Protein AF-A0AAE1GNW8-F1 (afdb_monomer_lite)

Radius of gyration: 34.35 Å; chains: 1; bounding box: 95×66×87 Å

Organism: Petrolisthes cinctipes (NCBI:txid88211)

Structure (mmCIF, N/CA/C/O backbone):
data_AF-A0AAE1GNW8-F1
#
_entry.id   AF-A0AAE1GNW8-F1
#
loop_
_atom_site.group_PDB
_atom_site.id
_atom_site.type_symbol
_atom_site.label_atom_id
_atom_site.label_alt_id
_atom_site.label_comp_id
_atom_site.label_asym_id
_atom_site.label_entity_id
_atom_site.label_seq_id
_atom_site.pdbx_PDB_ins_code
_atom_site.Cartn_x
_atom_site.Cartn_y
_atom_site.Cartn_z
_atom_site.occupancy
_atom_site.B_iso_or_equiv
_atom_site.auth_seq_id
_atom_site.auth_comp_id
_atom_site.auth_asym_id
_atom_site.auth_atom_id
_atom_site.pdbx_PDB_model_num
ATOM 1 N N . MET A 1 1 ? 42.633 33.389 -34.477 1.00 34.59 1 MET A N 1
ATOM 2 C CA . MET A 1 1 ? 42.077 32.260 -35.247 1.00 34.59 1 MET A CA 1
ATOM 3 C C . MET A 1 1 ? 42.478 30.988 -34.524 1.00 34.59 1 MET A C 1
ATOM 5 O O . MET A 1 1 ? 43.605 30.547 -34.673 1.00 34.59 1 MET A O 1
ATOM 9 N N . GLY A 1 2 ? 41.618 30.496 -33.636 1.00 28.08 2 GLY A N 1
ATOM 10 C CA . GLY A 1 2 ? 41.795 29.206 -32.974 1.00 28.08 2 GLY A CA 1
ATOM 11 C C . GLY A 1 2 ? 40.653 28.321 -33.436 1.00 28.08 2 GLY A C 1
ATOM 12 O O . GLY A 1 2 ? 39.499 28.649 -33.168 1.00 28.08 2 GLY A O 1
ATOM 13 N N . ASN A 1 3 ? 40.975 27.281 -34.202 1.00 29.02 3 ASN A N 1
ATOM 14 C CA . ASN A 1 3 ? 40.024 26.269 -34.636 1.00 29.02 3 ASN A CA 1
ATOM 15 C C . ASN A 1 3 ? 39.393 25.634 -33.396 1.00 29.02 3 ASN A C 1
ATOM 17 O O . ASN A 1 3 ? 40.077 24.961 -32.628 1.00 29.02 3 ASN A O 1
ATOM 21 N N . GLY A 1 4 ? 38.095 25.868 -33.202 1.00 29.36 4 GLY A N 1
ATOM 22 C CA . GLY A 1 4 ? 37.292 25.063 -32.299 1.00 29.36 4 GLY A CA 1
ATOM 23 C C . GLY A 1 4 ? 37.249 23.648 -32.855 1.00 29.36 4 GLY A C 1
ATOM 24 O O . GLY A 1 4 ? 36.623 23.409 -33.885 1.00 29.36 4 GLY A O 1
ATOM 25 N N . SER A 1 5 ? 37.942 22.723 -32.198 1.00 32.47 5 SER A N 1
ATOM 26 C CA . SER A 1 5 ? 37.710 21.298 -32.379 1.00 32.47 5 SER A CA 1
ATOM 27 C C . SER A 1 5 ? 36.300 21.002 -31.873 1.00 32.47 5 SER A C 1
ATOM 29 O O . SER A 1 5 ? 36.054 20.873 -30.672 1.00 32.47 5 SER A O 1
ATOM 31 N N . GLY A 1 6 ? 35.342 20.964 -32.800 1.00 33.03 6 GLY A N 1
ATOM 32 C CA . GLY A 1 6 ? 34.052 20.343 -32.544 1.00 33.03 6 GLY A CA 1
ATOM 33 C C . GLY A 1 6 ? 34.322 18.933 -32.038 1.00 33.03 6 GLY A C 1
ATOM 34 O O . GLY A 1 6 ? 34.989 18.155 -32.715 1.00 33.03 6 GLY A O 1
ATOM 35 N N . LYS A 1 7 ? 33.883 18.626 -30.815 1.00 42.06 7 LYS A N 1
ATOM 36 C CA . LYS A 1 7 ? 33.828 17.239 -30.355 1.00 42.06 7 LYS A CA 1
ATOM 37 C C . LYS A 1 7 ? 32.892 16.522 -31.324 1.00 42.06 7 LYS A C 1
ATOM 39 O O . LYS A 1 7 ? 31.709 16.847 -31.346 1.00 42.06 7 LYS A O 1
ATOM 44 N N . GLU A 1 8 ? 33.434 15.642 -32.160 1.00 40.88 8 GLU A N 1
ATOM 45 C CA . GLU A 1 8 ? 32.633 14.802 -33.048 1.00 40.88 8 GLU A CA 1
ATOM 46 C C . GLU A 1 8 ? 31.599 14.057 -32.199 1.00 40.88 8 GLU A C 1
ATOM 48 O O . GLU A 1 8 ? 31.942 13.344 -31.252 1.00 40.88 8 GLU A O 1
ATOM 53 N N . GLU A 1 9 ? 30.317 14.283 -32.490 1.00 52.91 9 GLU A N 1
ATOM 54 C CA . GLU A 1 9 ? 29.237 13.507 -31.895 1.00 52.91 9 GLU A CA 1
ATOM 55 C C . GLU A 1 9 ? 29.393 12.057 -32.361 1.00 52.91 9 GLU A C 1
ATOM 57 O O . GLU A 1 9 ? 29.202 11.746 -33.535 1.00 52.91 9 GLU A O 1
ATOM 62 N N . VAL A 1 10 ? 29.755 11.159 -31.444 1.00 70.62 10 VAL A N 1
ATOM 63 C CA . VAL A 1 10 ? 29.839 9.730 -31.750 1.00 70.62 10 VAL A CA 1
ATOM 64 C C . VAL A 1 10 ? 28.415 9.178 -31.796 1.00 70.62 10 VAL A C 1
ATOM 66 O O . VAL A 1 10 ? 27.813 8.879 -30.759 1.00 70.62 10 VAL A O 1
ATOM 69 N N . VAL A 1 11 ? 27.867 9.084 -33.007 1.00 73.25 11 VAL A N 1
ATOM 70 C CA . VAL A 1 11 ? 26.631 8.352 -33.304 1.00 73.25 11 VAL A CA 1
ATOM 71 C C . VAL A 1 11 ? 27.003 6.899 -33.569 1.00 73.25 11 VAL A C 1
ATOM 73 O O . VAL A 1 11 ? 27.915 6.613 -34.340 1.00 73.25 11 VAL A O 1
ATOM 76 N N . THR A 1 12 ? 26.350 5.971 -32.875 1.00 81.25 12 THR A N 1
ATOM 77 C CA . THR A 1 12 ? 26.625 4.533 -32.985 1.00 81.25 12 THR A CA 1
ATOM 78 C C . THR A 1 12 ? 25.394 3.816 -33.516 1.00 81.25 12 THR A C 1
ATOM 80 O O . THR A 1 12 ? 24.313 3.938 -32.941 1.00 81.25 12 THR A O 1
ATOM 83 N N . GLU A 1 13 ? 25.584 3.077 -34.606 1.00 82.19 13 GLU A N 1
ATOM 84 C CA . GLU A 1 13 ? 24.598 2.159 -35.180 1.00 82.19 13 GLU A CA 1
ATOM 85 C C . GLU A 1 13 ? 24.463 0.894 -34.309 1.00 82.19 13 GLU A C 1
ATOM 87 O O . GLU A 1 13 ? 25.382 0.566 -33.547 1.00 82.19 13 GLU A O 1
ATOM 92 N N . PRO A 1 14 ? 23.329 0.175 -34.376 1.00 88.50 14 PRO A N 1
ATOM 93 C CA . PRO A 1 14 ? 23.144 -1.034 -33.583 1.00 88.50 14 PRO A CA 1
ATOM 94 C C . PRO A 1 14 ? 24.110 -2.135 -34.037 1.00 88.50 14 PRO A C 1
ATOM 96 O O . PRO A 1 14 ? 24.303 -2.339 -35.234 1.00 88.50 14 PRO A O 1
ATOM 99 N N . LEU A 1 15 ? 24.680 -2.872 -33.079 1.00 87.56 15 LEU A N 1
ATOM 100 C CA . LEU A 1 15 ? 25.432 -4.102 -33.356 1.00 87.56 15 LEU A CA 1
ATOM 101 C C . LEU A 1 15 ? 24.507 -5.162 -33.955 1.00 87.56 15 LEU A C 1
ATOM 103 O O . LEU A 1 15 ? 24.844 -5.826 -34.930 1.00 87.56 15 LEU A O 1
ATOM 107 N N . GLU A 1 16 ? 23.323 -5.294 -33.358 1.00 91.06 16 GLU A N 1
ATOM 108 C CA . GLU A 1 16 ? 22.323 -6.292 -33.714 1.00 91.06 16 GLU A CA 1
ATOM 109 C C . GLU A 1 16 ? 20.926 -5.664 -33.660 1.00 91.06 16 GLU A C 1
ATOM 111 O O . GLU A 1 16 ? 20.649 -4.783 -32.838 1.00 91.06 16 GLU A O 1
ATOM 116 N N . SER A 1 17 ? 20.032 -6.135 -34.532 1.00 91.88 17 SER A N 1
ATOM 117 C CA . SER A 1 17 ? 18.620 -5.747 -34.543 1.00 91.88 17 SER A CA 1
ATOM 118 C C . SER A 1 17 ? 17.756 -7.004 -34.548 1.00 91.88 17 SER A C 1
ATOM 120 O O . SER A 1 17 ? 17.604 -7.656 -35.580 1.00 91.88 17 SER A O 1
ATOM 122 N N . LEU A 1 18 ? 17.171 -7.315 -33.397 1.00 91.69 18 LEU A N 1
ATOM 123 C CA . LEU A 1 18 ? 16.264 -8.441 -33.194 1.00 91.69 18 LEU A CA 1
ATOM 124 C C . LEU A 1 18 ? 14.827 -7.965 -33.433 1.00 91.69 18 LEU A C 1
ATOM 126 O O . LEU A 1 18 ? 14.506 -6.804 -33.163 1.00 91.69 18 LEU A O 1
ATOM 130 N N . LYS A 1 19 ? 13.957 -8.827 -33.961 1.00 86.50 19 LYS A N 1
ATOM 131 C CA . LYS A 1 19 ? 12.579 -8.459 -34.319 1.00 86.50 19 LYS A CA 1
ATOM 132 C C . LYS A 1 19 ? 11.562 -9.343 -33.616 1.00 86.50 19 LYS A C 1
ATOM 134 O O . LYS A 1 19 ? 11.765 -10.548 -33.496 1.00 86.50 19 LYS A O 1
ATOM 139 N N . HIS A 1 20 ? 10.463 -8.728 -33.190 1.00 80.12 20 HIS A N 1
ATOM 140 C CA . HIS A 1 20 ? 9.211 -9.431 -32.915 1.00 80.12 20 HIS A CA 1
ATOM 141 C C . HIS A 1 20 ? 8.454 -9.674 -34.222 1.00 80.12 20 HIS A C 1
ATOM 143 O O . HIS A 1 20 ? 8.723 -9.020 -35.233 1.00 80.12 20 HIS A O 1
ATOM 149 N N . ASP A 1 21 ? 7.516 -10.622 -34.210 1.00 69.12 21 ASP A N 1
ATOM 150 C CA . ASP A 1 21 ? 6.740 -10.946 -35.412 1.00 69.12 21 ASP A CA 1
ATOM 151 C C . ASP A 1 21 ? 5.717 -9.848 -35.727 1.00 69.12 21 ASP A C 1
ATOM 153 O O . ASP A 1 21 ? 5.430 -9.602 -36.901 1.00 69.12 21 ASP A O 1
ATOM 157 N N . ASN A 1 22 ? 5.152 -9.188 -34.701 1.00 74.88 22 ASN A N 1
ATOM 158 C CA . ASN A 1 22 ? 4.155 -8.135 -34.889 1.00 74.88 22 ASN A CA 1
ATOM 159 C C . ASN A 1 22 ? 4.019 -7.203 -33.661 1.00 74.88 22 ASN A C 1
ATOM 161 O O . ASN A 1 22 ? 4.008 -7.663 -32.527 1.00 74.88 22 ASN A O 1
ATOM 165 N N . GLY A 1 23 ? 3.823 -5.899 -33.873 1.00 84.62 23 GLY A N 1
ATOM 166 C CA . GLY A 1 23 ? 3.530 -4.939 -32.792 1.00 84.62 23 GLY A CA 1
ATOM 167 C C . GLY A 1 23 ? 4.743 -4.425 -31.999 1.00 84.62 23 GLY A C 1
ATOM 168 O O . GLY A 1 23 ? 5.880 -4.820 -32.245 1.00 84.62 23 GLY A O 1
ATOM 169 N N . GLY A 1 24 ? 4.499 -3.477 -31.085 1.00 92.06 24 GLY A N 1
ATOM 170 C CA . GLY A 1 24 ? 5.537 -2.834 -30.278 1.00 92.06 24 GLY A CA 1
ATOM 171 C C . GLY A 1 24 ? 6.005 -3.703 -29.111 1.00 92.06 24 GLY A C 1
ATOM 172 O O . GLY A 1 24 ? 5.269 -4.559 -28.622 1.00 92.06 24 GLY A O 1
ATOM 173 N N . ILE A 1 25 ? 7.234 -3.480 -28.643 1.00 95.44 25 ILE A N 1
ATOM 174 C CA . ILE A 1 25 ? 7.784 -4.178 -27.475 1.00 95.44 25 ILE A CA 1
ATOM 175 C C . ILE A 1 25 ? 7.605 -3.288 -26.249 1.00 95.44 25 ILE A C 1
ATOM 177 O O . ILE A 1 25 ? 8.107 -2.167 -26.222 1.00 95.44 25 ILE A O 1
ATOM 181 N N . ASN A 1 26 ? 6.928 -3.783 -25.215 1.00 94.44 26 ASN A N 1
ATOM 182 C CA . ASN A 1 26 ? 6.558 -2.994 -24.035 1.00 94.44 26 ASN A CA 1
ATOM 183 C C . ASN A 1 26 ? 7.544 -3.146 -22.872 1.00 94.44 26 ASN A C 1
ATOM 185 O O . ASN A 1 26 ? 7.686 -2.232 -22.057 1.00 94.44 26 ASN A O 1
ATOM 189 N N . CYS A 1 27 ? 8.209 -4.298 -22.754 1.00 94.19 27 CYS A N 1
ATOM 190 C CA . CYS A 1 27 ? 9.094 -4.583 -21.630 1.00 94.19 27 CYS A CA 1
ATOM 191 C C . CYS A 1 27 ? 10.304 -5.439 -22.026 1.00 94.19 27 CYS A C 1
ATOM 193 O O . CYS A 1 27 ? 10.260 -6.237 -22.962 1.00 94.19 27 CYS A O 1
ATOM 195 N N . LEU A 1 28 ? 11.387 -5.261 -21.264 1.00 96.06 28 LEU A N 1
ATOM 196 C CA . LEU A 1 28 ? 12.587 -6.096 -21.295 1.00 96.06 28 LEU A CA 1
ATOM 197 C C . LEU A 1 28 ? 12.933 -6.499 -19.866 1.00 96.06 28 LEU A C 1
ATOM 199 O O . LEU A 1 28 ? 12.882 -5.655 -18.967 1.00 96.06 28 LEU A O 1
ATOM 203 N N . ALA A 1 29 ? 13.337 -7.749 -19.684 1.00 95.00 29 ALA A N 1
ATOM 204 C CA . ALA A 1 29 ? 13.908 -8.261 -18.448 1.00 95.00 29 ALA A CA 1
ATOM 205 C C . ALA A 1 29 ? 15.223 -8.978 -18.761 1.00 95.00 29 ALA A C 1
ATOM 207 O O . ALA A 1 29 ? 15.324 -9.663 -19.775 1.00 95.00 29 ALA A O 1
ATOM 208 N N . LEU A 1 30 ? 16.223 -8.802 -17.902 1.00 93.88 30 LEU A N 1
ATOM 209 C CA . LEU A 1 30 ? 17.555 -9.389 -18.042 1.00 93.88 30 LEU A CA 1
ATOM 210 C C . LEU A 1 30 ? 17.860 -10.192 -16.776 1.00 93.88 30 LEU A C 1
ATOM 212 O O . LEU A 1 30 ? 17.545 -9.728 -15.677 1.00 93.88 30 LEU A O 1
ATOM 216 N N . SER A 1 31 ? 18.451 -11.376 -16.924 1.00 92.31 31 SER A N 1
ATOM 217 C CA . SER A 1 31 ? 18.928 -12.171 -15.794 1.00 92.31 31 SER A CA 1
ATOM 218 C C . SER A 1 31 ? 20.088 -11.467 -15.079 1.00 92.31 31 SER A C 1
ATOM 220 O O . SER A 1 31 ? 20.800 -10.648 -15.663 1.00 92.31 31 SER A O 1
ATOM 222 N N . ALA A 1 32 ? 20.302 -11.782 -13.799 1.00 88.00 32 ALA A N 1
ATOM 223 C CA . ALA A 1 32 ? 21.353 -11.146 -12.998 1.00 88.00 32 ALA A CA 1
ATOM 224 C C . ALA A 1 32 ? 22.767 -11.389 -13.561 1.00 88.00 32 ALA A C 1
ATOM 226 O O . ALA A 1 32 ? 23.613 -10.500 -13.510 1.00 88.00 32 ALA A O 1
ATOM 227 N N . ASP A 1 33 ? 23.000 -12.567 -14.144 1.00 87.38 33 ASP A N 1
ATOM 228 C CA . ASP A 1 33 ? 24.253 -12.939 -14.813 1.00 87.38 33 ASP A CA 1
ATOM 229 C C . ASP A 1 33 ? 24.347 -12.428 -16.260 1.00 87.38 33 ASP A C 1
ATOM 231 O O . ASP A 1 33 ? 25.284 -12.770 -16.983 1.00 87.38 33 ASP A O 1
ATOM 235 N N . CYS A 1 34 ? 23.365 -11.631 -16.694 1.00 89.81 34 CYS A N 1
ATOM 236 C CA . CYS A 1 34 ? 23.259 -11.097 -18.041 1.00 89.81 34 CYS A CA 1
ATOM 237 C C . CYS A 1 34 ? 23.225 -12.164 -19.144 1.00 89.81 34 CYS A C 1
ATOM 239 O O . CYS A 1 34 ? 23.507 -11.831 -20.287 1.00 89.81 34 CYS A O 1
ATOM 241 N N . SER A 1 35 ? 22.922 -13.430 -18.845 1.00 89.12 35 SER A N 1
ATOM 242 C CA . SER A 1 35 ? 22.966 -14.516 -19.832 1.00 89.12 35 SER A CA 1
ATOM 243 C C . SER A 1 35 ? 21.675 -14.763 -20.599 1.00 89.12 35 SER A C 1
ATOM 245 O O . SER A 1 35 ? 21.719 -15.335 -21.690 1.00 89.12 35 SER A O 1
ATOM 247 N N . LEU A 1 36 ? 20.549 -14.346 -20.027 1.00 91.62 36 LEU A N 1
ATOM 248 C CA . LEU A 1 36 ? 19.225 -14.516 -20.596 1.00 91.62 36 LEU A CA 1
ATOM 249 C C . LEU A 1 36 ? 18.480 -13.191 -20.572 1.00 91.62 36 LEU A C 1
ATOM 251 O O . LEU A 1 36 ? 18.524 -12.437 -19.596 1.00 91.62 36 LEU A O 1
ATOM 255 N N . MET A 1 37 ? 17.741 -12.941 -21.642 1.00 93.81 37 MET A N 1
ATOM 256 C CA . MET A 1 37 ? 16.864 -11.790 -21.769 1.00 93.81 37 MET A CA 1
ATOM 257 C C . MET A 1 37 ? 15.484 -12.239 -22.228 1.00 93.81 37 MET A C 1
ATOM 259 O O . MET A 1 37 ? 15.350 -13.098 -23.093 1.00 93.81 37 MET A O 1
ATOM 263 N N . VAL A 1 38 ? 14.449 -11.602 -21.691 1.00 95.06 38 VAL A N 1
ATOM 264 C CA . VAL A 1 38 ? 13.069 -11.776 -22.139 1.00 95.06 38 VAL A CA 1
ATOM 265 C C . VAL A 1 38 ? 12.515 -10.446 -22.617 1.00 95.06 38 VAL A C 1
ATOM 267 O O . VAL A 1 38 ? 12.723 -9.402 -21.997 1.00 95.06 38 VAL A O 1
ATOM 270 N N . SER A 1 39 ? 11.769 -10.500 -23.713 1.00 95.25 39 SER A N 1
ATOM 271 C CA . SER A 1 39 ? 11.040 -9.362 -24.270 1.00 95.25 39 SER A CA 1
ATOM 272 C C . SER A 1 39 ? 9.562 -9.687 -24.407 1.00 95.25 39 SER A C 1
ATOM 274 O O . SER A 1 39 ? 9.238 -10.731 -24.973 1.00 95.25 39 SER A O 1
ATOM 276 N N . GLY A 1 40 ? 8.690 -8.797 -23.933 1.00 94.69 40 GLY A N 1
ATOM 277 C CA . GLY A 1 40 ? 7.236 -8.925 -24.058 1.00 94.69 40 GLY A CA 1
ATOM 278 C C . GLY A 1 40 ? 6.651 -7.824 -24.936 1.00 94.69 40 GLY A C 1
ATOM 279 O O . GLY A 1 40 ? 7.013 -6.652 -24.778 1.00 94.69 40 GLY A O 1
ATOM 280 N N . GLY A 1 41 ? 5.767 -8.203 -25.858 1.00 91.94 41 GLY A N 1
ATOM 281 C CA . GLY A 1 41 ? 5.228 -7.306 -26.879 1.00 91.94 41 GLY A CA 1
ATOM 282 C C . GLY A 1 41 ? 3.705 -7.220 -26.936 1.00 91.94 41 GLY A C 1
ATOM 283 O O . GLY A 1 41 ? 2.974 -7.845 -26.158 1.00 91.94 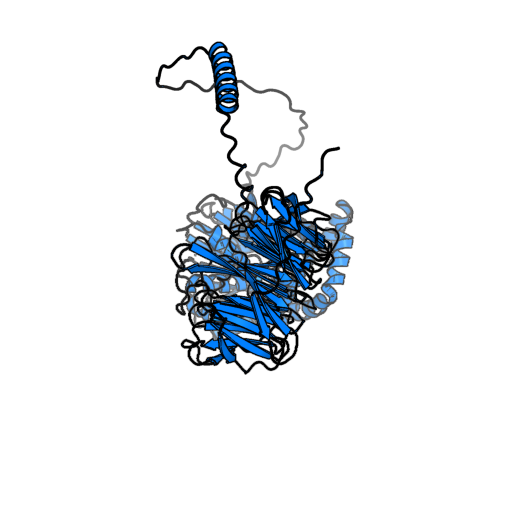41 GLY A O 1
ATOM 284 N N . ASP A 1 42 ? 3.239 -6.410 -27.885 1.00 93.44 42 ASP A N 1
ATOM 285 C CA . ASP A 1 42 ? 1.827 -6.225 -28.224 1.00 93.44 42 ASP A CA 1
ATOM 286 C C . ASP A 1 42 ? 1.195 -7.456 -28.888 1.00 93.44 42 ASP A C 1
ATOM 288 O O . ASP A 1 42 ? -0.022 -7.637 -28.810 1.00 93.44 42 ASP A O 1
ATOM 292 N N . ASP A 1 43 ? 2.005 -8.338 -29.486 1.00 90.88 43 ASP A N 1
ATOM 293 C CA . ASP A 1 43 ? 1.562 -9.620 -30.054 1.00 90.88 43 ASP A CA 1
ATOM 294 C C . ASP A 1 43 ? 1.165 -10.671 -29.007 1.00 90.88 43 ASP A C 1
ATOM 296 O O . ASP A 1 43 ? 0.805 -11.791 -29.366 1.00 90.88 43 ASP A O 1
ATOM 300 N N . SER A 1 44 ? 1.167 -10.307 -27.720 1.00 92.44 44 SER A N 1
ATOM 301 C CA . SER A 1 44 ? 0.841 -11.197 -26.596 1.00 92.44 44 SER A CA 1
ATOM 302 C C . SER A 1 44 ? 1.839 -12.350 -26.419 1.00 92.44 44 SER A C 1
ATOM 304 O O . SER A 1 44 ? 1.557 -13.308 -25.696 1.00 92.44 44 SER A O 1
ATOM 306 N N . THR A 1 45 ? 3.017 -12.266 -27.048 1.00 91.50 45 THR A N 1
ATOM 307 C CA . THR A 1 45 ? 4.082 -13.263 -26.923 1.00 91.50 45 THR A CA 1
ATOM 308 C C . THR A 1 45 ? 5.277 -12.743 -26.135 1.00 91.50 45 THR A C 1
ATOM 310 O O . THR A 1 45 ? 5.595 -11.549 -26.121 1.00 91.50 45 THR A O 1
ATOM 313 N N . LEU A 1 46 ? 5.948 -13.671 -25.456 1.00 93.19 46 LEU A N 1
ATOM 314 C CA . LEU A 1 46 ? 7.271 -13.449 -24.890 1.00 93.19 46 LEU A CA 1
ATOM 315 C C . LEU A 1 46 ? 8.293 -14.129 -25.782 1.00 93.19 46 LEU A C 1
ATOM 317 O O . LEU A 1 46 ? 8.085 -15.262 -26.211 1.00 93.19 46 LEU A O 1
ATOM 321 N N . ARG A 1 47 ? 9.423 -13.470 -26.003 1.00 92.94 47 ARG A N 1
ATOM 322 C CA . ARG A 1 47 ? 10.586 -14.080 -26.653 1.00 92.94 47 ARG A CA 1
ATOM 323 C C . ARG A 1 47 ? 11.734 -14.177 -25.672 1.00 92.94 47 ARG A C 1
ATOM 325 O O . ARG A 1 47 ? 12.000 -13.201 -24.963 1.00 92.94 47 ARG A O 1
ATOM 332 N N . LEU A 1 48 ? 12.364 -15.346 -25.639 1.00 93.12 48 LEU A N 1
ATOM 333 C CA . LEU A 1 48 ? 13.527 -15.650 -24.820 1.00 93.12 48 LEU A CA 1
ATOM 334 C C . LEU A 1 48 ? 14.780 -15.582 -25.693 1.00 93.12 48 LEU A C 1
ATOM 336 O O . LEU A 1 48 ? 14.831 -16.166 -26.771 1.00 93.12 48 LEU A O 1
ATOM 340 N N . TRP A 1 49 ? 15.798 -14.885 -25.207 1.00 92.75 49 TRP A N 1
ATOM 341 C CA . TRP A 1 49 ? 17.033 -14.631 -25.933 1.00 92.75 49 TRP A CA 1
ATOM 342 C C . TRP A 1 49 ? 18.236 -15.047 -25.090 1.00 92.75 49 TRP A C 1
ATOM 344 O O . TRP A 1 49 ? 18.295 -14.735 -23.897 1.00 92.75 49 TRP A O 1
ATOM 354 N N . SER A 1 50 ? 19.210 -15.699 -25.719 1.00 90.38 50 SER A N 1
ATOM 355 C CA . SER A 1 50 ? 20.531 -15.946 -25.143 1.00 90.38 50 SER A CA 1
ATOM 356 C C . SER A 1 50 ? 21.440 -14.767 -25.447 1.00 90.38 50 SER A C 1
ATOM 358 O O . SER A 1 50 ? 21.776 -14.516 -26.603 1.00 90.38 50 SER A O 1
ATOM 360 N N . THR A 1 51 ? 21.874 -14.061 -24.410 1.00 88.00 51 THR A N 1
ATOM 361 C CA . THR A 1 51 ? 22.857 -12.970 -24.514 1.00 88.00 51 THR A CA 1
ATOM 362 C C . THR A 1 51 ? 24.291 -13.456 -24.276 1.00 88.00 51 THR A C 1
ATOM 364 O O . THR A 1 51 ? 25.232 -12.680 -24.406 1.00 88.00 51 THR A O 1
ATOM 367 N N . LYS A 1 52 ? 24.479 -14.751 -23.970 1.00 83.44 52 LYS A N 1
ATOM 368 C CA . LYS A 1 52 ? 25.800 -15.4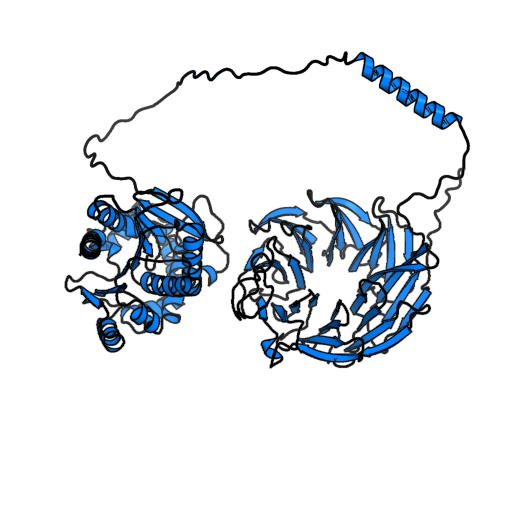03 -23.875 1.00 83.44 52 LYS A CA 1
ATOM 369 C C . LYS A 1 52 ? 26.490 -15.559 -25.230 1.00 83.44 52 LYS A C 1
ATOM 371 O O . LYS A 1 52 ? 27.717 -15.621 -25.279 1.00 83.44 52 LYS A O 1
ATOM 376 N N . THR A 1 53 ? 25.716 -15.699 -26.301 1.00 78.19 53 THR A N 1
ATOM 377 C CA . THR A 1 53 ? 26.229 -15.886 -27.659 1.00 78.19 53 THR A CA 1
ATOM 378 C C . THR A 1 53 ? 26.382 -14.543 -28.365 1.00 78.19 53 THR A C 1
ATOM 380 O O . THR A 1 53 ? 25.683 -13.579 -28.061 1.00 78.19 53 THR A O 1
ATOM 383 N N . ASP A 1 54 ? 27.307 -14.487 -29.319 1.00 78.19 54 ASP A N 1
ATOM 384 C CA . ASP A 1 54 ? 27.462 -13.357 -30.233 1.00 78.19 54 ASP A CA 1
ATOM 385 C C . ASP A 1 54 ? 27.411 -13.901 -31.674 1.00 78.19 54 ASP A C 1
ATOM 387 O O . ASP A 1 54 ? 28.354 -14.593 -32.081 1.00 78.19 54 ASP A O 1
ATOM 391 N N . PRO A 1 55 ? 26.310 -13.698 -32.428 1.00 82.81 55 PRO A N 1
ATOM 392 C CA . PRO A 1 55 ? 25.160 -12.838 -32.116 1.00 82.81 55 PRO A CA 1
ATOM 393 C C . PRO A 1 55 ? 24.211 -13.417 -31.050 1.00 82.81 55 PRO A C 1
ATOM 395 O O . PRO A 1 55 ? 24.241 -14.614 -30.744 1.00 82.81 55 PRO A O 1
ATOM 398 N N . THR A 1 56 ? 23.337 -12.560 -30.516 1.00 88.75 56 THR A N 1
ATOM 399 C CA . THR A 1 56 ? 22.261 -12.943 -29.586 1.00 88.75 56 THR A CA 1
ATOM 400 C C . THR A 1 56 ? 21.356 -13.993 -30.242 1.00 88.75 56 THR A C 1
ATOM 402 O O . THR A 1 56 ? 20.816 -13.764 -31.326 1.00 88.75 56 THR A O 1
ATOM 405 N N . GLU A 1 57 ? 21.176 -15.146 -29.596 1.00 89.56 57 GLU A N 1
ATOM 406 C CA . GLU A 1 57 ? 20.394 -16.265 -30.141 1.00 89.56 57 GLU A CA 1
ATOM 407 C C . GLU A 1 57 ? 18.933 -16.215 -29.661 1.00 89.56 57 GLU A C 1
ATOM 409 O O . GLU A 1 57 ? 18.666 -15.947 -28.489 1.00 89.56 57 GLU A O 1
ATOM 414 N N . ASP A 1 58 ? 17.981 -16.477 -30.563 1.00 90.81 58 ASP A N 1
ATOM 415 C CA . ASP A 1 58 ? 16.563 -16.670 -30.226 1.00 90.81 58 ASP A CA 1
ATOM 416 C C . ASP A 1 58 ? 16.367 -18.092 -29.686 1.00 90.81 58 ASP A C 1
ATOM 418 O O . ASP A 1 58 ? 16.528 -19.068 -30.420 1.00 90.81 58 ASP A O 1
ATOM 422 N N . LEU A 1 59 ? 16.041 -18.206 -28.399 1.00 89.06 59 LEU A N 1
ATOM 423 C CA . LEU A 1 59 ? 15.834 -19.489 -27.727 1.00 89.06 59 LEU A CA 1
ATOM 424 C C . LEU A 1 59 ? 14.394 -19.995 -27.864 1.00 89.06 59 LEU A C 1
ATOM 426 O O . LEU A 1 59 ? 14.129 -21.163 -27.580 1.00 89.06 59 LEU A O 1
ATOM 430 N N . GLY A 1 60 ? 13.462 -19.143 -28.297 1.00 88.00 60 GLY A N 1
ATOM 431 C CA . GLY A 1 60 ? 12.078 -19.525 -28.530 1.00 88.00 60 GLY A CA 1
ATOM 432 C C . GLY A 1 60 ? 11.047 -18.514 -28.038 1.00 88.00 60 GLY A C 1
ATOM 433 O O . GLY A 1 60 ? 11.339 -17.479 -27.432 1.00 88.00 60 GLY A O 1
ATOM 434 N N . VAL A 1 61 ? 9.785 -18.853 -28.311 1.00 91.25 61 VAL A N 1
ATOM 435 C CA . VAL A 1 61 ? 8.616 -18.017 -28.025 1.00 91.25 61 VAL A CA 1
ATOM 436 C C . VAL A 1 61 ? 7.755 -18.680 -26.954 1.00 91.25 61 VAL A C 1
ATOM 438 O O . VAL A 1 61 ? 7.276 -19.793 -27.159 1.00 91.25 61 VAL A O 1
ATOM 441 N N . LEU A 1 62 ? 7.483 -17.969 -25.861 1.00 91.44 62 LEU A N 1
ATOM 442 C CA . LEU A 1 62 ? 6.524 -18.391 -24.841 1.00 91.44 62 LEU A CA 1
ATOM 443 C C . LEU A 1 62 ? 5.144 -17.835 -25.211 1.00 91.44 62 LEU A C 1
ATOM 445 O O . LEU A 1 62 ? 4.929 -16.617 -25.249 1.00 91.44 62 LEU A O 1
ATOM 449 N N . ARG A 1 63 ? 4.208 -18.736 -25.527 1.00 91.81 63 ARG A N 1
ATOM 450 C CA . ARG A 1 63 ? 2.833 -18.405 -25.936 1.00 91.81 63 ARG A CA 1
ATOM 451 C C . ARG A 1 63 ? 1.852 -18.796 -24.838 1.00 91.81 63 ARG A C 1
ATOM 453 O O . ARG A 1 63 ? 1.948 -19.888 -24.290 1.00 91.81 63 ARG A O 1
ATOM 460 N N . GLY A 1 64 ? 0.887 -17.925 -24.547 1.00 90.62 64 GLY A N 1
ATOM 461 C CA . GLY A 1 64 ? -0.182 -18.243 -23.593 1.00 90.62 64 GLY A CA 1
ATOM 462 C C . GLY A 1 64 ? -0.880 -17.051 -22.941 1.00 90.62 64 GLY A C 1
ATOM 463 O O . GLY A 1 64 ? -1.912 -17.255 -22.311 1.00 90.62 64 GLY A O 1
ATOM 464 N N . HIS A 1 65 ? -0.358 -15.828 -23.068 1.00 94.69 65 HIS A N 1
ATOM 465 C CA . HIS A 1 65 ? -1.131 -14.623 -22.754 1.00 94.69 65 HIS A CA 1
ATOM 466 C C . HIS A 1 65 ? -2.133 -14.311 -23.878 1.00 94.69 65 HIS A C 1
ATOM 468 O O . HIS A 1 65 ? -1.845 -14.542 -25.051 1.00 94.69 65 HIS A O 1
ATOM 474 N N . GLU A 1 66 ? -3.292 -13.759 -23.517 1.00 94.44 66 GLU A N 1
ATOM 475 C CA . GLU A 1 66 ? -4.369 -13.382 -24.460 1.00 94.44 66 GLU A CA 1
ATOM 476 C C . GLU A 1 66 ? -4.420 -11.870 -24.741 1.00 94.44 66 GLU A C 1
ATOM 478 O O . GLU A 1 66 ? -5.289 -11.365 -25.454 1.00 94.44 66 GLU A O 1
ATOM 483 N N . GLY A 1 67 ? -3.482 -11.122 -24.168 1.00 94.06 67 GLY A N 1
ATOM 484 C CA . GLY A 1 67 ? -3.321 -9.694 -24.383 1.00 94.06 67 GLY A CA 1
ATOM 485 C C . GLY A 1 67 ? -1.860 -9.283 -24.293 1.00 94.06 67 GLY A C 1
ATOM 486 O O . GLY A 1 67 ? -1.003 -10.066 -23.876 1.00 94.06 67 GLY A O 1
ATOM 487 N N . PHE A 1 68 ? -1.585 -8.029 -24.665 1.00 94.12 68 PHE A N 1
ATOM 488 C CA . PHE A 1 68 ? -0.223 -7.508 -24.653 1.00 94.12 68 PHE A CA 1
ATOM 489 C C . PHE A 1 68 ? 0.416 -7.624 -23.272 1.00 94.12 68 PHE A C 1
ATOM 491 O O . PHE A 1 68 ? -0.217 -7.368 -22.240 1.00 94.12 68 PHE A O 1
ATOM 498 N N . ILE A 1 69 ? 1.697 -7.969 -23.262 1.00 96.19 69 ILE A N 1
ATOM 499 C CA . ILE A 1 69 ? 2.471 -8.055 -22.030 1.00 96.19 69 ILE A CA 1
ATOM 500 C C . ILE A 1 69 ? 2.954 -6.657 -21.673 1.00 96.19 69 ILE A C 1
ATOM 502 O O . ILE A 1 69 ? 3.558 -5.973 -22.492 1.00 96.19 69 ILE A O 1
ATOM 506 N N . GLN A 1 70 ? 2.695 -6.228 -20.441 1.00 95.44 70 GLN A N 1
ATOM 507 C CA . GLN A 1 70 ? 3.037 -4.887 -19.972 1.00 95.44 70 GLN A CA 1
ATOM 508 C C . GLN A 1 70 ? 4.347 -4.862 -19.178 1.00 95.44 70 GLN A C 1
ATOM 510 O O . GLN A 1 70 ? 5.065 -3.860 -19.195 1.00 95.44 70 GLN A O 1
ATOM 515 N N . CYS A 1 71 ? 4.650 -5.938 -18.453 1.00 95.56 71 CYS A N 1
ATOM 516 C CA . CYS A 1 71 ? 5.821 -6.043 -17.591 1.00 95.56 71 CYS A CA 1
ATOM 517 C C . CYS A 1 71 ? 6.284 -7.499 -17.469 1.00 95.56 71 CYS A C 1
ATOM 519 O O . CYS A 1 71 ? 5.485 -8.431 -17.560 1.00 95.56 71 CYS A O 1
ATOM 521 N N . ALA A 1 72 ? 7.589 -7.677 -17.281 1.00 96.62 72 ALA A N 1
ATOM 522 C CA . ALA A 1 72 ? 8.229 -8.972 -17.108 1.00 96.62 72 ALA A CA 1
ATOM 523 C C . ALA A 1 72 ? 9.411 -8.837 -16.140 1.00 96.62 72 ALA A C 1
ATOM 525 O O . ALA A 1 72 ? 10.028 -7.772 -16.059 1.00 96.62 72 ALA A O 1
ATOM 526 N N . THR A 1 73 ? 9.731 -9.913 -15.428 1.00 95.50 73 THR A N 1
ATOM 527 C CA . THR A 1 73 ? 10.939 -10.036 -14.606 1.00 95.50 73 THR A CA 1
ATOM 528 C C . THR A 1 73 ? 11.479 -11.460 -14.688 1.00 95.50 73 THR A C 1
ATOM 530 O O . THR A 1 73 ? 10.707 -12.402 -14.857 1.00 95.50 73 THR A O 1
ATOM 533 N N . ILE A 1 74 ? 12.799 -11.606 -14.574 1.00 93.81 74 ILE A N 1
ATOM 534 C CA . ILE A 1 74 ? 13.486 -12.902 -14.552 1.00 93.81 74 ILE A CA 1
ATOM 535 C C . ILE A 1 74 ? 14.019 -13.126 -13.141 1.00 93.81 74 ILE A C 1
ATOM 537 O O . ILE A 1 74 ? 14.616 -12.218 -12.555 1.00 93.81 74 ILE A O 1
ATOM 541 N N . ARG A 1 75 ? 13.807 -14.326 -12.606 1.00 89.81 75 ARG A N 1
ATOM 542 C CA . ARG A 1 75 ? 14.349 -14.761 -11.323 1.00 89.81 75 ARG A CA 1
ATOM 543 C C . ARG A 1 75 ? 14.765 -16.219 -11.409 1.00 89.81 75 ARG A C 1
ATOM 545 O O . ARG A 1 75 ? 13.919 -17.093 -11.559 1.00 89.81 75 ARG A O 1
ATOM 552 N N . ASP A 1 76 ? 16.063 -16.467 -11.287 1.00 86.88 76 ASP A N 1
ATOM 553 C CA . ASP A 1 76 ? 16.641 -17.807 -11.375 1.00 86.88 76 ASP A CA 1
ATOM 554 C C . ASP A 1 76 ? 16.223 -18.500 -12.684 1.00 86.88 76 ASP A C 1
ATOM 556 O O . ASP A 1 76 ? 16.591 -18.012 -13.750 1.00 86.88 76 ASP A O 1
ATOM 560 N N . GLN A 1 77 ? 15.444 -19.584 -12.630 1.00 87.44 77 GLN A N 1
ATOM 561 C CA . GLN A 1 77 ? 14.909 -20.279 -13.814 1.00 87.44 77 GLN A CA 1
ATOM 562 C C . GLN A 1 77 ? 13.537 -19.764 -14.287 1.00 87.44 77 GLN A C 1
ATOM 564 O O . GLN A 1 77 ? 13.026 -20.207 -15.315 1.00 87.44 77 GLN A O 1
ATOM 569 N N . TRP A 1 78 ? 12.931 -18.847 -13.536 1.00 92.06 78 TRP A N 1
ATOM 570 C CA . TRP A 1 78 ? 11.551 -18.424 -13.709 1.00 92.06 78 TRP A CA 1
ATOM 571 C C . TRP A 1 78 ? 11.441 -17.075 -14.410 1.00 92.06 78 TRP A C 1
ATOM 573 O O . TRP A 1 78 ? 12.183 -16.129 -14.127 1.00 92.06 78 TRP A O 1
ATOM 583 N N . VAL A 1 79 ? 10.436 -16.953 -15.272 1.00 95.12 79 VAL A N 1
ATOM 584 C CA . VAL A 1 79 ? 9.978 -15.670 -15.812 1.00 95.12 79 VAL A CA 1
ATOM 585 C C . VAL A 1 79 ? 8.595 -15.391 -15.253 1.00 95.12 79 VAL A C 1
ATOM 587 O O . VAL A 1 79 ? 7.713 -16.242 -15.325 1.00 95.12 79 VAL A O 1
ATOM 590 N N . VAL A 1 80 ? 8.391 -14.187 -14.727 1.00 96.88 80 VAL A N 1
ATOM 591 C CA . VAL A 1 80 ? 7.082 -13.732 -14.249 1.00 96.88 80 VAL A CA 1
ATOM 592 C C . VAL A 1 80 ? 6.615 -12.575 -15.112 1.00 96.88 80 VAL A C 1
ATOM 594 O O . VAL A 1 80 ? 7.351 -11.602 -15.299 1.00 96.88 80 VAL A O 1
ATOM 597 N N . THR A 1 81 ? 5.392 -12.662 -15.629 1.00 97.44 81 THR A N 1
ATOM 598 C CA . THR A 1 81 ? 4.852 -11.682 -16.580 1.00 97.44 81 THR A CA 1
ATOM 599 C C . THR A 1 81 ? 3.465 -11.211 -16.215 1.00 97.44 81 THR A C 1
ATOM 601 O O . THR A 1 81 ? 2.680 -11.951 -15.634 1.00 97.44 81 THR A O 1
ATOM 604 N N . GLY A 1 82 ? 3.170 -9.957 -16.550 1.00 97.31 82 GLY A N 1
ATOM 605 C CA . GLY A 1 82 ? 1.895 -9.306 -16.282 1.00 97.31 82 GLY A CA 1
ATOM 606 C C . GLY A 1 82 ? 1.332 -8.712 -17.562 1.00 97.31 82 GLY A C 1
ATOM 607 O O . GLY A 1 82 ? 2.051 -8.038 -18.307 1.00 97.31 82 GLY A O 1
ATOM 608 N N . SER A 1 83 ? 0.050 -8.960 -17.820 1.00 97.50 83 SER A N 1
ATOM 609 C CA . SER A 1 83 ? -0.569 -8.688 -19.118 1.00 97.50 83 SER A CA 1
ATOM 610 C C . SER A 1 83 ? -1.860 -7.869 -19.027 1.00 97.50 83 SER A C 1
ATOM 612 O O . SER A 1 83 ? -2.457 -7.668 -17.962 1.00 97.50 83 SER A O 1
ATOM 614 N N . LYS A 1 84 ? -2.296 -7.369 -20.188 1.00 96.94 84 LYS A N 1
ATOM 615 C CA . LYS A 1 84 ? -3.632 -6.809 -20.396 1.00 96.94 84 LYS A CA 1
ATOM 616 C C . LYS A 1 84 ? -4.760 -7.821 -20.223 1.00 96.94 84 LYS A C 1
ATOM 618 O O . LYS A 1 84 ? -5.873 -7.393 -19.934 1.00 96.94 84 LYS A O 1
ATOM 623 N N . ASP A 1 85 ? -4.482 -9.115 -20.326 1.00 96.38 85 ASP A N 1
ATOM 624 C CA . ASP A 1 85 ? -5.466 -10.174 -20.054 1.00 96.38 85 ASP A CA 1
ATOM 625 C C . ASP A 1 85 ? -5.832 -10.330 -18.565 1.00 96.38 85 ASP A C 1
ATOM 627 O O . ASP A 1 85 ? -6.558 -11.249 -18.199 1.00 96.38 85 ASP A O 1
ATOM 631 N N . CYS A 1 86 ? -5.354 -9.417 -17.711 1.00 96.62 86 CYS A N 1
ATOM 632 C CA . CYS A 1 86 ? -5.602 -9.382 -16.272 1.00 96.62 86 CYS A CA 1
ATOM 633 C C . CYS A 1 86 ? -4.945 -10.532 -15.492 1.00 96.62 86 CYS A C 1
ATOM 635 O O . CYS A 1 86 ? -5.221 -10.685 -14.305 1.00 96.62 86 CYS A O 1
ATOM 637 N N . THR A 1 87 ? -4.051 -11.309 -16.108 1.00 96.38 87 THR A N 1
ATOM 638 C CA . THR A 1 87 ? -3.340 -12.402 -15.436 1.00 96.38 87 THR A CA 1
ATOM 639 C C . THR A 1 87 ? -1.874 -12.071 -15.188 1.00 96.38 87 THR A C 1
ATOM 641 O O . THR A 1 87 ? -1.241 -11.292 -15.914 1.00 96.38 87 THR A O 1
ATOM 644 N N . VAL A 1 88 ? -1.330 -12.698 -14.145 1.00 97.12 88 VAL A N 1
ATOM 645 C CA . VAL A 1 88 ? 0.114 -12.875 -13.982 1.00 97.12 88 VAL A CA 1
ATOM 646 C C . VAL A 1 88 ? 0.440 -14.322 -14.354 1.00 97.12 88 VAL A C 1
ATOM 648 O O . VAL A 1 88 ? -0.312 -15.225 -13.992 1.00 97.12 88 VAL A O 1
ATOM 651 N N . LYS A 1 89 ? 1.523 -14.567 -15.091 1.00 95.75 89 LYS A N 1
ATOM 652 C CA . LYS A 1 89 ? 1.952 -15.924 -15.467 1.00 95.75 89 LYS A CA 1
ATOM 653 C C . LYS A 1 89 ? 3.383 -16.196 -15.029 1.00 95.75 89 LYS A C 1
ATOM 655 O O . LYS A 1 89 ? 4.227 -15.302 -15.083 1.00 95.75 89 LYS A O 1
ATOM 660 N N . LEU A 1 90 ? 3.617 -17.436 -14.611 1.00 95.44 90 LEU A N 1
ATOM 661 C CA . LEU A 1 90 ? 4.923 -18.015 -14.325 1.00 95.44 90 LEU A CA 1
ATOM 662 C C . LEU A 1 90 ? 5.318 -18.927 -15.483 1.00 95.44 90 LEU A C 1
ATOM 664 O O . LEU A 1 90 ? 4.544 -19.802 -15.883 1.00 95.44 90 LEU A O 1
ATOM 668 N N . TRP A 1 91 ? 6.527 -18.740 -15.990 1.00 94.62 91 TRP A N 1
ATOM 669 C CA . TRP A 1 91 ? 7.092 -19.538 -17.068 1.00 94.62 91 TRP A CA 1
ATOM 670 C C . TRP A 1 91 ? 8.404 -20.147 -16.621 1.00 94.62 91 TRP A C 1
ATOM 672 O O . TRP A 1 91 ? 9.196 -19.488 -15.944 1.00 94.62 91 TRP A O 1
ATOM 682 N N . ASP A 1 92 ? 8.642 -21.376 -17.046 1.00 89.94 92 ASP A N 1
ATOM 683 C CA . ASP A 1 92 ? 9.928 -22.035 -16.881 1.00 89.94 92 ASP A CA 1
ATOM 684 C C . ASP A 1 92 ? 10.771 -21.819 -18.142 1.00 89.94 92 ASP A C 1
ATOM 686 O O . ASP A 1 92 ? 10.342 -22.118 -19.258 1.00 89.94 92 ASP A O 1
ATOM 690 N N . MET A 1 93 ? 11.977 -21.277 -17.969 1.00 84.88 93 MET A N 1
ATOM 691 C CA . MET A 1 93 ? 12.897 -21.020 -19.079 1.00 84.88 93 MET A CA 1
ATOM 692 C C . MET A 1 93 ? 13.484 -22.297 -19.686 1.00 84.88 93 MET A C 1
ATOM 694 O O . MET A 1 93 ? 13.925 -22.260 -20.831 1.00 84.88 93 MET A O 1
ATOM 698 N N . VAL A 1 94 ? 13.513 -23.410 -18.945 1.00 85.06 94 VAL A N 1
ATOM 699 C CA . VAL A 1 94 ? 14.068 -24.683 -19.430 1.00 85.06 94 VAL A CA 1
ATOM 700 C C . VAL A 1 94 ? 13.089 -25.375 -20.371 1.00 85.06 94 VAL A C 1
ATOM 702 O O . VAL A 1 94 ? 13.484 -25.862 -21.428 1.00 85.06 94 VAL A O 1
ATOM 705 N N . THR A 1 95 ? 11.813 -25.418 -19.992 1.00 85.12 95 THR A N 1
ATOM 706 C CA . THR A 1 95 ? 10.752 -26.060 -20.783 1.00 85.12 95 THR A CA 1
ATOM 707 C C . THR A 1 95 ? 10.097 -25.114 -21.785 1.00 85.12 95 THR A C 1
ATOM 709 O O . THR A 1 95 ? 9.485 -25.583 -22.740 1.00 85.12 95 THR A O 1
ATOM 712 N N . ALA A 1 96 ? 10.253 -23.798 -21.607 1.00 86.38 96 ALA A N 1
ATOM 713 C CA . ALA A 1 96 ? 9.571 -22.760 -22.378 1.00 86.38 96 ALA A CA 1
ATOM 714 C C . ALA A 1 96 ? 8.029 -22.825 -22.271 1.00 86.38 96 ALA A C 1
ATOM 716 O O . ALA A 1 96 ? 7.306 -22.327 -23.139 1.00 86.38 96 ALA A O 1
ATOM 717 N N . GLU A 1 97 ? 7.516 -23.407 -21.185 1.00 88.25 97 GLU A N 1
ATOM 718 C CA . GLU A 1 97 ? 6.086 -23.590 -20.940 1.00 88.25 97 GLU A CA 1
ATOM 719 C C . GLU A 1 97 ? 5.562 -22.663 -19.834 1.00 88.25 97 GLU A C 1
ATOM 721 O O . GLU A 1 97 ? 6.290 -22.214 -18.942 1.00 88.25 97 GLU A O 1
ATOM 726 N N . CYS A 1 98 ? 4.261 -22.361 -19.898 1.00 92.69 98 CYS A N 1
ATOM 727 C CA . CYS A 1 98 ? 3.562 -21.683 -18.811 1.00 92.69 98 CYS A CA 1
ATOM 728 C C . CYS A 1 98 ? 3.302 -22.696 -17.698 1.00 92.69 98 CYS A C 1
ATOM 730 O O . CYS A 1 98 ? 2.441 -23.563 -17.838 1.00 92.69 98 CYS A O 1
ATOM 732 N N . VAL A 1 99 ? 4.033 -22.566 -16.595 1.00 91.31 99 VAL A N 1
ATOM 733 C CA . VAL A 1 99 ? 3.911 -23.465 -15.442 1.00 91.31 99 VAL A CA 1
ATOM 734 C C . VAL A 1 99 ? 2.705 -23.100 -14.592 1.00 91.31 99 VAL A C 1
ATOM 736 O O . VAL A 1 99 ? 2.033 -23.979 -14.060 1.00 91.31 99 VAL A O 1
ATOM 739 N N . PHE A 1 100 ? 2.400 -21.806 -14.477 1.00 92.69 100 PHE A N 1
ATOM 740 C CA . PHE A 1 100 ? 1.291 -21.359 -13.647 1.00 92.69 100 PHE A CA 1
ATOM 741 C C . PHE A 1 100 ? 0.670 -20.063 -14.148 1.00 92.69 100 PHE A C 1
ATOM 743 O O . PHE A 1 100 ? 1.348 -19.175 -14.668 1.00 92.69 100 PHE A O 1
ATOM 750 N N . THR A 1 101 ? -0.640 -19.939 -13.958 1.00 94.44 101 THR A N 1
ATOM 751 C CA . THR A 1 101 ? -1.388 -18.703 -14.195 1.00 94.44 101 THR A CA 1
ATOM 752 C C . THR A 1 101 ? -2.012 -18.286 -12.878 1.00 94.44 101 THR A C 1
ATOM 754 O O . THR A 1 101 ? -2.730 -19.076 -12.282 1.00 94.44 101 THR A O 1
ATOM 757 N N . TYR A 1 102 ? -1.750 -17.058 -12.446 1.00 94.38 102 TYR A N 1
ATOM 758 C CA . TYR A 1 102 ? -2.295 -16.454 -11.236 1.00 94.38 102 TYR A CA 1
ATOM 759 C C . TYR A 1 102 ? -3.575 -15.673 -11.589 1.00 94.38 102 TYR A C 1
ATOM 761 O O . TYR A 1 102 ? -3.484 -14.564 -12.140 1.00 94.38 102 TYR A O 1
ATOM 769 N N . PRO A 1 103 ? -4.775 -16.235 -11.343 1.00 88.88 103 PRO A N 1
ATOM 770 C CA . PRO A 1 103 ? -6.038 -15.568 -11.619 1.00 88.88 103 PRO A CA 1
ATOM 771 C C . PRO A 1 103 ? -6.402 -14.577 -10.510 1.00 88.88 103 PRO A C 1
ATOM 773 O O . PRO A 1 103 ? -6.076 -14.757 -9.340 1.00 88.88 103 PRO A O 1
ATOM 776 N N . GLY A 1 104 ? -7.160 -13.539 -10.862 1.00 87.06 104 GLY A N 1
ATOM 777 C CA . GLY A 1 104 ? -7.947 -12.787 -9.885 1.00 87.06 104 GLY A CA 1
ATOM 778 C C . GLY A 1 104 ? -7.876 -11.272 -10.010 1.00 87.06 104 GLY A C 1
ATOM 779 O O . GLY A 1 104 ? -8.782 -10.601 -9.516 1.00 87.06 104 GLY A O 1
ATOM 780 N N . HIS A 1 105 ? -6.866 -10.717 -10.681 1.00 94.44 105 HIS A N 1
ATOM 781 C CA . HIS A 1 105 ? -6.947 -9.323 -11.108 1.00 94.44 105 HIS A CA 1
ATOM 782 C C . HIS A 1 105 ? -8.090 -9.157 -12.122 1.00 94.44 105 HIS A C 1
ATOM 784 O O . HIS A 1 105 ? -8.330 -10.025 -12.956 1.00 94.44 105 HIS A O 1
ATOM 790 N N . THR A 1 106 ? -8.811 -8.036 -12.049 1.00 94.88 106 THR A N 1
ATOM 791 C CA . THR A 1 106 ? -9.949 -7.735 -12.955 1.00 94.88 106 THR A CA 1
ATOM 792 C C . THR A 1 106 ? -9.637 -6.620 -13.953 1.00 94.88 106 THR A C 1
ATOM 794 O O . THR A 1 106 ? -10.487 -6.198 -14.736 1.00 94.88 106 THR A O 1
ATOM 797 N N . GLY A 1 107 ? -8.394 -6.146 -13.942 1.00 95.81 107 GLY A N 1
ATOM 798 C CA . GLY A 1 107 ? -7.862 -5.160 -14.865 1.00 95.81 107 GLY A CA 1
ATOM 799 C C . GLY A 1 107 ? -6.429 -5.502 -15.257 1.00 95.81 107 GLY A C 1
ATOM 800 O O . GLY A 1 107 ? -5.763 -6.306 -14.599 1.00 95.81 107 GLY A O 1
ATOM 801 N N . ARG A 1 108 ? -5.942 -4.856 -16.322 1.00 96.50 108 ARG A N 1
ATOM 802 C CA . ARG A 1 108 ? -4.577 -5.059 -16.821 1.00 96.50 108 ARG A CA 1
ATOM 803 C C . ARG A 1 108 ? -3.521 -4.825 -15.742 1.00 96.50 108 ARG A C 1
ATOM 805 O O . ARG A 1 108 ? -3.636 -3.882 -14.952 1.00 96.50 108 ARG A O 1
ATOM 812 N N . ILE A 1 109 ? -2.475 -5.641 -15.776 1.00 97.94 109 ILE A N 1
ATOM 813 C CA . ILE A 1 109 ? -1.319 -5.522 -14.887 1.00 97.94 109 ILE A CA 1
ATOM 814 C C . ILE A 1 109 ? -0.423 -4.368 -15.351 1.00 97.94 109 ILE A C 1
ATOM 816 O O . ILE A 1 109 ? -0.192 -4.201 -16.546 1.00 97.94 109 ILE A O 1
ATOM 820 N N . ASN A 1 110 ? 0.087 -3.567 -14.413 1.00 94.88 110 ASN A N 1
ATOM 821 C CA . ASN A 1 110 ? 0.937 -2.402 -14.688 1.00 94.88 110 ASN A CA 1
ATOM 822 C C . ASN A 1 110 ? 2.412 -2.633 -14.345 1.00 94.88 110 ASN A C 1
ATOM 824 O O . ASN A 1 110 ? 3.300 -2.255 -15.115 1.00 94.88 110 ASN A O 1
ATOM 828 N N . ARG A 1 111 ? 2.693 -3.186 -13.162 1.00 95.50 111 ARG A N 1
ATOM 829 C CA . ARG A 1 111 ? 4.049 -3.433 -12.651 1.00 95.50 111 ARG A CA 1
ATOM 830 C C . ARG A 1 111 ? 4.094 -4.745 -11.883 1.00 95.50 111 ARG A C 1
ATOM 832 O O . ARG A 1 111 ? 3.085 -5.174 -11.330 1.00 95.50 111 ARG A O 1
ATOM 839 N N . LEU A 1 112 ? 5.284 -5.337 -11.867 1.00 95.88 112 LEU A N 1
ATOM 840 C CA . LEU A 1 112 ? 5.601 -6.562 -11.149 1.00 95.88 112 LEU A CA 1
ATOM 841 C C . LEU A 1 112 ? 6.898 -6.396 -10.361 1.00 95.88 112 LEU A C 1
ATOM 843 O O . LEU A 1 112 ? 7.824 -5.727 -10.823 1.00 95.88 112 LEU A O 1
ATOM 847 N N . ILE A 1 113 ? 6.958 -7.041 -9.202 1.00 94.56 113 ILE A N 1
ATOM 848 C CA . ILE A 1 113 ? 8.176 -7.297 -8.429 1.00 94.56 113 ILE A CA 1
ATOM 849 C C . ILE A 1 113 ? 8.178 -8.786 -8.089 1.00 94.56 113 ILE A C 1
ATOM 851 O O . ILE A 1 113 ? 7.139 -9.324 -7.724 1.00 94.56 113 ILE A O 1
ATOM 855 N N . CYS A 1 114 ? 9.329 -9.443 -8.197 1.00 93.06 114 CYS A N 1
ATOM 856 C CA . CYS A 1 114 ? 9.504 -10.828 -7.768 1.00 93.06 114 CYS A CA 1
ATOM 857 C C . CYS A 1 114 ? 10.603 -10.889 -6.703 1.00 93.06 114 CYS A C 1
ATOM 859 O O . CYS A 1 114 ? 11.719 -10.414 -6.932 1.00 93.06 114 CYS A O 1
ATOM 861 N N . THR A 1 115 ? 10.279 -11.455 -5.545 1.00 89.62 115 THR A N 1
ATOM 862 C CA . THR A 1 115 ? 11.221 -11.796 -4.473 1.00 89.62 115 THR A CA 1
ATOM 863 C C . THR A 1 115 ? 11.534 -13.296 -4.529 1.00 89.62 115 THR A C 1
ATOM 865 O O . THR A 1 115 ? 11.256 -13.937 -5.541 1.00 89.62 115 THR A O 1
ATOM 868 N N . GLU A 1 116 ? 12.177 -13.845 -3.495 1.00 82.94 116 GLU A N 1
ATOM 869 C CA . GLU A 1 116 ? 12.447 -15.292 -3.406 1.00 82.94 116 GLU A CA 1
ATOM 870 C C . GLU A 1 116 ? 11.173 -16.110 -3.211 1.00 82.94 116 GLU A C 1
ATOM 872 O O . GLU A 1 116 ? 11.052 -17.195 -3.764 1.00 82.94 116 GLU A O 1
ATOM 877 N N . GLU A 1 117 ? 10.213 -15.577 -2.456 1.00 83.75 117 GLU A N 1
ATOM 878 C CA . GLU A 1 117 ? 8.996 -16.304 -2.089 1.00 83.75 117 GLU A CA 1
ATOM 879 C C . GLU A 1 117 ? 7.738 -15.719 -2.729 1.00 83.75 117 GLU A C 1
ATOM 881 O O . GLU A 1 117 ? 6.755 -16.436 -2.914 1.00 83.75 117 GLU A O 1
ATOM 886 N N . PHE A 1 118 ? 7.754 -14.432 -3.090 1.00 89.88 118 PHE A N 1
ATOM 887 C CA . PHE A 1 118 ? 6.543 -13.700 -3.442 1.00 89.88 118 PHE A CA 1
ATOM 888 C C . PHE A 1 118 ? 6.647 -12.969 -4.774 1.00 89.88 118 PHE A C 1
ATOM 890 O O . PHE A 1 118 ? 7.678 -12.408 -5.147 1.00 89.88 118 PHE A O 1
ATOM 897 N N . ILE A 1 119 ? 5.516 -12.895 -5.461 1.00 94.31 119 ILE A N 1
ATOM 898 C CA . ILE A 1 119 ? 5.299 -12.013 -6.601 1.00 94.31 119 ILE A CA 1
ATOM 899 C C . ILE A 1 119 ? 4.353 -10.909 -6.147 1.00 94.31 119 ILE A C 1
ATOM 901 O O . ILE A 1 119 ? 3.306 -11.189 -5.575 1.00 94.31 119 ILE A O 1
ATOM 905 N N . PHE A 1 120 ? 4.674 -9.657 -6.452 1.00 95.19 120 PHE A N 1
ATOM 906 C CA . PHE A 1 120 ? 3.787 -8.523 -6.226 1.00 95.19 120 PHE A CA 1
ATOM 907 C C . PHE A 1 120 ? 3.369 -7.905 -7.551 1.00 95.19 120 PHE A C 1
ATOM 909 O O . PHE A 1 120 ? 4.222 -7.596 -8.382 1.00 95.19 120 PHE A O 1
ATOM 916 N N . SER A 1 121 ? 2.074 -7.672 -7.735 1.00 97.25 121 SER A N 1
ATOM 917 C CA . SER A 1 121 ? 1.508 -7.076 -8.947 1.00 97.25 121 SER A CA 1
ATOM 918 C C . SER A 1 121 ? 0.653 -5.859 -8.632 1.00 97.25 121 SER A C 1
ATOM 920 O O . SER A 1 121 ? -0.012 -5.806 -7.603 1.00 97.25 121 SER A O 1
ATOM 922 N N . THR A 1 122 ? 0.632 -4.883 -9.539 1.00 97.62 122 THR A N 1
ATOM 923 C CA . THR A 1 122 ? -0.314 -3.755 -9.506 1.00 97.62 122 THR A CA 1
ATOM 924 C C . THR A 1 122 ? -1.216 -3.765 -10.722 1.00 97.62 122 THR A C 1
ATOM 926 O O . THR A 1 122 ? -0.788 -4.173 -11.803 1.00 97.62 122 THR A O 1
ATOM 929 N N . SER A 1 123 ? -2.452 -3.284 -10.574 1.00 97.75 123 SER A N 1
ATOM 930 C CA . SER A 1 123 ? -3.441 -3.373 -11.646 1.00 97.75 123 SER A CA 1
ATOM 931 C C . SER A 1 123 ? -4.333 -2.135 -11.794 1.00 97.75 123 SER A C 1
ATOM 933 O O . SER A 1 123 ? -4.489 -1.282 -10.914 1.00 97.75 123 SER A O 1
ATOM 935 N N . HIS A 1 124 ? -4.946 -2.059 -12.974 1.00 97.06 124 HIS A N 1
ATOM 936 C CA . HIS A 1 124 ? -6.066 -1.180 -13.298 1.00 97.06 124 HIS A CA 1
ATOM 937 C C . 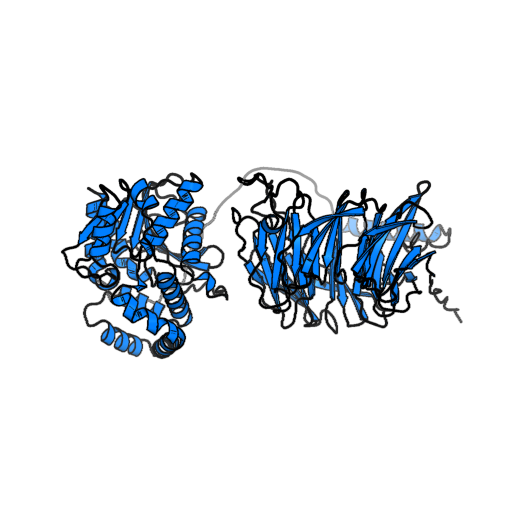HIS A 1 124 ? -7.332 -1.446 -12.485 1.00 97.06 124 HIS A C 1
ATOM 939 O O . HIS A 1 124 ? -8.190 -0.567 -12.420 1.00 97.06 124 HIS A O 1
ATOM 945 N N . ASP A 1 125 ? -7.438 -2.600 -11.832 1.00 94.94 125 ASP A N 1
ATOM 946 C CA . ASP A 1 125 ? -8.541 -2.889 -10.914 1.00 94.94 125 ASP A CA 1
ATOM 947 C C . ASP A 1 125 ? -8.452 -2.156 -9.569 1.00 94.94 125 ASP A C 1
ATOM 949 O O . ASP A 1 125 ? -9.317 -2.348 -8.719 1.00 94.94 125 ASP A O 1
ATOM 953 N N . ARG A 1 126 ? -7.467 -1.256 -9.415 1.00 94.62 126 ARG A N 1
ATOM 954 C CA . ARG A 1 126 ? -7.239 -0.420 -8.223 1.00 94.62 126 ARG A CA 1
ATOM 955 C C . ARG A 1 126 ? -6.656 -1.192 -7.040 1.00 94.62 126 ARG A C 1
ATOM 957 O O . ARG A 1 126 ? -6.575 -0.648 -5.942 1.00 94.62 126 ARG A O 1
ATOM 964 N N . THR A 1 127 ? -6.189 -2.416 -7.270 1.00 94.00 127 THR A N 1
ATOM 965 C CA . THR A 1 127 ? -5.519 -3.228 -6.255 1.00 94.00 127 THR A CA 1
ATOM 966 C C . THR A 1 127 ? -4.052 -3.456 -6.600 1.00 94.00 127 THR A C 1
ATOM 968 O O . THR A 1 127 ? -3.632 -3.412 -7.764 1.00 94.00 127 THR A O 1
ATOM 971 N N . ALA A 1 128 ? -3.261 -3.709 -5.563 1.00 95.12 128 ALA A N 1
ATOM 972 C CA . ALA A 1 128 ? -2.062 -4.519 -5.707 1.00 95.12 128 ALA A CA 1
ATOM 973 C C . ALA A 1 128 ? -2.321 -5.901 -5.102 1.00 95.12 128 ALA A C 1
ATOM 975 O O . ALA A 1 128 ? -3.208 -6.049 -4.263 1.00 95.12 128 ALA A O 1
ATOM 976 N N . ARG A 1 129 ? -1.566 -6.919 -5.506 1.00 93.31 129 ARG A N 1
ATOM 977 C CA . ARG A 1 129 ? -1.684 -8.280 -4.967 1.00 93.31 129 ARG A CA 1
ATOM 978 C C . ARG A 1 129 ? -0.323 -8.881 -4.692 1.00 93.31 129 ARG A C 1
ATOM 980 O O . ARG A 1 129 ? 0.634 -8.549 -5.387 1.00 93.31 129 ARG A O 1
ATOM 987 N N . ALA A 1 130 ? -0.268 -9.751 -3.691 1.00 92.19 130 ALA A N 1
ATOM 988 C CA . ALA A 1 130 ? 0.861 -10.630 -3.439 1.00 92.19 130 ALA A CA 1
ATOM 989 C C . ALA A 1 130 ? 0.461 -12.072 -3.749 1.00 92.19 130 ALA A C 1
ATOM 991 O O . ALA A 1 130 ? -0.635 -12.513 -3.386 1.00 92.19 130 ALA A O 1
ATOM 992 N N . TRP A 1 131 ? 1.364 -12.791 -4.398 1.00 91.06 131 TRP A N 1
ATOM 993 C CA . TRP A 1 131 ? 1.199 -14.173 -4.821 1.00 91.06 131 TRP A CA 1
ATOM 994 C C . TRP A 1 131 ? 2.384 -14.996 -4.357 1.00 91.06 131 TRP A C 1
ATOM 996 O O . TRP A 1 131 ? 3.491 -14.468 -4.245 1.00 91.06 131 TRP A O 1
ATOM 1006 N N . LEU A 1 132 ? 2.166 -16.285 -4.144 1.00 88.38 132 LEU A N 1
ATOM 1007 C CA . LEU A 1 132 ? 3.247 -17.213 -3.857 1.00 88.38 132 LEU A CA 1
ATOM 1008 C C . LEU A 1 132 ? 3.989 -17.615 -5.141 1.00 88.38 132 LEU A C 1
ATOM 1010 O O . LEU A 1 132 ? 3.368 -17.995 -6.135 1.00 88.38 132 LEU A O 1
ATOM 1014 N N . LEU A 1 133 ? 5.322 -17.557 -5.118 1.00 88.38 133 LEU A N 1
ATOM 1015 C CA . LEU A 1 133 ? 6.151 -18.022 -6.232 1.00 88.38 133 LEU A CA 1
ATOM 1016 C C . LEU A 1 133 ? 6.196 -19.557 -6.304 1.00 88.38 133 LEU A C 1
ATOM 1018 O O . LEU A 1 133 ? 6.125 -20.126 -7.391 1.00 88.38 133 LEU A O 1
ATOM 1022 N N . ASP A 1 134 ? 6.295 -20.227 -5.153 1.00 83.81 134 ASP A N 1
ATOM 1023 C CA . ASP A 1 134 ? 6.331 -21.689 -5.065 1.00 83.81 134 ASP A CA 1
ATOM 1024 C C . ASP A 1 134 ? 4.931 -22.297 -5.217 1.00 83.81 134 ASP A C 1
ATOM 1026 O O . ASP A 1 134 ? 4.194 -22.515 -4.257 1.00 83.81 134 ASP A O 1
ATOM 1030 N N . THR A 1 135 ? 4.576 -22.582 -6.462 1.00 75.56 135 THR A N 1
ATOM 1031 C CA . THR A 1 135 ? 3.267 -23.125 -6.845 1.00 75.56 135 THR A CA 1
ATOM 1032 C C . THR A 1 135 ? 3.030 -24.555 -6.360 1.00 75.56 135 THR A C 1
ATOM 1034 O O . THR A 1 135 ? 1.883 -24.985 -6.320 1.00 75.56 135 THR A O 1
ATOM 1037 N N . SER A 1 136 ? 4.071 -25.280 -5.923 1.00 76.44 136 SER A N 1
ATOM 1038 C CA . SER A 1 136 ? 3.925 -26.641 -5.383 1.00 76.44 136 SER A CA 1
ATOM 1039 C C . SER A 1 136 ? 3.196 -26.690 -4.038 1.00 76.44 136 SER A C 1
ATOM 1041 O O . SER A 1 136 ? 2.737 -27.751 -3.617 1.00 76.44 136 SER A O 1
ATOM 1043 N N . LYS A 1 137 ? 3.082 -25.543 -3.364 1.00 67.25 137 LYS A N 1
ATOM 1044 C CA . LYS A 1 137 ? 2.466 -25.413 -2.044 1.00 67.25 137 LYS A CA 1
ATOM 1045 C C . LYS A 1 137 ? 1.009 -24.936 -2.092 1.00 67.25 137 LYS A C 1
ATOM 1047 O O . LYS A 1 137 ? 0.474 -24.545 -1.058 1.00 67.25 137 LYS A O 1
ATOM 1052 N N . VAL A 1 138 ? 0.384 -24.921 -3.270 1.00 70.56 138 VAL A N 1
ATOM 1053 C CA . VAL A 1 138 ? -0.994 -24.451 -3.456 1.00 70.56 138 VAL A CA 1
ATOM 1054 C C . VAL A 1 138 ? -1.787 -25.476 -4.264 1.00 70.56 138 VAL A C 1
ATOM 1056 O O . VAL A 1 138 ? -1.345 -25.884 -5.335 1.00 70.56 138 VAL A O 1
ATOM 1059 N N . ASP A 1 139 ? -2.961 -25.868 -3.764 1.00 68.38 139 ASP A N 1
ATOM 1060 C CA . ASP A 1 139 ? -3.831 -26.846 -4.431 1.00 68.38 139 ASP A CA 1
ATOM 1061 C C . ASP A 1 139 ? -4.601 -26.231 -5.618 1.00 68.38 139 ASP A C 1
ATOM 1063 O O . ASP A 1 139 ? -4.746 -26.864 -6.665 1.00 68.38 139 ASP A O 1
ATOM 1067 N N . GLU A 1 140 ? -5.059 -24.978 -5.488 1.00 72.00 140 GLU A N 1
ATOM 1068 C CA . GLU A 1 140 ? -5.803 -24.250 -6.524 1.00 7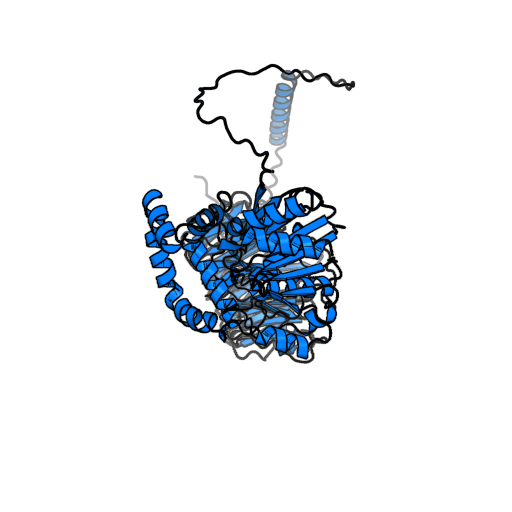2.00 140 GLU A CA 1
ATOM 1069 C C . GLU A 1 140 ? -5.157 -22.902 -6.875 1.00 72.00 140 GLU A C 1
ATOM 1071 O O . GLU A 1 140 ? -4.634 -22.182 -6.026 1.00 72.00 140 GLU A O 1
ATOM 1076 N N . ALA A 1 141 ? -5.235 -22.500 -8.147 1.00 70.94 141 ALA A N 1
ATOM 1077 C CA . ALA A 1 141 ? -4.603 -21.265 -8.609 1.00 70.94 141 ALA A CA 1
ATOM 1078 C C . ALA A 1 141 ? -5.148 -19.995 -7.935 1.00 70.94 141 ALA A C 1
ATOM 1080 O O . ALA A 1 141 ? -4.403 -19.034 -7.749 1.00 70.94 141 ALA A O 1
ATOM 1081 N N . GLU A 1 142 ? -6.416 -19.980 -7.532 1.00 72.62 142 GLU A N 1
ATOM 1082 C CA . GLU A 1 142 ? -7.025 -18.841 -6.834 1.00 72.62 142 GLU A CA 1
ATOM 1083 C C . GLU A 1 142 ? -6.473 -18.646 -5.413 1.00 72.62 142 GLU A C 1
ATOM 1085 O O . GLU A 1 142 ? -6.388 -17.509 -4.937 1.00 72.62 142 GLU A O 1
ATOM 1090 N N . ASP A 1 143 ? -6.015 -19.728 -4.781 1.00 72.81 143 ASP A N 1
ATOM 1091 C CA . ASP A 1 143 ? -5.469 -19.732 -3.420 1.00 72.81 143 ASP A CA 1
ATOM 1092 C C . ASP A 1 143 ? -4.008 -19.272 -3.364 1.00 72.81 143 ASP A C 1
ATOM 1094 O O . ASP A 1 143 ? -3.470 -18.979 -2.298 1.00 72.81 143 ASP A O 1
ATOM 1098 N N . SER A 1 144 ? -3.366 -19.116 -4.525 1.00 83.31 144 SER A N 1
ATOM 1099 C CA . SER A 1 144 ? -2.004 -18.582 -4.618 1.00 83.31 144 SER A CA 1
ATOM 1100 C C . SER A 1 144 ? -1.917 -17.100 -4.231 1.00 83.31 144 SER A C 1
ATOM 1102 O O . SER A 1 144 ? -0.824 -16.595 -3.958 1.00 83.31 144 SER A O 1
ATOM 1104 N N . CYS A 1 145 ? -3.052 -16.389 -4.213 1.00 88.00 145 CYS A N 1
ATOM 1105 C CA . CYS A 1 145 ? -3.134 -14.996 -3.793 1.00 88.00 145 CYS A CA 1
ATOM 1106 C C . CYS A 1 145 ? -3.172 -14.892 -2.267 1.00 88.00 145 CYS A C 1
ATOM 1108 O O . CYS A 1 145 ? -4.226 -15.007 -1.642 1.00 88.00 145 CYS A O 1
ATOM 1110 N N . ILE A 1 146 ? -2.022 -14.594 -1.667 1.00 83.12 146 ILE A N 1
ATOM 1111 C CA . ILE A 1 146 ? -1.889 -14.500 -0.210 1.00 83.12 146 ILE A CA 1
ATOM 1112 C C . ILE A 1 146 ? -2.444 -13.184 0.357 1.00 83.12 146 ILE A C 1
ATOM 1114 O O . ILE A 1 146 ? -2.888 -13.150 1.507 1.00 83.12 146 ILE A O 1
ATOM 1118 N N . ARG A 1 147 ? -2.420 -12.089 -0.423 1.00 84.12 147 ARG A N 1
ATOM 1119 C CA . ARG A 1 147 ? -2.884 -10.749 -0.004 1.00 84.12 147 ARG A CA 1
ATOM 1120 C C . ARG A 1 147 ? -3.419 -9.937 -1.186 1.00 84.12 147 ARG A C 1
ATOM 1122 O O . ARG A 1 147 ? -2.808 -9.924 -2.257 1.00 84.12 147 ARG A O 1
ATOM 1129 N N . VAL A 1 148 ? -4.487 -9.165 -0.951 1.00 88.56 148 VAL A N 1
ATOM 1130 C CA . VAL A 1 148 ? -4.926 -8.067 -1.831 1.00 88.56 148 VAL A CA 1
ATOM 1131 C C . VAL A 1 148 ? -4.824 -6.741 -1.071 1.00 88.56 148 VAL A C 1
ATOM 1133 O O . VAL A 1 148 ? -5.366 -6.553 0.015 1.00 88.56 148 VAL A O 1
ATOM 1136 N N . PHE A 1 149 ? -4.097 -5.800 -1.656 1.00 88.81 149 PHE A N 1
ATOM 1137 C CA . PHE A 1 149 ? -3.911 -4.449 -1.146 1.00 88.81 149 PHE A CA 1
ATOM 1138 C C . PHE A 1 149 ? -4.998 -3.557 -1.753 1.00 88.81 149 PHE A C 1
ATOM 1140 O O . PHE A 1 149 ? -4.832 -2.999 -2.844 1.00 88.81 149 PHE A O 1
ATOM 1147 N N . GLU A 1 150 ? -6.146 -3.482 -1.075 1.00 86.25 150 GLU A N 1
ATOM 1148 C CA . GLU A 1 150 ? -7.315 -2.713 -1.509 1.00 86.25 150 GLU A CA 1
ATOM 1149 C C . GLU A 1 150 ? -7.457 -1.399 -0.734 1.00 86.25 150 GLU A C 1
ATOM 1151 O O . GLU A 1 150 ? -7.267 -1.322 0.478 1.00 86.25 150 GLU A O 1
ATOM 1156 N N . GLY A 1 151 ? -7.818 -0.337 -1.453 1.00 79.94 151 GLY A N 1
ATOM 1157 C CA . GLY A 1 151 ? -8.161 0.951 -0.856 1.00 79.94 151 GLY A CA 1
ATOM 1158 C C . GLY A 1 151 ? -7.880 2.137 -1.768 1.00 79.94 151 GLY A C 1
ATOM 1159 O O . GLY A 1 151 ? -8.432 3.216 -1.549 1.00 79.94 151 GLY A O 1
ATOM 1160 N N . HIS A 1 152 ? -7.057 1.958 -2.802 1.00 89.06 152 HIS A N 1
ATOM 1161 C CA . HIS A 1 152 ? -6.925 2.960 -3.852 1.00 89.06 152 HIS A CA 1
ATOM 1162 C C . HIS A 1 152 ? -8.247 3.144 -4.607 1.00 89.06 152 HIS A C 1
ATOM 1164 O O . HIS A 1 152 ? -8.977 2.193 -4.873 1.00 89.06 152 HIS A O 1
ATOM 1170 N N . THR A 1 153 ? -8.554 4.387 -4.975 1.00 89.69 153 THR A N 1
ATOM 1171 C CA . THR A 1 153 ? -9.772 4.717 -5.747 1.00 89.69 153 THR A CA 1
ATOM 1172 C C . THR A 1 153 ? -9.506 4.831 -7.249 1.00 89.69 153 THR A C 1
ATOM 1174 O O . THR A 1 153 ? -10.439 4.978 -8.039 1.00 89.69 153 THR A O 1
ATOM 1177 N N . GLY A 1 154 ? -8.240 4.700 -7.650 1.00 93.25 154 GLY A N 1
ATOM 1178 C CA . GLY A 1 154 ? -7.761 4.747 -9.026 1.00 93.25 154 GLY A CA 1
ATOM 1179 C C . GLY A 1 154 ? -6.750 3.640 -9.322 1.00 93.25 154 GLY A C 1
ATOM 1180 O O . GLY A 1 154 ? -6.385 2.853 -8.450 1.00 93.25 154 GLY A O 1
ATOM 1181 N N . VAL A 1 155 ? -6.313 3.583 -10.580 1.00 97.50 155 VAL A N 1
ATOM 1182 C CA . VAL A 1 155 ? -5.327 2.621 -11.100 1.00 97.50 155 VAL A CA 1
ATOM 1183 C C . VAL A 1 155 ? -4.059 2.623 -10.247 1.00 97.50 155 VAL A C 1
ATOM 1185 O O . VAL A 1 155 ? -3.466 3.684 -10.055 1.00 97.50 155 VAL A O 1
ATOM 1188 N N . VAL A 1 156 ? -3.593 1.450 -9.812 1.00 97.62 156 VAL A N 1
ATOM 1189 C CA . VAL A 1 156 ? -2.304 1.335 -9.117 1.00 97.62 156 VAL A CA 1
ATOM 1190 C C . VAL A 1 156 ? -1.190 1.247 -10.160 1.00 97.62 156 VAL A C 1
ATOM 1192 O O . VAL A 1 156 ? -1.140 0.321 -10.970 1.00 97.62 156 VAL A O 1
ATOM 1195 N N . SER A 1 157 ? -0.320 2.251 -10.190 1.00 95.44 157 SER A N 1
ATOM 1196 C CA . SER A 1 157 ? 0.659 2.483 -11.257 1.00 95.44 157 SER A CA 1
ATOM 1197 C C . SER A 1 157 ? 2.080 2.070 -10.879 1.00 95.44 157 SER A C 1
ATOM 1199 O O . SER A 1 157 ? 2.852 1.665 -11.747 1.00 95.44 157 SER A O 1
ATOM 1201 N N . ALA A 1 158 ? 2.423 2.145 -9.595 1.00 94.88 158 ALA A N 1
ATOM 1202 C CA . ALA A 1 158 ? 3.762 1.885 -9.084 1.00 94.88 158 ALA A CA 1
ATOM 1203 C C . ALA A 1 158 ? 3.700 1.024 -7.820 1.00 94.88 158 ALA A C 1
ATOM 1205 O O . ALA A 1 158 ? 2.743 1.116 -7.052 1.00 94.88 158 ALA A O 1
ATOM 1206 N N . ILE A 1 159 ? 4.738 0.218 -7.606 1.00 95.88 159 ILE A N 1
ATOM 1207 C CA . ILE A 1 159 ? 4.913 -0.605 -6.410 1.00 95.88 159 ILE A CA 1
ATOM 1208 C C . ILE A 1 159 ? 6.382 -0.656 -6.009 1.00 95.88 159 ILE A C 1
ATOM 1210 O O . ILE A 1 159 ? 7.257 -0.608 -6.874 1.00 95.88 159 ILE A O 1
ATOM 1214 N N . ILE A 1 160 ? 6.636 -0.730 -4.707 1.00 94.50 160 ILE A N 1
ATOM 1215 C CA . ILE A 1 160 ? 7.948 -0.952 -4.101 1.00 94.50 160 ILE A CA 1
ATOM 1216 C C . ILE A 1 160 ? 7.749 -1.935 -2.954 1.00 94.50 160 ILE A C 1
ATOM 1218 O O . ILE A 1 160 ? 6.813 -1.779 -2.175 1.00 94.50 160 ILE A O 1
ATOM 1222 N N . PHE A 1 161 ? 8.639 -2.912 -2.840 1.00 91.88 161 PHE A N 1
ATOM 1223 C CA . PHE A 1 161 ? 8.728 -3.789 -1.682 1.00 91.88 161 PHE A CA 1
ATOM 1224 C C . PHE A 1 161 ? 10.005 -3.457 -0.908 1.00 91.88 161 PHE A C 1
ATOM 1226 O O . PHE A 1 161 ? 11.078 -3.356 -1.505 1.00 91.88 161 PHE A O 1
ATOM 1233 N N . VAL A 1 162 ? 9.875 -3.250 0.400 1.00 88.38 162 VAL A N 1
ATOM 1234 C CA . VAL A 1 162 ? 10.973 -2.953 1.320 1.00 88.38 162 VAL A CA 1
ATOM 1235 C C . VAL A 1 162 ? 10.997 -4.024 2.396 1.00 88.38 162 VAL A C 1
ATOM 1237 O O . VAL A 1 162 ? 10.002 -4.227 3.089 1.00 88.38 162 VAL A O 1
ATOM 1240 N N . LEU A 1 163 ? 12.156 -4.663 2.546 1.00 82.62 163 LEU A N 1
ATOM 1241 C CA . LEU A 1 163 ? 12.399 -5.642 3.598 1.00 82.62 163 LEU A CA 1
ATOM 1242 C C . LEU A 1 163 ? 12.538 -4.953 4.957 1.00 82.62 163 LEU A C 1
ATOM 1244 O O . LEU A 1 163 ? 13.305 -3.996 5.107 1.00 82.62 163 LEU A O 1
ATOM 1248 N N . GLY A 1 164 ? 11.809 -5.463 5.943 1.00 71.50 164 GLY A N 1
ATOM 1249 C CA . GLY A 1 164 ? 11.906 -5.029 7.327 1.00 71.50 164 GLY A CA 1
ATOM 1250 C C . GLY A 1 164 ? 13.238 -5.420 7.984 1.00 71.50 164 GLY A C 1
ATOM 1251 O O . GLY A 1 164 ? 13.909 -6.354 7.546 1.00 71.50 164 GLY A O 1
ATOM 1252 N N . PRO A 1 165 ? 13.639 -4.741 9.075 1.00 60.12 165 PRO A N 1
ATOM 1253 C CA . PRO A 1 165 ? 14.902 -5.000 9.774 1.00 60.12 165 PRO A CA 1
ATOM 1254 C C . PRO A 1 165 ? 14.951 -6.325 10.566 1.00 60.12 165 PRO A C 1
ATOM 1256 O O . PRO A 1 165 ? 16.009 -6.670 11.092 1.00 60.12 165 PRO A O 1
ATOM 1259 N N . SER A 1 166 ? 13.842 -7.057 10.689 1.00 54.44 166 SER A N 1
ATOM 1260 C CA . SER A 1 166 ? 13.748 -8.327 11.425 1.00 54.44 166 SER A CA 1
ATOM 1261 C C . SER A 1 166 ? 13.972 -9.553 10.534 1.00 54.44 166 SER A C 1
ATOM 1263 O O . SER A 1 166 ? 13.580 -9.571 9.373 1.00 54.44 166 SER A O 1
ATOM 1265 N N . VAL A 1 167 ? 14.583 -10.599 11.095 1.00 52.41 167 VAL A N 1
ATOM 1266 C CA . VAL A 1 167 ? 14.652 -11.934 10.481 1.00 52.41 167 VAL A CA 1
ATOM 1267 C C . VAL A 1 167 ? 13.252 -12.545 10.551 1.00 52.41 167 VAL A C 1
ATOM 1269 O O . VAL A 1 167 ? 12.665 -12.562 11.633 1.00 52.41 167 VAL A O 1
ATOM 1272 N N . GLY A 1 168 ? 12.716 -12.990 9.410 1.00 48.28 168 GLY A N 1
ATOM 1273 C CA . GLY A 1 168 ? 11.384 -13.587 9.318 1.00 48.28 168 GLY A CA 1
ATOM 1274 C C . GLY A 1 168 ? 11.215 -14.713 10.335 1.00 48.28 168 GLY A C 1
ATOM 1275 O O . GLY A 1 168 ? 12.016 -15.645 10.384 1.00 48.28 168 GLY A O 1
ATOM 1276 N N . VAL A 1 169 ? 10.195 -14.600 11.181 1.00 49.06 169 VAL A N 1
ATOM 1277 C CA . VAL A 1 169 ? 9.666 -15.760 11.894 1.00 49.06 169 VAL A CA 1
ATOM 1278 C C . VAL A 1 169 ? 8.662 -16.374 10.922 1.00 49.06 169 VAL A C 1
ATOM 1280 O O . VAL A 1 169 ? 7.760 -15.645 10.512 1.00 49.06 169 VAL A O 1
ATOM 1283 N N . PRO A 1 170 ? 8.822 -17.643 10.507 1.00 52.25 170 PRO A N 1
ATOM 1284 C CA . PRO A 1 170 ? 7.855 -18.285 9.631 1.00 52.25 170 PRO A CA 1
ATOM 1285 C C . PRO A 1 170 ? 6.465 -18.193 10.256 1.00 52.25 170 PRO A C 1
ATOM 1287 O O . PRO A 1 170 ? 6.317 -18.448 11.456 1.00 52.25 170 PRO A O 1
ATOM 1290 N N . ASP A 1 171 ? 5.463 -17.818 9.470 1.00 55.69 171 ASP A N 1
ATOM 1291 C CA . ASP A 1 171 ? 4.085 -17.856 9.946 1.00 55.69 171 ASP A CA 1
ATOM 1292 C C . ASP A 1 171 ? 3.602 -19.305 10.158 1.00 55.69 171 ASP A C 1
ATOM 1294 O O . ASP A 1 171 ? 4.311 -20.272 9.870 1.00 55.69 171 ASP A O 1
ATOM 1298 N N . GLU A 1 172 ? 2.387 -19.483 10.686 1.00 50.28 172 GLU A N 1
ATOM 1299 C CA . GLU A 1 172 ? 1.813 -20.816 10.949 1.00 50.28 172 GLU A CA 1
ATOM 1300 C C . GLU A 1 172 ? 1.722 -21.708 9.695 1.00 50.28 172 GLU A C 1
ATOM 1302 O O . GLU A 1 172 ? 1.608 -22.928 9.820 1.00 50.28 172 GLU A O 1
ATOM 1307 N N . GLN A 1 173 ? 1.779 -21.120 8.494 1.00 55.03 173 GLN A N 1
ATOM 1308 C CA . GLN A 1 173 ? 1.782 -21.821 7.211 1.00 55.03 173 GLN A CA 1
ATOM 1309 C C . GLN A 1 173 ? 3.201 -22.028 6.634 1.00 55.03 173 GLN A C 1
ATOM 1311 O O . GLN A 1 173 ? 3.353 -22.681 5.601 1.00 55.03 173 GLN A O 1
ATOM 1316 N N . GLY A 1 174 ? 4.246 -21.547 7.317 1.00 58.16 174 GLY A N 1
ATOM 1317 C CA . GLY A 1 174 ? 5.650 -21.714 6.944 1.00 58.16 174 GLY A CA 1
ATOM 1318 C C . GLY A 1 174 ? 6.182 -20.670 5.957 1.00 58.16 174 GLY A C 1
ATOM 1319 O O . GLY A 1 174 ? 7.229 -20.908 5.351 1.00 58.16 174 GLY A O 1
ATOM 1320 N N . TRP A 1 175 ? 5.489 -19.543 5.774 1.00 65.25 175 TRP A N 1
ATOM 1321 C CA . TRP A 1 175 ? 5.919 -18.437 4.910 1.00 65.25 175 TRP A CA 1
ATOM 1322 C C . TRP A 1 175 ? 6.843 -17.480 5.671 1.00 65.25 175 TRP A C 1
ATOM 1324 O O . TRP A 1 175 ? 6.545 -17.127 6.812 1.00 65.25 175 TRP A O 1
ATOM 1334 N N . ASN A 1 176 ? 7.925 -16.984 5.056 1.00 63.94 176 ASN A N 1
ATOM 1335 C CA . ASN A 1 176 ? 8.801 -15.988 5.687 1.00 63.94 176 ASN A CA 1
ATOM 1336 C C . ASN A 1 176 ? 8.230 -14.568 5.523 1.00 63.94 176 ASN A C 1
ATOM 1338 O O . ASN A 1 176 ? 8.881 -13.669 4.990 1.00 63.94 176 ASN A O 1
ATOM 1342 N N . ILE A 1 177 ? 6.994 -14.357 5.980 1.00 69.56 177 ILE A N 1
ATOM 1343 C CA . ILE A 1 177 ? 6.367 -13.034 6.032 1.00 69.56 177 ILE A CA 1
ATOM 1344 C C . ILE A 1 177 ? 6.911 -12.310 7.261 1.00 69.56 177 ILE A C 1
ATOM 1346 O O . ILE A 1 177 ? 6.647 -12.693 8.398 1.00 69.56 177 ILE A O 1
ATOM 1350 N N . ASN A 1 178 ? 7.697 -11.260 7.044 1.00 67.56 178 ASN A N 1
ATOM 1351 C CA . ASN A 1 178 ? 8.238 -10.473 8.139 1.00 67.56 178 ASN A CA 1
ATOM 1352 C C . ASN A 1 178 ? 7.283 -9.325 8.500 1.00 67.56 178 ASN A C 1
ATOM 1354 O O . ASN A 1 178 ? 6.917 -8.543 7.619 1.00 67.56 178 ASN A O 1
ATOM 1358 N N . PRO A 1 179 ? 6.953 -9.134 9.791 1.00 63.31 179 PRO A N 1
ATOM 1359 C CA . PRO A 1 179 ? 6.120 -8.027 10.234 1.00 63.31 179 PRO A CA 1
ATOM 1360 C C . PRO A 1 179 ? 6.568 -6.633 9.783 1.00 63.31 179 PRO A C 1
ATOM 1362 O O . PRO A 1 179 ? 5.754 -5.727 9.585 1.00 63.31 179 PRO A O 1
ATOM 1365 N N . GLY A 1 180 ? 7.885 -6.459 9.639 1.00 68.81 180 GLY A N 1
ATOM 1366 C CA . GLY A 1 180 ? 8.496 -5.212 9.192 1.00 68.81 180 GLY A CA 1
ATOM 1367 C C . GLY A 1 180 ? 8.473 -4.998 7.678 1.00 68.81 180 GLY A C 1
ATOM 1368 O O . GLY A 1 180 ? 8.814 -3.901 7.230 1.00 68.81 180 GLY A O 1
ATOM 1369 N N . ASP A 1 181 ? 8.101 -6.006 6.886 1.00 82.75 181 ASP A N 1
ATOM 1370 C CA . ASP A 1 181 ? 8.044 -5.868 5.437 1.00 82.75 181 ASP A CA 1
ATOM 1371 C C . ASP A 1 181 ? 6.932 -4.900 5.049 1.00 82.75 181 ASP A C 1
ATOM 1373 O O . ASP A 1 181 ? 5.777 -5.000 5.479 1.00 82.75 181 ASP A O 1
ATOM 1377 N N . THR A 1 182 ? 7.312 -3.932 4.225 1.00 85.50 182 THR A N 1
ATOM 1378 C CA . THR A 1 182 ? 6.442 -2.831 3.837 1.00 85.50 182 THR A CA 1
ATOM 1379 C C . THR A 1 182 ? 6.332 -2.767 2.329 1.00 85.50 182 THR A C 1
ATOM 1381 O O . THR A 1 182 ? 7.326 -2.780 1.600 1.00 85.50 182 THR A O 1
ATOM 1384 N N . ILE A 1 183 ? 5.101 -2.642 1.850 1.00 91.62 183 ILE A N 1
ATOM 1385 C CA . ILE A 1 183 ? 4.810 -2.424 0.437 1.00 91.62 183 ILE A CA 1
ATOM 1386 C C . ILE A 1 183 ? 4.375 -0.982 0.271 1.00 91.62 183 ILE A C 1
ATOM 1388 O O . ILE A 1 183 ? 3.520 -0.507 1.009 1.00 91.62 183 ILE A O 1
ATOM 1392 N N . PHE A 1 184 ? 4.916 -0.287 -0.721 1.00 94.62 184 PHE A N 1
ATOM 1393 C CA . PHE A 1 184 ? 4.423 1.022 -1.125 1.00 94.62 184 PHE A CA 1
ATOM 1394 C C . PHE A 1 184 ? 3.743 0.919 -2.475 1.00 94.62 184 PHE A C 1
ATOM 1396 O O . PHE A 1 184 ? 4.315 0.354 -3.405 1.00 94.62 184 PHE A O 1
ATOM 1403 N N . THR A 1 185 ? 2.567 1.516 -2.618 1.00 96.81 185 THR A N 1
ATOM 1404 C CA . THR A 1 185 ? 1.852 1.617 -3.893 1.00 96.81 185 THR A CA 1
ATOM 1405 C C . THR A 1 185 ? 1.581 3.070 -4.248 1.00 96.81 185 THR A C 1
ATOM 1407 O O . THR A 1 185 ? 1.259 3.878 -3.384 1.00 96.81 185 THR A O 1
ATOM 1410 N N . GLY A 1 186 ? 1.717 3.408 -5.527 1.00 97.25 186 GLY A N 1
ATOM 1411 C CA . GLY A 1 186 ? 1.380 4.721 -6.077 1.00 97.25 186 GLY A CA 1
ATOM 1412 C C . GLY A 1 186 ? 0.200 4.585 -7.024 1.00 97.25 186 GLY A C 1
ATOM 1413 O O . GLY A 1 186 ? 0.117 3.591 -7.749 1.00 97.25 186 GLY A O 1
ATOM 1414 N N . SER A 1 187 ? -0.720 5.551 -7.012 1.00 97.81 187 SER A N 1
ATOM 1415 C CA . SER A 1 187 ? -1.977 5.434 -7.751 1.00 97.81 187 SER A CA 1
ATOM 1416 C C . SER A 1 187 ? -2.399 6.702 -8.487 1.00 97.81 187 SER A C 1
ATOM 1418 O O . SER A 1 187 ? -1.971 7.828 -8.216 1.00 97.81 187 SER A O 1
ATOM 1420 N N . PHE A 1 188 ? -3.293 6.486 -9.448 1.00 97.69 188 PHE A N 1
ATOM 1421 C CA . PHE A 1 188 ? -4.000 7.511 -10.203 1.00 97.69 188 PHE A CA 1
ATOM 1422 C C . PHE A 1 188 ? -5.087 8.216 -9.383 1.00 97.69 188 PHE A C 1
ATOM 1424 O O . PHE A 1 188 ? -5.697 9.158 -9.876 1.00 97.69 188 PHE A O 1
ATOM 1431 N N . ASP A 1 189 ? -5.301 7.813 -8.130 1.00 94.00 189 ASP A N 1
ATOM 1432 C CA . ASP A 1 189 ? -6.067 8.597 -7.154 1.00 94.00 189 ASP A CA 1
ATOM 1433 C C . ASP A 1 189 ? -5.260 9.724 -6.485 1.00 94.00 189 ASP A C 1
ATOM 1435 O O . ASP A 1 189 ? -5.732 10.347 -5.534 1.00 94.00 189 ASP A O 1
ATOM 1439 N N . ASN A 1 190 ? -4.056 10.000 -6.996 1.00 96.88 190 ASN A N 1
ATOM 1440 C CA . ASN A 1 190 ? -3.126 11.028 -6.520 1.00 96.88 190 ASN A CA 1
ATOM 1441 C C . ASN A 1 190 ? -2.500 10.717 -5.150 1.00 96.88 190 ASN A C 1
ATOM 1443 O O . ASN A 1 190 ? -1.845 11.581 -4.563 1.00 96.88 190 ASN A O 1
ATOM 1447 N N . THR A 1 191 ? -2.683 9.503 -4.628 1.00 95.12 191 THR A N 1
ATOM 1448 C CA . THR A 1 191 ? -2.121 9.083 -3.343 1.00 95.12 191 THR A CA 1
ATOM 1449 C C . THR A 1 191 ? -1.088 7.985 -3.523 1.00 95.12 191 THR A C 1
ATOM 1451 O O . THR A 1 191 ? -1.165 7.166 -4.445 1.00 95.12 191 THR A O 1
ATOM 1454 N N . ALA A 1 192 ? -0.107 7.972 -2.624 1.00 96.31 192 ALA A N 1
ATOM 1455 C CA . ALA A 1 192 ? 0.672 6.774 -2.362 1.00 96.31 192 ALA A CA 1
ATOM 1456 C C . ALA A 1 192 ? 0.164 6.132 -1.069 1.00 96.31 192 ALA A C 1
ATOM 1458 O O . ALA A 1 192 ? -0.433 6.805 -0.227 1.00 96.31 192 ALA A O 1
ATOM 1459 N N . ARG A 1 193 ? 0.381 4.833 -0.903 1.00 93.25 193 ARG A N 1
ATOM 1460 C CA . ARG A 1 193 ? 0.008 4.086 0.300 1.00 93.25 193 ARG A CA 1
ATOM 1461 C C . ARG A 1 193 ? 1.142 3.181 0.738 1.00 93.25 193 ARG A C 1
ATOM 1463 O O . ARG A 1 193 ? 1.830 2.642 -0.122 1.00 93.25 193 ARG A O 1
ATOM 1470 N N . SER A 1 194 ? 1.327 3.022 2.043 1.00 90.06 194 SER A N 1
ATOM 1471 C CA . SER A 1 194 ? 2.189 1.996 2.637 1.00 90.06 194 SER A CA 1
ATOM 1472 C C . SER A 1 194 ? 1.328 0.924 3.278 1.00 90.06 194 SER A C 1
ATOM 1474 O O . SER A 1 194 ? 0.372 1.249 3.973 1.00 90.06 194 SER A O 1
ATOM 1476 N N . TRP A 1 195 ? 1.677 -0.337 3.064 1.00 86.12 195 TRP A N 1
ATOM 1477 C CA . TRP A 1 195 ? 0.966 -1.505 3.567 1.00 86.12 195 TRP A CA 1
ATOM 1478 C C . TRP A 1 195 ? 1.923 -2.346 4.400 1.00 86.12 195 TRP A C 1
ATOM 1480 O O . TRP A 1 195 ? 3.038 -2.621 3.953 1.00 86.12 195 TRP A O 1
ATOM 1490 N N . SER A 1 196 ? 1.481 -2.770 5.583 1.00 78.69 196 SER A N 1
ATOM 1491 C CA . SER A 1 196 ? 2.184 -3.815 6.332 1.00 78.69 196 SER A CA 1
ATOM 1492 C C . SER A 1 196 ? 1.865 -5.170 5.708 1.00 78.69 196 SER A C 1
ATOM 1494 O O . SER A 1 196 ? 0.705 -5.452 5.396 1.00 78.69 196 SER A O 1
ATOM 1496 N N . PHE A 1 197 ? 2.892 -5.993 5.514 1.00 74.94 197 PHE A N 1
ATOM 1497 C CA . PHE A 1 197 ? 2.736 -7.330 4.947 1.00 74.94 197 PHE A CA 1
ATOM 1498 C C . PHE A 1 197 ? 2.271 -8.373 5.990 1.00 74.94 197 PHE A C 1
ATOM 1500 O O . PHE A 1 197 ? 1.682 -9.386 5.614 1.00 74.94 197 PHE A O 1
ATOM 1507 N N . ASP A 1 198 ? 2.452 -8.073 7.287 1.00 64.38 198 ASP A N 1
ATOM 1508 C CA . ASP A 1 198 ? 2.304 -8.995 8.426 1.00 64.38 198 ASP A CA 1
ATOM 1509 C C . ASP A 1 198 ? 0.910 -9.588 8.613 1.00 64.38 198 ASP A C 1
ATOM 1511 O O . ASP A 1 198 ? 0.769 -10.783 8.829 1.00 64.38 198 ASP A O 1
ATOM 1515 N N . THR A 1 199 ? -0.128 -8.745 8.566 1.00 52.97 199 THR A N 1
ATOM 1516 C CA . THR A 1 199 ? -1.442 -8.986 9.193 1.00 52.97 199 THR A CA 1
ATOM 1517 C C . THR A 1 199 ? -1.913 -10.428 8.998 1.00 52.97 199 THR A C 1
ATOM 1519 O O . THR A 1 199 ? -2.361 -10.778 7.905 1.00 52.97 199 THR A O 1
ATOM 1522 N N . GLY A 1 200 ? -1.701 -11.256 10.029 1.00 37.62 200 GLY A N 1
ATOM 1523 C CA . GLY A 1 200 ? -1.616 -12.714 9.931 1.00 37.62 200 GLY A CA 1
ATOM 1524 C C . GLY A 1 200 ? -2.820 -13.402 9.288 1.00 37.62 200 GLY A C 1
ATOM 1525 O O . GLY A 1 200 ? -3.948 -12.934 9.407 1.00 37.62 200 GLY A O 1
ATOM 1526 N N . GLY A 1 201 ? -2.539 -14.533 8.623 1.00 36.84 201 GLY A N 1
ATOM 1527 C CA . GLY A 1 201 ? -3.499 -15.534 8.136 1.00 36.84 201 GLY A CA 1
ATOM 1528 C C . GLY A 1 201 ? -4.464 -15.066 7.043 1.00 36.84 201 GLY A C 1
ATOM 1529 O O . GLY A 1 201 ? -5.407 -14.351 7.332 1.00 36.84 201 GLY A O 1
ATOM 1530 N N . CYS A 1 202 ? -4.260 -15.514 5.795 1.00 35.19 202 CYS A N 1
ATOM 1531 C CA . CYS A 1 202 ? -5.209 -15.445 4.660 1.00 35.19 202 CYS A CA 1
ATOM 1532 C C . CYS A 1 202 ? -6.140 -14.205 4.576 1.00 35.19 202 CYS A C 1
ATOM 1534 O O . CYS A 1 202 ? -7.295 -14.288 4.151 1.00 35.19 202 CYS A O 1
ATOM 1536 N N . LEU A 1 203 ? -5.667 -13.025 4.988 1.00 40.78 203 LEU A N 1
ATOM 1537 C CA . LEU A 1 203 ? -6.429 -11.796 4.872 1.00 40.78 203 LEU A CA 1
ATOM 1538 C C . LEU A 1 203 ? -6.277 -11.321 3.436 1.00 40.78 203 LEU A C 1
ATOM 1540 O O . LEU A 1 203 ? -5.257 -10.758 3.052 1.00 40.78 203 LEU A O 1
ATOM 1544 N N . LYS A 1 204 ? -7.331 -11.479 2.635 1.00 48.03 204 LYS A N 1
ATOM 1545 C CA . LYS A 1 204 ? -7.412 -10.829 1.322 1.00 48.03 204 LYS A CA 1
ATOM 1546 C C . LYS A 1 204 ? -7.326 -9.297 1.418 1.00 48.03 204 LYS A C 1
ATOM 1548 O O . LYS A 1 204 ? -7.303 -8.679 0.379 1.00 48.03 204 LYS A O 1
ATOM 1553 N N . TYR A 1 205 ? -7.237 -8.669 2.594 1.00 50.16 205 TYR A N 1
ATOM 1554 C CA . TYR A 1 205 ? -7.217 -7.212 2.744 1.00 50.16 205 TYR A CA 1
ATOM 1555 C C . TYR A 1 205 ? -6.152 -6.768 3.754 1.00 50.16 205 TYR A C 1
ATOM 1557 O O . TYR A 1 205 ? -6.178 -7.198 4.904 1.00 50.16 205 TYR A O 1
ATOM 1565 N N . SER A 1 206 ? -5.241 -5.888 3.337 1.00 51.53 206 SER A N 1
ATOM 1566 C CA . SER A 1 206 ? -4.199 -5.276 4.184 1.00 51.53 206 SER A CA 1
ATOM 1567 C C . SER A 1 206 ? -4.527 -3.820 4.541 1.00 51.53 206 SER A C 1
ATOM 1569 O O . SER A 1 206 ? -5.092 -3.102 3.716 1.00 51.53 206 SER A O 1
ATOM 1571 N N . TYR A 1 207 ? -4.100 -3.336 5.709 1.00 55.53 207 TYR A N 1
ATOM 1572 C CA . TYR A 1 207 ? -4.268 -1.932 6.115 1.00 55.53 207 TYR A CA 1
ATOM 1573 C C . TYR A 1 207 ? -3.205 -1.024 5.483 1.00 55.53 207 TYR A C 1
ATOM 1575 O O . TYR A 1 207 ? -2.044 -1.424 5.378 1.00 55.53 207 TYR A O 1
ATOM 1583 N N . ALA A 1 208 ? -3.589 0.205 5.111 1.00 65.62 208 ALA A N 1
ATOM 1584 C CA . ALA A 1 208 ? -2.670 1.191 4.544 1.00 65.62 208 ALA A CA 1
ATOM 1585 C C . ALA A 1 208 ? -2.615 2.515 5.304 1.00 65.62 208 ALA A C 1
ATOM 1587 O O . ALA A 1 208 ? -3.651 3.120 5.582 1.00 65.62 208 ALA A O 1
ATOM 1588 N N . GLN A 1 209 ? -1.405 3.041 5.493 1.00 78.62 209 GLN A N 1
ATOM 1589 C CA . GLN A 1 209 ? -1.206 4.473 5.711 1.00 78.62 209 GLN A CA 1
ATOM 1590 C C . GLN A 1 209 ? -1.197 5.190 4.352 1.00 78.62 209 GLN A C 1
ATOM 1592 O O . GLN A 1 209 ? -0.666 4.682 3.367 1.00 78.62 209 GLN A O 1
ATOM 1597 N N . VAL A 1 210 ? -1.825 6.369 4.282 1.00 86.31 210 VAL A N 1
ATOM 1598 C CA . VAL A 1 210 ? -2.054 7.103 3.026 1.00 86.31 210 VAL A CA 1
ATOM 1599 C C . VAL A 1 210 ? -1.215 8.380 2.985 1.00 86.31 210 VAL A C 1
ATOM 1601 O O . VAL A 1 210 ? -1.358 9.252 3.838 1.00 86.31 210 VAL A O 1
ATOM 1604 N N . PHE A 1 211 ? -0.397 8.524 1.946 1.00 89.12 211 PHE A N 1
ATOM 1605 C CA . PHE A 1 211 ? 0.404 9.709 1.652 1.00 89.12 211 PHE A CA 1
ATOM 1606 C C . PHE A 1 211 ? -0.344 10.600 0.653 1.00 89.12 211 PHE A C 1
ATOM 1608 O O . PHE A 1 211 ? -0.476 10.264 -0.531 1.00 89.12 211 PHE A O 1
ATOM 1615 N N . LYS A 1 212 ? -0.856 11.741 1.130 1.00 90.81 212 LYS A N 1
ATOM 1616 C CA . LYS A 1 212 ? -1.625 12.706 0.327 1.00 90.81 212 LYS A CA 1
ATOM 1617 C C . LYS A 1 212 ? -0.882 14.021 0.166 1.00 90.81 212 LYS A C 1
ATOM 1619 O O . LYS A 1 212 ? -0.487 14.644 1.148 1.00 90.81 212 LYS A O 1
ATOM 1624 N N . GLY A 1 213 ? -0.731 14.471 -1.077 1.00 88.62 213 GLY A N 1
ATOM 1625 C CA . GLY A 1 213 ? -0.114 15.767 -1.382 1.00 88.62 213 GLY A CA 1
ATOM 1626 C C . GLY A 1 213 ? 0.047 16.058 -2.869 1.00 88.62 213 GLY A C 1
ATOM 1627 O O . GLY A 1 213 ? 0.082 17.227 -3.245 1.00 88.62 213 GLY A O 1
ATOM 1628 N N . HIS A 1 214 ? 0.076 15.027 -3.717 1.00 96.62 214 HIS A N 1
ATOM 1629 C CA . HIS A 1 214 ? -0.006 15.217 -5.160 1.00 96.62 214 HIS A CA 1
ATOM 1630 C C . HIS A 1 214 ? -1.406 15.664 -5.588 1.00 96.62 214 HIS A C 1
ATOM 1632 O O . HIS A 1 214 ? -2.415 15.303 -4.981 1.00 96.62 214 HIS A O 1
ATOM 1638 N N . ARG A 1 215 ? -1.464 16.463 -6.656 1.00 95.62 215 ARG A N 1
ATOM 1639 C CA . ARG A 1 215 ? -2.726 16.961 -7.233 1.00 95.62 215 ARG A CA 1
ATOM 1640 C C . ARG A 1 215 ? -3.217 16.127 -8.407 1.00 95.62 215 ARG A C 1
ATOM 1642 O O . ARG A 1 215 ? -4.374 16.254 -8.782 1.00 95.62 215 ARG A O 1
ATOM 1649 N N . MET A 1 216 ? -2.330 15.329 -8.989 1.00 97.50 216 MET A N 1
ATOM 1650 C CA . MET A 1 216 ? -2.553 14.513 -10.180 1.00 97.50 216 MET A CA 1
ATOM 1651 C C . MET A 1 216 ? -1.934 13.117 -9.974 1.00 97.50 216 MET A C 1
ATOM 1653 O O . MET A 1 216 ? -1.191 12.922 -9.001 1.00 97.50 216 MET A O 1
ATOM 1657 N N . PRO A 1 217 ? -2.208 12.149 -10.870 1.00 98.19 217 PRO A N 1
ATOM 1658 C CA . PRO A 1 217 ? -1.774 10.765 -10.724 1.00 98.19 217 PRO A CA 1
ATOM 1659 C C . PRO A 1 217 ? -0.292 10.589 -10.405 1.00 98.19 217 PRO A C 1
ATOM 1661 O O . PRO A 1 217 ? 0.565 11.172 -11.075 1.00 98.19 217 PRO A O 1
ATOM 1664 N N . ILE A 1 218 ? 0.007 9.729 -9.430 1.00 98.19 218 ILE A N 1
ATOM 1665 C CA . ILE A 1 218 ? 1.373 9.269 -9.173 1.00 98.19 218 ILE A CA 1
ATOM 1666 C C . ILE A 1 218 ? 1.748 8.270 -10.266 1.00 98.19 218 ILE A C 1
ATOM 1668 O O . ILE A 1 218 ? 0.996 7.348 -10.583 1.00 98.19 218 ILE A O 1
ATOM 1672 N N . THR A 1 219 ? 2.913 8.465 -10.864 1.00 97.06 219 THR A N 1
ATOM 1673 C CA . THR A 1 219 ? 3.392 7.734 -12.050 1.00 97.06 219 THR A CA 1
ATOM 1674 C C . THR A 1 219 ? 4.649 6.931 -11.758 1.00 97.06 219 THR A C 1
ATOM 1676 O O . THR A 1 219 ? 4.867 5.889 -12.372 1.00 97.06 219 THR A O 1
ATOM 1679 N N . CYS A 1 220 ? 5.472 7.390 -10.817 1.00 96.69 220 CYS A N 1
ATOM 1680 C CA . CYS A 1 220 ? 6.689 6.706 -10.410 1.00 96.69 220 CYS A CA 1
ATOM 1681 C C . CYS A 1 220 ? 6.964 6.916 -8.924 1.00 96.69 220 CYS A C 1
ATOM 1683 O O . CYS A 1 220 ? 6.537 7.903 -8.320 1.00 96.69 220 CYS A O 1
ATOM 1685 N N . MET A 1 221 ? 7.688 5.969 -8.337 1.00 97.50 221 MET A N 1
ATOM 1686 C CA . MET A 1 221 ? 8.114 6.031 -6.948 1.00 97.50 221 MET A CA 1
ATOM 1687 C C . MET A 1 221 ? 9.509 5.432 -6.807 1.00 97.50 221 MET A C 1
ATOM 1689 O O . MET A 1 221 ? 9.901 4.573 -7.597 1.00 97.50 221 MET A O 1
ATOM 1693 N N . ALA A 1 222 ? 10.228 5.855 -5.776 1.00 95.94 222 ALA A N 1
ATOM 1694 C CA . ALA A 1 222 ? 11.451 5.218 -5.314 1.00 95.94 222 ALA A CA 1
ATOM 1695 C C . ALA A 1 222 ? 11.558 5.359 -3.793 1.00 95.94 222 ALA A C 1
ATOM 1697 O O . ALA A 1 222 ? 10.859 6.164 -3.186 1.00 95.94 222 ALA A O 1
ATOM 1698 N N . THR A 1 223 ? 12.453 4.605 -3.170 1.00 94.56 223 THR A N 1
ATOM 1699 C CA . THR A 1 223 ? 12.739 4.731 -1.740 1.00 94.56 223 THR A CA 1
ATOM 1700 C C . THR A 1 223 ? 14.238 4.845 -1.508 1.00 94.56 223 THR A C 1
ATOM 1702 O O . THR A 1 223 ? 15.040 4.547 -2.399 1.00 94.56 223 THR A O 1
ATOM 1705 N N . ASP A 1 224 ? 14.632 5.349 -0.343 1.00 89.50 224 ASP A N 1
ATOM 1706 C CA . ASP A 1 224 ? 16.014 5.235 0.093 1.00 89.50 224 ASP A CA 1
ATOM 1707 C C . ASP A 1 224 ? 16.366 3.771 0.422 1.00 89.50 224 ASP A C 1
ATOM 1709 O O . ASP A 1 224 ? 15.476 2.965 0.679 1.00 89.50 224 ASP A O 1
ATOM 1713 N N . PRO A 1 225 ? 17.659 3.404 0.471 1.00 82.31 225 PRO A N 1
ATOM 1714 C CA . PRO A 1 225 ? 18.059 2.018 0.724 1.00 82.31 225 PRO A CA 1
ATOM 1715 C C . PRO A 1 225 ? 17.524 1.413 2.030 1.00 82.31 225 PRO A C 1
ATOM 1717 O O . PRO A 1 225 ? 17.507 0.194 2.158 1.00 82.31 225 PRO A O 1
ATOM 1720 N N . LYS A 1 226 ? 17.128 2.243 3.007 1.00 81.50 226 LYS A N 1
ATOM 1721 C CA . LYS A 1 226 ? 16.572 1.787 4.286 1.00 81.50 226 LYS A CA 1
ATOM 1722 C C . LYS A 1 226 ? 15.043 1.760 4.323 1.00 81.50 226 LYS A C 1
ATOM 1724 O O . LYS A 1 226 ? 14.503 1.311 5.327 1.00 81.50 226 LYS A O 1
ATOM 1729 N N . GLY A 1 227 ? 14.347 2.265 3.303 1.00 85.12 227 GLY A N 1
ATOM 1730 C CA . GLY A 1 227 ? 12.884 2.292 3.302 1.00 85.12 227 GLY A CA 1
ATOM 1731 C C . GLY A 1 227 ? 12.241 3.332 4.221 1.00 85.12 227 GLY A C 1
ATOM 1732 O O . GLY A 1 227 ? 11.055 3.232 4.517 1.00 85.12 227 GLY A O 1
ATOM 1733 N N . LEU A 1 228 ? 13.006 4.305 4.717 1.00 86.69 228 LEU A N 1
ATOM 1734 C CA . LEU A 1 228 ? 12.548 5.319 5.673 1.00 86.69 228 LEU A CA 1
ATOM 1735 C C . LEU A 1 228 ? 11.988 6.566 4.982 1.00 86.69 228 LEU A C 1
ATOM 1737 O O . LEU A 1 228 ? 11.211 7.314 5.577 1.00 86.69 228 LEU A O 1
ATOM 1741 N N . ILE A 1 229 ? 12.401 6.800 3.737 1.00 92.69 229 ILE A N 1
ATOM 1742 C CA . ILE A 1 229 ? 11.958 7.906 2.901 1.00 92.69 229 ILE A CA 1
ATOM 1743 C C . ILE A 1 229 ? 11.354 7.336 1.625 1.00 92.69 229 ILE A C 1
ATOM 1745 O O . ILE A 1 229 ? 12.008 6.615 0.865 1.00 92.69 229 ILE A O 1
ATOM 1749 N N . LEU A 1 230 ? 10.105 7.707 1.365 1.00 96.12 230 LEU A N 1
ATOM 1750 C CA . LEU A 1 230 ? 9.434 7.438 0.100 1.00 96.12 230 LEU A CA 1
ATOM 1751 C C . LEU A 1 230 ? 9.536 8.684 -0.781 1.00 96.12 230 LEU A C 1
ATOM 1753 O O . LEU A 1 230 ? 9.240 9.790 -0.338 1.00 96.12 230 LEU A O 1
ATOM 1757 N N . TYR A 1 231 ? 9.924 8.509 -2.037 1.00 97.62 231 TYR A N 1
ATOM 1758 C CA . TYR A 1 231 ? 9.916 9.546 -3.061 1.00 97.62 231 TYR A CA 1
ATOM 1759 C C . TYR A 1 231 ? 8.824 9.233 -4.077 1.00 97.62 231 TYR A C 1
ATOM 1761 O O . TYR A 1 231 ? 8.772 8.127 -4.617 1.00 97.62 231 TYR A O 1
ATOM 1769 N N . THR A 1 232 ? 7.963 10.204 -4.363 1.00 98.19 232 THR A N 1
ATOM 1770 C CA . THR A 1 232 ? 6.873 10.068 -5.335 1.00 98.19 232 THR A CA 1
ATOM 1771 C C . THR A 1 232 ? 7.007 11.119 -6.429 1.00 98.19 232 THR A C 1
ATOM 1773 O O . THR A 1 232 ? 7.285 12.285 -6.148 1.00 98.19 232 THR A O 1
ATOM 1776 N N . GLY A 1 233 ? 6.826 10.701 -7.683 1.00 97.81 233 GLY A N 1
ATOM 1777 C CA . GLY A 1 233 ? 6.746 11.571 -8.854 1.00 97.81 233 GLY A CA 1
ATOM 1778 C C . GLY A 1 233 ? 5.381 11.447 -9.528 1.00 97.81 233 GLY A C 1
ATOM 1779 O O . GLY A 1 233 ? 4.805 10.357 -9.583 1.00 97.81 233 GLY A O 1
ATOM 1780 N N . SER A 1 234 ? 4.855 12.565 -10.027 1.00 98.00 234 SER A N 1
ATOM 1781 C CA . SER A 1 234 ? 3.478 12.654 -10.527 1.00 98.00 234 SER A CA 1
ATOM 1782 C C . SER A 1 234 ? 3.359 13.465 -11.821 1.00 98.00 234 SER A C 1
ATOM 1784 O O . SER A 1 234 ? 4.259 14.209 -12.232 1.00 98.00 234 SER A O 1
ATOM 1786 N N . GLN A 1 235 ? 2.197 13.332 -12.464 1.00 97.62 235 GLN A N 1
ATOM 1787 C CA . GLN A 1 235 ? 1.753 14.185 -13.566 1.00 97.62 235 GLN A CA 1
ATOM 1788 C C . GLN A 1 235 ? 1.591 15.660 -13.175 1.00 97.62 235 GLN A C 1
ATOM 1790 O O . GLN A 1 235 ? 1.606 16.526 -14.047 1.00 97.62 235 GLN A O 1
ATOM 1795 N N . ASP A 1 236 ? 1.497 15.973 -11.880 1.00 96.75 236 ASP A N 1
ATOM 1796 C CA . ASP A 1 236 ? 1.469 17.355 -11.382 1.00 96.75 236 ASP A CA 1
ATOM 1797 C C . ASP A 1 236 ? 2.835 18.056 -11.438 1.00 96.75 236 ASP A C 1
ATOM 1799 O O . ASP A 1 236 ? 2.952 19.202 -10.995 1.00 96.75 236 ASP A O 1
ATOM 1803 N N . LYS A 1 237 ? 3.836 17.390 -12.034 1.00 96.88 237 LYS A N 1
ATOM 1804 C CA . LYS A 1 237 ? 5.204 17.872 -12.243 1.00 96.88 237 LYS A CA 1
ATOM 1805 C C . LYS A 1 237 ? 6.035 17.947 -10.961 1.00 96.88 237 LYS A C 1
ATOM 1807 O O . LYS A 1 237 ? 7.130 18.512 -10.980 1.00 96.88 237 LYS A O 1
ATOM 1812 N N . MET A 1 238 ? 5.529 17.412 -9.850 1.00 97.19 238 MET A N 1
ATOM 1813 C CA . MET A 1 238 ? 6.192 17.471 -8.552 1.00 97.19 238 MET A CA 1
ATOM 1814 C C . MET A 1 238 ? 6.964 16.200 -8.236 1.00 97.19 238 MET A C 1
ATOM 1816 O O . MET A 1 238 ? 6.628 15.102 -8.687 1.00 97.19 238 MET A O 1
ATOM 1820 N N . ILE A 1 239 ? 7.962 16.376 -7.373 1.00 97.81 239 ILE A N 1
ATOM 1821 C CA . ILE A 1 239 ? 8.555 15.300 -6.586 1.00 97.81 239 ILE A CA 1
ATOM 1822 C C . ILE A 1 239 ? 8.292 15.603 -5.114 1.00 97.81 239 ILE A C 1
ATOM 1824 O O . ILE A 1 239 ? 8.559 16.717 -4.654 1.00 97.81 239 ILE A O 1
ATOM 1828 N N . ILE A 1 240 ? 7.785 14.620 -4.373 1.00 97.56 240 ILE A N 1
ATOM 1829 C CA . ILE A 1 240 ? 7.572 14.730 -2.927 1.00 97.56 240 ILE A CA 1
ATOM 1830 C C . ILE A 1 240 ? 8.375 13.638 -2.218 1.00 97.56 240 ILE A C 1
ATOM 1832 O O . ILE A 1 240 ? 8.348 12.481 -2.627 1.00 97.56 240 ILE A O 1
ATOM 1836 N N . ALA A 1 241 ? 9.104 14.022 -1.170 1.00 97.06 241 ALA A N 1
ATOM 1837 C CA . ALA A 1 241 ? 9.738 13.123 -0.215 1.00 97.06 241 ALA A CA 1
ATOM 1838 C C . ALA A 1 241 ? 8.884 13.038 1.055 1.00 97.06 241 ALA A C 1
ATOM 1840 O O . ALA A 1 241 ? 8.531 14.067 1.644 1.00 97.06 241 ALA A O 1
ATOM 1841 N N . TRP A 1 242 ? 8.594 11.817 1.484 1.00 94.56 242 TRP A N 1
ATOM 1842 C CA . TRP A 1 242 ? 7.750 11.489 2.627 1.00 94.56 242 TRP A CA 1
ATOM 1843 C C . TRP A 1 242 ? 8.562 10.785 3.702 1.00 94.56 242 TRP A C 1
ATOM 1845 O O . TRP A 1 242 ? 9.360 9.904 3.390 1.00 94.56 242 TRP A O 1
ATOM 1855 N N . ASP A 1 243 ? 8.301 11.129 4.957 1.00 86.88 243 ASP A N 1
ATOM 1856 C CA . ASP A 1 243 ? 8.744 10.335 6.097 1.00 86.88 243 ASP A CA 1
ATOM 1857 C C . ASP A 1 243 ? 7.784 9.153 6.218 1.00 86.88 243 ASP A C 1
ATOM 1859 O O . ASP A 1 243 ? 6.590 9.346 6.473 1.00 86.88 243 ASP A O 1
ATOM 1863 N N . VAL A 1 244 ? 8.295 7.943 5.995 1.00 85.69 244 VAL A N 1
ATOM 1864 C CA . VAL A 1 244 ? 7.487 6.719 5.991 1.00 85.69 244 VAL A CA 1
ATOM 1865 C C . VAL A 1 244 ? 6.866 6.456 7.359 1.00 85.69 244 VAL A C 1
ATOM 1867 O O . VAL A 1 244 ? 5.703 6.087 7.435 1.00 85.69 244 VAL A O 1
ATOM 1870 N N . ASN A 1 245 ? 7.595 6.692 8.450 1.00 77.88 245 ASN A N 1
ATOM 1871 C CA . ASN A 1 245 ? 7.101 6.385 9.793 1.00 77.88 245 ASN A CA 1
ATOM 1872 C C . ASN A 1 245 ? 5.987 7.347 10.213 1.00 77.88 245 ASN A C 1
ATOM 1874 O O . ASN A 1 245 ? 5.027 6.963 10.880 1.00 77.88 245 ASN A O 1
ATOM 1878 N N . ARG A 1 246 ? 6.117 8.621 9.832 1.00 73.31 246 ARG A N 1
ATOM 1879 C CA . ARG A 1 246 ? 5.170 9.675 10.218 1.00 73.31 246 ARG A CA 1
ATOM 1880 C C . ARG A 1 246 ? 4.020 9.846 9.231 1.00 73.31 246 ARG A C 1
ATOM 1882 O O . ARG A 1 246 ? 3.004 10.428 9.601 1.00 73.31 246 ARG A O 1
ATOM 1889 N N . GLY A 1 247 ? 4.174 9.407 7.983 1.00 77.69 247 GLY A N 1
ATOM 1890 C CA . GLY A 1 247 ? 3.216 9.693 6.912 1.00 77.69 247 GLY A CA 1
ATOM 1891 C C . GLY A 1 247 ? 3.231 11.155 6.449 1.00 77.69 247 GLY A C 1
ATOM 1892 O O . GLY A 1 247 ? 2.317 11.599 5.757 1.00 77.69 247 GLY A O 1
ATOM 1893 N N . THR A 1 248 ? 4.235 11.938 6.853 1.00 80.00 248 THR A N 1
ATOM 1894 C CA . THR A 1 248 ? 4.281 13.392 6.636 1.00 80.00 248 THR A CA 1
ATOM 1895 C C . THR A 1 248 ? 5.200 13.773 5.483 1.00 80.00 248 THR A C 1
ATOM 1897 O O . THR A 1 248 ? 6.237 13.147 5.270 1.00 80.00 248 THR A O 1
ATOM 1900 N N . ILE A 1 249 ? 4.873 14.862 4.784 1.00 92.06 249 ILE A N 1
ATOM 1901 C CA . ILE A 1 249 ? 5.755 15.462 3.774 1.00 92.06 249 ILE A CA 1
ATOM 1902 C C . ILE A 1 249 ? 7.021 15.984 4.462 1.00 92.06 249 ILE A C 1
ATOM 1904 O O . ILE A 1 249 ? 6.942 16.877 5.302 1.00 92.06 249 ILE A O 1
ATOM 1908 N N . MET A 1 250 ? 8.187 15.472 4.067 1.00 89.75 250 MET A N 1
ATOM 1909 C CA . MET A 1 250 ? 9.483 16.032 4.465 1.00 89.75 250 MET A CA 1
ATOM 1910 C C . MET A 1 250 ? 9.843 17.219 3.581 1.00 89.75 250 MET A C 1
ATOM 1912 O O . MET A 1 250 ? 10.214 18.288 4.063 1.00 89.75 250 MET A O 1
ATOM 1916 N N . LYS A 1 251 ? 9.739 17.023 2.263 1.00 93.69 251 LYS A N 1
ATOM 1917 C CA . LYS A 1 251 ? 10.071 18.043 1.273 1.00 93.69 251 LYS A CA 1
ATOM 1918 C C . LYS A 1 251 ? 9.243 17.852 0.015 1.00 93.69 251 LYS A C 1
ATOM 1920 O O . LYS A 1 251 ? 9.007 16.729 -0.415 1.00 93.69 251 LYS A O 1
ATOM 1925 N N . LYS A 1 252 ? 8.843 18.962 -0.597 1.00 94.94 252 LYS A N 1
ATOM 1926 C CA . LYS A 1 252 ? 8.215 18.993 -1.918 1.00 94.94 252 LYS A CA 1
ATOM 1927 C C . LYS A 1 252 ? 9.023 19.888 -2.845 1.00 94.94 252 LYS A C 1
ATOM 1929 O O . LYS A 1 252 ? 9.478 20.953 -2.429 1.00 94.94 252 LYS A O 1
ATOM 1934 N N . VAL A 1 253 ? 9.189 19.453 -4.086 1.00 96.31 253 VAL A N 1
ATOM 1935 C CA . VAL A 1 253 ? 9.742 20.264 -5.169 1.00 96.31 253 VAL A CA 1
ATOM 1936 C C . VAL A 1 253 ? 8.625 20.491 -6.169 1.00 96.31 253 VAL A C 1
ATOM 1938 O O . VAL A 1 253 ? 8.222 19.579 -6.894 1.00 96.31 253 VAL A O 1
ATOM 1941 N N . GLU A 1 254 ? 8.100 21.710 -6.159 1.00 91.56 254 GLU A N 1
ATOM 1942 C CA . GLU A 1 254 ? 7.166 22.169 -7.179 1.00 91.56 254 GLU A CA 1
ATOM 1943 C C . GLU A 1 254 ? 7.948 22.418 -8.475 1.00 91.56 254 GLU A C 1
ATOM 1945 O O . GLU A 1 254 ? 9.091 22.867 -8.423 1.00 91.56 254 GLU A O 1
ATOM 1950 N N . GLU A 1 255 ? 7.367 22.071 -9.625 1.00 90.75 255 GLU A N 1
ATOM 1951 C CA . GLU A 1 255 ? 8.039 22.179 -10.934 1.00 90.75 255 GLU A CA 1
ATOM 1952 C C . GLU A 1 255 ? 9.373 21.413 -11.015 1.00 90.75 255 GLU A C 1
ATOM 1954 O O . GLU A 1 255 ? 10.340 21.835 -11.658 1.00 90.75 255 GLU A O 1
ATOM 1959 N N . ALA A 1 256 ? 9.424 20.234 -10.386 1.00 92.56 256 ALA A N 1
ATOM 1960 C CA . ALA A 1 256 ? 10.578 19.347 -10.467 1.00 92.56 256 ALA A CA 1
ATOM 1961 C C . ALA A 1 256 ? 10.940 19.007 -11.924 1.00 92.56 256 ALA A C 1
ATOM 1963 O O . ALA A 1 256 ? 12.121 18.903 -12.258 1.00 92.56 256 ALA A O 1
ATOM 1964 N N . HIS A 1 257 ? 9.934 18.902 -12.793 1.00 95.94 257 HIS A N 1
ATOM 1965 C CA . HIS A 1 257 ? 10.051 18.910 -14.251 1.00 95.94 257 HIS A CA 1
ATOM 1966 C C . HIS A 1 257 ? 9.105 19.969 -14.849 1.00 95.94 257 HIS A C 1
ATOM 1968 O O . HIS A 1 257 ? 8.164 20.420 -14.202 1.00 95.94 257 HIS A O 1
ATOM 1974 N N . GLY A 1 258 ? 9.321 20.369 -16.106 1.00 94.38 258 GLY A N 1
ATOM 1975 C CA . GLY A 1 258 ? 8.398 21.254 -16.838 1.00 94.38 258 GLY A CA 1
ATOM 1976 C C . GLY A 1 258 ? 7.054 20.592 -17.195 1.00 94.38 258 GLY A C 1
ATOM 1977 O O . GLY A 1 258 ? 6.081 21.271 -17.539 1.00 94.38 258 GLY A O 1
ATOM 1978 N N . SER A 1 259 ? 6.986 19.265 -17.074 1.00 96.38 259 SER A N 1
ATOM 1979 C CA . SER A 1 259 ? 5.840 18.400 -17.360 1.00 96.38 259 SER A CA 1
ATOM 1980 C C . SER A 1 259 ? 5.875 17.166 -16.437 1.00 96.38 259 SER A C 1
ATOM 1982 O O . SER A 1 259 ? 6.637 17.149 -15.472 1.00 96.38 259 SER A O 1
ATOM 1984 N N . ALA A 1 260 ? 5.032 16.161 -16.688 1.00 96.88 260 ALA A N 1
ATOM 1985 C CA . ALA A 1 260 ? 4.899 14.967 -15.852 1.00 96.88 260 ALA A CA 1
ATOM 1986 C C . ALA A 1 260 ? 6.243 14.263 -15.599 1.00 96.88 260 ALA A C 1
ATOM 1988 O O . ALA A 1 260 ? 7.033 14.071 -16.528 1.00 96.88 260 ALA A O 1
ATOM 1989 N N . VAL A 1 261 ? 6.467 13.829 -14.356 1.00 97.75 261 VAL A N 1
ATOM 1990 C CA . VAL A 1 261 ? 7.581 12.940 -13.994 1.00 97.75 261 VAL A CA 1
ATOM 1991 C C . VAL A 1 261 ? 7.155 11.512 -14.332 1.00 97.75 261 VAL A C 1
ATOM 1993 O O . VAL A 1 261 ? 6.082 11.100 -13.915 1.00 97.75 261 VAL A O 1
ATOM 1996 N N . LEU A 1 262 ? 7.930 10.750 -15.100 1.00 96.00 262 LEU A N 1
ATOM 1997 C CA . LEU A 1 262 ? 7.515 9.424 -15.593 1.00 96.00 262 LEU A CA 1
ATOM 1998 C C . LEU A 1 262 ? 8.280 8.265 -14.975 1.00 96.00 262 LEU A C 1
ATOM 2000 O O . LEU A 1 262 ? 7.734 7.177 -14.809 1.00 96.00 262 LEU A O 1
ATOM 2004 N N . HIS A 1 263 ? 9.544 8.493 -14.645 1.00 96.00 263 HIS A N 1
ATOM 2005 C CA . HIS A 1 263 ? 10.418 7.467 -14.109 1.00 96.00 263 HIS A CA 1
ATOM 2006 C C . HIS A 1 263 ? 11.319 8.074 -13.045 1.00 96.00 263 HIS A C 1
ATOM 2008 O O . HIS A 1 263 ? 11.750 9.222 -13.163 1.00 96.00 263 HIS A O 1
ATOM 2014 N N . MET A 1 264 ? 11.609 7.289 -12.014 1.00 96.25 264 MET A N 1
ATOM 2015 C CA . MET A 1 264 ? 12.446 7.682 -10.893 1.00 96.25 264 MET A CA 1
ATOM 2016 C C . MET A 1 264 ? 13.261 6.481 -10.441 1.00 96.25 264 MET A C 1
ATOM 2018 O O . MET A 1 264 ? 12.745 5.368 -10.362 1.00 96.25 264 MET A O 1
ATOM 2022 N N . ARG A 1 265 ? 14.535 6.710 -10.135 1.00 93.38 265 ARG A N 1
ATOM 2023 C CA . ARG A 1 265 ? 15.407 5.692 -9.559 1.00 93.38 265 ARG A CA 1
ATOM 2024 C C . ARG A 1 265 ? 16.377 6.323 -8.578 1.00 93.38 265 ARG A C 1
ATOM 2026 O O . ARG A 1 265 ? 16.989 7.344 -8.880 1.00 93.38 265 ARG A O 1
ATOM 2033 N N . VAL A 1 266 ? 16.523 5.692 -7.423 1.00 93.06 266 VAL A N 1
ATOM 2034 C CA . VAL A 1 266 ? 17.511 6.057 -6.409 1.00 93.06 266 VAL A CA 1
ATOM 2035 C C . VAL A 1 266 ? 18.769 5.223 -6.620 1.00 93.06 266 VAL A C 1
ATOM 2037 O O . VAL A 1 266 ? 18.681 4.012 -6.793 1.00 93.06 266 VAL A O 1
ATOM 2040 N N . GLU A 1 267 ? 19.923 5.885 -6.607 1.00 89.69 267 GLU A N 1
ATOM 2041 C CA . GLU A 1 267 ? 21.243 5.268 -6.702 1.00 89.69 267 GLU A CA 1
ATOM 2042 C C . GLU A 1 267 ? 22.174 5.923 -5.673 1.00 89.69 267 GLU A C 1
ATOM 2044 O O . GLU A 1 267 ? 22.612 7.069 -5.820 1.00 89.69 267 GLU A O 1
ATOM 2049 N N . ASN A 1 268 ? 22.462 5.207 -4.587 1.00 85.00 268 ASN A N 1
ATOM 2050 C CA . ASN A 1 268 ? 23.245 5.714 -3.459 1.00 85.00 268 ASN A CA 1
ATOM 2051 C C . ASN A 1 268 ? 22.721 7.050 -2.920 1.00 85.00 268 ASN A C 1
ATOM 2053 O O . ASN A 1 268 ? 21.658 7.070 -2.316 1.00 85.00 268 ASN A O 1
ATOM 2057 N N . ARG A 1 269 ? 23.444 8.168 -3.072 1.00 88.56 269 ARG A N 1
ATOM 2058 C CA . ARG A 1 269 ? 23.021 9.511 -2.608 1.00 88.56 269 ARG A CA 1
ATOM 2059 C C . ARG A 1 269 ? 22.265 10.317 -3.662 1.00 88.56 269 ARG A C 1
ATOM 2061 O O . ARG A 1 269 ? 21.762 11.399 -3.365 1.00 88.56 269 ARG A O 1
ATOM 2068 N N . LEU A 1 270 ? 22.203 9.807 -4.887 1.00 93.12 270 LEU A N 1
ATOM 2069 C CA . LEU A 1 270 ? 21.587 10.487 -6.011 1.00 93.12 270 LEU A CA 1
ATOM 2070 C C . LEU A 1 270 ? 20.250 9.843 -6.354 1.00 93.12 270 LEU A C 1
ATOM 2072 O O . LEU A 1 270 ? 19.981 8.679 -6.057 1.00 93.12 270 LEU A O 1
ATOM 2076 N N . MET A 1 271 ? 19.400 10.632 -6.983 1.00 95.50 271 MET A N 1
ATOM 2077 C CA . MET A 1 271 ? 18.156 10.180 -7.572 1.00 95.50 271 MET A CA 1
ATOM 2078 C C . MET A 1 271 ? 18.076 10.722 -8.990 1.00 95.50 271 MET A C 1
ATOM 2080 O O . MET A 1 271 ? 18.331 11.902 -9.220 1.00 95.50 271 MET A O 1
ATOM 2084 N N . TYR A 1 272 ? 17.715 9.862 -9.932 1.00 96.94 272 TYR A N 1
ATOM 2085 C CA . TYR A 1 272 ? 17.542 10.207 -11.334 1.00 96.94 272 TYR A CA 1
ATOM 2086 C C . TYR A 1 272 ? 16.065 10.173 -11.687 1.00 96.94 272 TYR A C 1
ATOM 2088 O O . TYR A 1 272 ? 15.376 9.204 -11.362 1.00 96.94 272 TYR A O 1
ATOM 2096 N N . THR A 1 273 ? 15.589 11.210 -12.365 1.00 97.81 273 THR A N 1
ATOM 2097 C CA . THR A 1 273 ? 14.207 11.291 -12.842 1.00 97.81 273 THR A CA 1
ATOM 2098 C C . THR A 1 273 ? 14.144 11.582 -14.328 1.00 97.81 273 THR A C 1
ATOM 2100 O O . THR A 1 273 ? 15.022 12.245 -14.879 1.00 97.81 273 THR A O 1
ATOM 2103 N N . CYS A 1 274 ? 13.090 11.095 -14.970 1.00 97.75 274 CYS A N 1
ATOM 2104 C CA . CYS A 1 274 ? 12.781 11.344 -16.374 1.00 97.75 274 CYS A CA 1
ATOM 2105 C C . CYS A 1 274 ? 11.419 12.022 -16.474 1.00 97.75 274 CYS A C 1
ATOM 2107 O O . CYS A 1 274 ? 10.514 11.682 -15.705 1.00 97.75 274 CYS A O 1
ATOM 2109 N N . GLY A 1 275 ? 11.264 12.954 -17.412 1.00 96.56 275 GLY A N 1
ATOM 2110 C CA . GLY A 1 275 ? 10.011 13.674 -17.590 1.00 96.56 275 GLY A CA 1
ATOM 2111 C C . GLY A 1 275 ? 9.580 13.847 -19.041 1.00 96.56 275 GLY A C 1
ATOM 2112 O O . GLY A 1 275 ? 10.364 13.710 -19.981 1.00 96.56 275 GLY A O 1
ATOM 2113 N N . MET A 1 276 ? 8.311 14.225 -19.193 1.00 96.88 276 MET A N 1
ATOM 2114 C CA . MET A 1 276 ? 7.705 14.665 -20.459 1.00 96.88 276 MET A CA 1
ATOM 2115 C C . MET A 1 276 ? 8.185 16.053 -20.917 1.00 96.88 276 MET A C 1
ATOM 2117 O O . MET A 1 276 ? 7.695 16.583 -21.903 1.00 96.88 276 MET A O 1
ATOM 2121 N N . ASP A 1 277 ? 9.101 16.686 -20.181 1.00 95.81 277 ASP A N 1
ATOM 2122 C CA . ASP A 1 277 ? 9.706 17.975 -20.536 1.00 95.81 277 ASP A CA 1
ATOM 2123 C C . ASP A 1 277 ? 11.007 17.821 -21.335 1.00 95.81 277 ASP A C 1
ATOM 2125 O O . ASP A 1 277 ? 11.807 18.753 -21.388 1.00 95.81 277 ASP A O 1
ATOM 2129 N N . ASN A 1 278 ? 11.224 16.640 -21.916 1.00 96.94 278 ASN A N 1
ATOM 2130 C CA . ASN A 1 278 ? 12.410 16.272 -22.687 1.00 96.94 278 ASN A CA 1
ATOM 2131 C C . ASN A 1 278 ? 13.707 16.355 -21.867 1.00 96.94 278 ASN A C 1
ATOM 2133 O O . ASN A 1 278 ? 14.777 16.648 -22.398 1.00 96.94 278 ASN A O 1
ATOM 2137 N N . THR A 1 279 ? 13.628 16.135 -20.550 1.00 97.00 279 THR A N 1
ATOM 2138 C CA . THR A 1 279 ? 14.817 16.111 -19.694 1.00 97.00 279 THR A CA 1
ATOM 2139 C C . THR A 1 279 ? 14.868 14.872 -18.817 1.00 97.00 279 THR A C 1
ATOM 2141 O O . THR A 1 279 ? 13.856 14.384 -18.305 1.00 97.00 279 THR A O 1
ATOM 2144 N N . ALA A 1 280 ? 16.092 14.403 -18.584 1.00 97.44 280 ALA A N 1
ATOM 2145 C CA . ALA A 1 280 ? 16.413 13.662 -17.377 1.00 97.44 280 ALA A CA 1
ATOM 2146 C C . ALA A 1 280 ? 17.091 14.606 -16.376 1.00 97.44 280 ALA A C 1
ATOM 2148 O O . ALA A 1 280 ? 17.793 15.545 -16.764 1.00 97.44 280 ALA A O 1
ATOM 2149 N N . ARG A 1 281 ? 16.894 14.378 -15.079 1.00 97.50 281 ARG A N 1
ATOM 2150 C CA . ARG A 1 281 ? 17.435 15.228 -14.009 1.00 97.50 281 ARG A CA 1
ATOM 2151 C C . ARG A 1 281 ? 18.064 14.382 -12.909 1.00 97.50 281 ARG A C 1
ATOM 2153 O O . ARG A 1 281 ? 17.637 13.256 -12.671 1.00 97.50 281 ARG A O 1
ATOM 2160 N N . CYS A 1 282 ? 19.086 14.928 -12.258 1.00 96.50 282 CYS A N 1
ATOM 2161 C CA . CYS A 1 282 ? 19.775 14.318 -11.122 1.00 96.50 282 CYS A CA 1
ATOM 2162 C C . CYS A 1 282 ? 19.572 15.173 -9.873 1.00 96.50 282 CYS A C 1
ATOM 2164 O O . CYS A 1 282 ? 19.787 16.388 -9.899 1.00 96.50 282 CYS A O 1
ATOM 2166 N N . TRP A 1 283 ? 19.228 14.524 -8.769 1.00 95.75 283 TRP A N 1
ATOM 2167 C CA . TRP A 1 283 ? 18.880 15.156 -7.505 1.00 95.75 283 TRP A CA 1
ATOM 2168 C C . TRP A 1 283 ? 19.724 14.588 -6.371 1.00 95.75 283 TRP A C 1
ATOM 2170 O O . TRP A 1 283 ? 19.943 13.378 -6.312 1.00 95.75 283 TRP A O 1
ATOM 2180 N N . VAL A 1 284 ? 20.155 15.442 -5.445 1.00 93.81 284 VAL A N 1
ATOM 2181 C CA . VAL A 1 284 ? 20.689 14.989 -4.151 1.00 93.81 284 VAL A CA 1
ATOM 2182 C C . VAL A 1 284 ? 19.515 14.612 -3.259 1.00 93.81 284 VAL A C 1
ATOM 2184 O O . VAL A 1 284 ? 18.606 15.416 -3.069 1.00 93.81 284 VAL A O 1
ATOM 2187 N N . ARG A 1 285 ? 19.513 13.391 -2.722 1.00 89.69 285 ARG A N 1
ATOM 2188 C CA . ARG A 1 285 ? 18.343 12.817 -2.042 1.00 89.69 285 ARG A CA 1
ATOM 2189 C C . ARG A 1 285 ? 17.966 13.496 -0.734 1.00 89.69 285 ARG A C 1
ATOM 2191 O O . ARG A 1 285 ? 16.774 13.618 -0.464 1.00 89.69 285 ARG A O 1
ATOM 2198 N N . GLU A 1 286 ? 18.944 13.926 0.064 1.00 84.31 286 GLU A N 1
ATOM 2199 C CA . GLU A 1 286 ? 18.676 14.565 1.359 1.00 84.31 286 GLU A CA 1
ATOM 2200 C C . GLU A 1 286 ? 18.010 15.938 1.187 1.00 84.31 286 GLU A C 1
ATOM 2202 O O . GLU A 1 286 ? 17.138 16.320 1.966 1.00 84.31 286 GLU A O 1
ATOM 2207 N N . GLY A 1 287 ? 18.401 16.673 0.141 1.00 84.25 287 GLY A N 1
ATOM 2208 C CA . GLY A 1 287 ? 17.923 18.027 -0.127 1.00 84.25 287 GLY A CA 1
ATOM 2209 C C . GLY A 1 287 ? 16.889 18.136 -1.246 1.00 84.25 287 GLY A C 1
ATOM 2210 O O . GLY A 1 287 ? 16.318 19.207 -1.408 1.00 84.25 287 GLY A O 1
ATOM 2211 N N . LEU A 1 288 ? 16.649 17.093 -2.043 1.00 91.69 288 LEU A N 1
ATOM 2212 C CA . LEU A 1 288 ? 15.973 17.203 -3.347 1.00 91.69 288 LEU A CA 1
ATOM 2213 C C . LEU A 1 288 ? 16.490 18.388 -4.186 1.00 91.69 288 LEU A C 1
ATOM 2215 O O . LEU A 1 288 ? 15.731 19.082 -4.860 1.00 91.69 288 LEU A O 1
ATOM 2219 N N . GLU A 1 289 ? 17.795 18.645 -4.120 1.00 92.31 289 GLU A N 1
ATOM 2220 C CA . GLU A 1 289 ? 18.435 19.715 -4.879 1.00 92.31 289 GLU A CA 1
ATOM 2221 C C . GLU A 1 289 ? 18.791 19.200 -6.266 1.00 92.31 289 GLU A C 1
ATOM 2223 O O . GLU A 1 289 ? 19.464 18.174 -6.402 1.00 92.31 289 GLU A O 1
ATOM 2228 N N . ASN A 1 290 ? 18.333 19.906 -7.299 1.00 94.31 290 ASN A N 1
ATOM 2229 C CA . ASN A 1 290 ? 18.690 19.575 -8.669 1.00 94.31 290 ASN A CA 1
ATOM 2230 C C . ASN A 1 290 ? 20.165 19.908 -8.901 1.00 94.31 290 ASN A C 1
ATOM 2232 O O . ASN A 1 290 ? 20.562 21.068 -8.829 1.00 94.31 290 ASN A O 1
ATOM 2236 N N . THR A 1 291 ? 20.965 18.889 -9.193 1.00 91.62 291 THR A N 1
ATOM 2237 C CA . THR A 1 291 ? 22.400 19.049 -9.455 1.00 91.62 291 THR A CA 1
ATOM 2238 C C . THR A 1 291 ? 22.732 19.009 -10.935 1.00 91.62 291 THR A C 1
ATOM 2240 O O . THR A 1 291 ? 23.672 19.679 -11.357 1.00 91.62 291 THR A O 1
ATOM 2243 N N . ARG A 1 292 ? 21.987 18.230 -11.731 1.00 93.94 292 ARG A N 1
ATOM 2244 C CA . ARG A 1 292 ? 22.179 18.144 -13.184 1.00 93.94 292 ARG A CA 1
ATOM 2245 C C . ARG A 1 292 ? 20.856 18.068 -13.925 1.00 93.94 292 ARG A C 1
ATOM 2247 O O . ARG A 1 292 ? 19.917 17.399 -13.494 1.00 93.94 292 ARG A O 1
ATOM 2254 N N . VAL A 1 293 ? 20.864 18.649 -15.121 1.00 95.94 293 VAL A N 1
ATOM 2255 C CA . VAL A 1 293 ? 19.832 18.467 -16.141 1.00 95.94 293 VAL A CA 1
ATOM 2256 C C . VAL A 1 293 ? 20.512 17.938 -17.399 1.00 95.94 293 VAL A C 1
ATOM 2258 O O . VAL A 1 293 ? 21.347 18.626 -17.983 1.00 95.94 293 VAL A O 1
ATOM 2261 N N . TYR A 1 294 ? 20.161 16.724 -17.806 1.00 95.94 294 TYR A N 1
ATOM 2262 C CA . TYR A 1 294 ? 20.658 16.098 -19.026 1.00 95.94 294 TYR A CA 1
ATOM 2263 C C . TYR A 1 294 ? 19.770 16.556 -20.182 1.00 95.94 294 TYR A C 1
ATOM 2265 O O . TYR A 1 294 ? 18.578 16.241 -20.210 1.00 95.94 294 TYR A O 1
ATOM 2273 N N . LYS A 1 295 ? 20.343 17.360 -21.082 1.00 90.62 295 LYS A N 1
ATOM 2274 C CA . LYS A 1 295 ? 19.645 18.007 -22.199 1.00 90.62 295 LYS A CA 1
ATOM 2275 C C . LYS A 1 295 ? 20.275 17.554 -23.509 1.00 90.62 295 LYS A C 1
ATOM 2277 O O . LYS A 1 295 ? 21.468 17.756 -23.692 1.00 90.62 295 LYS A O 1
ATOM 2282 N N . ASP A 1 296 ? 19.464 16.946 -24.363 1.00 93.94 296 ASP A N 1
ATOM 2283 C CA . ASP A 1 296 ? 19.726 16.613 -25.779 1.00 93.94 296 ASP A CA 1
ATOM 2284 C C . ASP A 1 296 ? 18.496 15.896 -26.382 1.00 93.94 296 ASP A C 1
ATOM 2286 O O . ASP A 1 296 ? 18.324 15.831 -27.596 1.00 93.94 296 ASP A O 1
ATOM 2290 N N . HIS A 1 297 ? 17.616 15.359 -25.527 1.00 96.50 297 HIS A N 1
ATOM 2291 C CA . HIS A 1 297 ? 16.364 14.720 -25.923 1.00 96.50 297 HIS A CA 1
ATOM 2292 C C . HIS A 1 297 ? 15.442 15.680 -26.671 1.00 96.50 297 HIS A C 1
ATOM 2294 O O . HIS A 1 297 ? 15.276 16.839 -26.284 1.00 96.50 297 HIS A O 1
ATOM 2300 N N . THR A 1 298 ? 14.817 15.177 -27.734 1.00 95.56 298 THR A N 1
ATOM 2301 C CA . THR A 1 298 ? 13.883 15.962 -28.560 1.00 95.56 298 THR A CA 1
ATOM 2302 C C . THR A 1 298 ? 12.415 15.687 -28.231 1.00 95.56 298 THR A C 1
ATOM 2304 O O . THR A 1 298 ? 11.541 16.446 -28.641 1.00 95.56 298 THR A O 1
ATOM 2307 N N . ASP A 1 299 ? 12.161 14.656 -27.426 1.00 96.56 299 ASP A N 1
ATOM 2308 C CA . ASP A 1 299 ? 10.846 14.243 -26.939 1.00 96.56 299 ASP A CA 1
ATOM 2309 C C . ASP A 1 299 ? 10.983 13.690 -25.500 1.00 96.56 299 ASP A C 1
ATOM 2311 O O . ASP A 1 299 ? 12.049 13.740 -24.878 1.00 96.56 299 ASP A O 1
ATOM 2315 N N . THR A 1 300 ? 9.885 13.173 -24.966 1.00 96.94 300 THR A N 1
ATOM 2316 C CA . THR A 1 300 ? 9.709 12.608 -23.634 1.00 96.94 300 THR A CA 1
ATOM 2317 C C . THR A 1 300 ? 10.764 11.557 -23.312 1.00 96.94 300 THR A C 1
ATOM 2319 O O . THR A 1 300 ? 10.959 10.592 -24.055 1.00 96.94 300 THR A O 1
ATOM 2322 N N . VAL A 1 301 ? 11.386 11.694 -22.141 1.00 97.50 301 VAL A N 1
ATOM 2323 C CA . VAL A 1 301 ? 12.316 10.692 -21.617 1.00 97.50 301 VAL A CA 1
ATOM 2324 C C . VAL A 1 301 ? 11.522 9.660 -20.821 1.00 97.50 301 VAL A C 1
ATOM 2326 O O . VAL A 1 301 ? 10.892 9.991 -19.816 1.00 97.50 301 VAL A O 1
ATOM 2329 N N . VAL A 1 302 ? 11.542 8.407 -21.272 1.00 95.06 302 VAL A N 1
ATOM 2330 C CA . VAL A 1 302 ? 10.669 7.338 -20.755 1.00 95.06 302 VAL A CA 1
ATOM 2331 C C . VAL A 1 302 ? 11.347 6.540 -19.649 1.00 95.06 302 VAL A C 1
ATOM 2333 O O . VAL A 1 302 ? 10.723 6.199 -18.647 1.00 95.06 302 VAL A O 1
ATOM 2336 N N . THR A 1 303 ? 12.635 6.241 -19.814 1.00 94.88 303 THR A N 1
ATOM 2337 C CA . THR A 1 303 ? 13.373 5.345 -18.919 1.00 94.88 303 THR A CA 1
ATOM 2338 C C . THR A 1 303 ? 14.815 5.796 -18.747 1.00 94.88 303 THR A C 1
ATOM 2340 O O . THR A 1 303 ? 15.401 6.412 -19.642 1.00 94.88 303 THR A O 1
ATOM 2343 N N . ALA A 1 304 ? 15.401 5.463 -17.597 1.00 96.00 304 ALA A N 1
ATOM 2344 C CA . ALA A 1 304 ? 16.814 5.677 -17.333 1.00 96.00 304 ALA A CA 1
ATOM 2345 C C . ALA A 1 304 ? 17.440 4.524 -16.545 1.00 96.00 304 ALA A C 1
ATOM 2347 O O . ALA A 1 304 ? 16.841 3.976 -15.612 1.00 96.00 304 ALA A O 1
ATOM 2348 N N . LYS A 1 305 ? 18.687 4.198 -16.890 1.00 95.06 305 LYS A N 1
ATOM 2349 C CA . LYS A 1 305 ? 19.534 3.235 -16.181 1.00 95.06 305 LYS A CA 1
ATOM 2350 C C . LYS A 1 305 ? 20.894 3.859 -15.909 1.00 95.06 305 LYS A C 1
ATOM 2352 O O . LYS A 1 305 ? 21.545 4.366 -16.815 1.00 95.06 305 LYS A O 1
ATOM 2357 N N . PHE A 1 306 ? 21.310 3.811 -14.652 1.00 93.50 306 PHE A N 1
ATOM 2358 C CA . PHE A 1 306 ? 22.654 4.192 -14.246 1.00 93.50 306 PHE A CA 1
ATOM 2359 C C . PHE A 1 306 ? 23.540 2.947 -14.209 1.00 93.50 306 PHE A C 1
ATOM 2361 O O . PHE A 1 306 ? 23.122 1.918 -13.678 1.00 93.50 306 PHE A O 1
ATOM 2368 N N . HIS A 1 307 ? 24.744 3.043 -14.764 1.00 91.81 307 HIS A N 1
ATOM 2369 C CA . HIS A 1 307 ? 25.761 2.002 -14.676 1.00 91.81 307 HIS A CA 1
ATOM 2370 C C . HIS A 1 307 ? 27.159 2.623 -14.813 1.00 91.81 307 HIS A C 1
ATOM 2372 O O . HIS A 1 307 ? 27.401 3.374 -15.755 1.00 91.81 307 HIS A O 1
ATOM 2378 N N . ASN A 1 308 ? 28.064 2.328 -13.871 1.00 88.31 308 ASN A N 1
ATOM 2379 C CA . ASN A 1 308 ? 29.470 2.765 -13.864 1.00 88.31 308 ASN A CA 1
ATOM 2380 C C . ASN A 1 308 ? 29.691 4.250 -14.211 1.00 88.31 308 ASN A C 1
ATOM 2382 O O . ASN A 1 308 ? 30.477 4.592 -15.087 1.00 88.31 308 ASN A O 1
ATOM 2386 N N . GLY A 1 309 ? 28.964 5.152 -13.543 1.00 89.81 309 GLY A N 1
ATOM 2387 C CA . GLY A 1 309 ? 29.129 6.598 -13.746 1.00 89.81 309 GLY A CA 1
ATOM 2388 C C . GLY A 1 309 ? 28.458 7.146 -15.009 1.00 89.81 309 GLY A C 1
ATOM 2389 O O . GLY A 1 309 ? 28.469 8.359 -15.219 1.00 89.81 309 GLY A O 1
ATOM 2390 N N . ILE A 1 310 ? 27.812 6.294 -15.808 1.00 94.38 310 ILE A N 1
ATOM 2391 C CA . ILE A 1 310 ? 27.076 6.668 -17.015 1.00 94.38 310 ILE A CA 1
ATOM 2392 C C . ILE A 1 310 ? 25.572 6.518 -16.784 1.00 94.38 310 ILE A C 1
ATOM 2394 O O . ILE A 1 310 ? 25.091 5.522 -16.241 1.00 94.38 310 ILE A O 1
ATOM 2398 N N . LEU A 1 311 ? 24.817 7.528 -17.210 1.00 96.19 311 LEU A N 1
ATOM 2399 C CA . LEU A 1 311 ? 23.362 7.522 -17.241 1.00 96.19 311 LEU A CA 1
ATOM 2400 C C . LEU A 1 311 ? 22.885 7.264 -18.672 1.00 96.19 311 LEU A C 1
ATOM 2402 O O . LEU A 1 311 ? 23.000 8.126 -19.543 1.00 96.19 311 LEU A O 1
ATOM 2406 N N . TYR A 1 312 ? 22.312 6.088 -18.896 1.00 97.00 312 TYR A N 1
ATOM 2407 C CA . TYR A 1 312 ? 21.647 5.723 -20.140 1.00 97.00 312 TYR A CA 1
ATOM 2408 C C . TYR A 1 312 ? 20.179 6.121 -20.072 1.00 97.00 312 TYR A C 1
ATOM 2410 O O . TYR A 1 312 ? 19.506 5.853 -19.078 1.00 97.00 312 TYR A O 1
ATOM 2418 N N . THR A 1 313 ? 19.672 6.746 -21.128 1.00 97.75 313 THR A N 1
ATOM 2419 C CA . THR A 1 313 ? 18.286 7.225 -21.204 1.00 97.75 313 THR A CA 1
ATOM 2420 C C . THR A 1 313 ? 17.633 6.765 -22.498 1.00 97.75 313 THR A C 1
ATOM 2422 O O . THR A 1 313 ? 18.266 6.822 -23.550 1.00 97.75 313 THR A O 1
ATOM 2425 N N . GLY A 1 314 ? 16.383 6.310 -22.409 1.00 97.00 314 GLY A N 1
ATOM 2426 C CA . GLY A 1 314 ? 15.533 5.979 -23.553 1.00 97.00 314 GLY A CA 1
ATOM 2427 C C . GLY A 1 314 ? 14.471 7.056 -23.763 1.00 97.00 314 GLY A C 1
ATOM 2428 O O . GLY A 1 314 ? 13.882 7.546 -22.794 1.00 97.00 314 GLY A O 1
ATOM 2429 N N . CYS A 1 315 ? 14.257 7.441 -25.016 1.00 97.12 315 CYS A N 1
ATOM 2430 C CA . CYS A 1 315 ? 13.429 8.579 -25.395 1.00 97.12 315 CYS A CA 1
ATOM 2431 C C . CYS A 1 315 ? 12.346 8.191 -26.409 1.00 97.12 315 CYS A C 1
ATOM 2433 O O . CYS A 1 315 ? 12.523 7.270 -27.214 1.00 97.12 315 CYS A O 1
ATOM 2435 N N . ASN A 1 316 ? 11.243 8.940 -26.409 1.00 96.44 316 ASN A N 1
ATOM 2436 C CA . ASN A 1 316 ? 10.182 8.816 -27.408 1.00 96.44 316 ASN A CA 1
ATOM 2437 C C . ASN A 1 316 ? 10.646 9.148 -28.835 1.00 96.44 316 ASN A C 1
ATOM 2439 O O . ASN A 1 316 ? 10.041 8.670 -29.789 1.00 96.44 316 ASN A O 1
ATOM 2443 N N . ASP A 1 317 ? 11.755 9.878 -28.987 1.00 95.50 317 ASP A N 1
ATOM 2444 C CA . ASP A 1 317 ? 12.362 10.179 -30.291 1.00 95.50 317 ASP A CA 1
ATOM 2445 C C . ASP A 1 317 ? 13.096 8.993 -30.945 1.00 95.50 317 ASP A C 1
ATOM 2447 O O . ASP A 1 317 ? 13.717 9.150 -31.995 1.00 95.50 317 ASP A O 1
ATOM 2451 N N . GLY A 1 318 ? 13.040 7.806 -30.334 1.00 94.81 318 GLY A N 1
ATOM 2452 C CA . GLY A 1 318 ? 13.658 6.589 -30.860 1.00 94.81 318 GLY A CA 1
ATOM 2453 C C . GLY A 1 318 ? 15.168 6.513 -30.649 1.00 94.81 318 GLY A C 1
ATOM 2454 O O . GLY A 1 318 ? 15.834 5.650 -31.220 1.00 94.81 318 GLY A O 1
ATOM 2455 N N . GLN A 1 319 ? 15.742 7.388 -29.823 1.00 95.75 319 GLN A N 1
ATOM 2456 C CA . GLN A 1 319 ? 17.169 7.352 -29.529 1.00 95.75 319 GLN A CA 1
ATOM 2457 C C . GLN A 1 319 ? 17.447 6.953 -28.084 1.00 95.75 319 GLN A C 1
ATOM 2459 O O . GLN A 1 319 ? 16.740 7.333 -27.143 1.00 95.75 319 GLN A O 1
ATOM 2464 N N . VAL A 1 320 ? 18.553 6.231 -27.912 1.00 97.06 320 VAL A N 1
ATOM 2465 C CA . VAL A 1 320 ? 19.174 6.011 -26.608 1.00 97.06 320 VAL A CA 1
ATOM 2466 C C . VAL A 1 320 ? 20.373 6.941 -26.477 1.00 97.06 320 VAL A C 1
ATOM 2468 O O . VAL A 1 320 ? 21.112 7.173 -27.432 1.00 97.06 320 VAL A O 1
ATOM 2471 N N . ARG A 1 321 ? 20.583 7.501 -25.287 1.00 96.44 321 ARG A N 1
ATOM 2472 C CA . ARG A 1 321 ? 21.689 8.433 -25.025 1.00 96.44 321 ARG A CA 1
ATOM 2473 C C . ARG A 1 321 ? 22.448 8.032 -23.777 1.00 96.44 321 ARG A C 1
ATOM 2475 O O . ARG A 1 321 ? 21.820 7.742 -22.759 1.00 96.44 321 ARG A O 1
ATOM 2482 N N . ALA A 1 322 ? 23.775 8.060 -23.860 1.00 96.50 322 ALA A N 1
ATOM 2483 C CA . ALA A 1 322 ? 24.677 7.862 -22.734 1.00 96.50 322 ALA A CA 1
ATOM 2484 C C . ALA A 1 322 ? 25.243 9.208 -22.285 1.00 96.50 322 ALA A C 1
ATOM 2486 O O . ALA A 1 322 ? 25.971 9.866 -23.033 1.00 96.50 322 ALA A O 1
ATOM 2487 N N . PHE A 1 323 ? 24.927 9.600 -21.058 1.00 95.25 323 PHE A N 1
ATOM 2488 C CA . PHE A 1 323 ? 25.466 10.795 -20.429 1.00 95.25 323 PHE A CA 1
ATOM 2489 C C . PHE A 1 323 ? 26.468 10.428 -19.353 1.00 95.25 323 PHE A C 1
ATOM 2491 O O . PHE A 1 323 ? 26.253 9.513 -18.564 1.00 95.25 323 PHE A O 1
ATOM 2498 N N . ASP A 1 324 ? 27.519 11.220 -19.252 1.00 92.69 324 ASP A N 1
ATOM 2499 C CA . ASP A 1 324 ? 28.333 11.279 -18.055 1.00 92.69 324 ASP A CA 1
ATOM 2500 C C . ASP A 1 324 ? 27.469 11.725 -16.873 1.00 92.69 324 ASP A C 1
ATOM 2502 O O . ASP A 1 324 ? 26.951 12.849 -16.849 1.00 92.69 324 ASP A O 1
ATOM 2506 N N . ALA A 1 325 ? 27.282 10.858 -15.881 1.00 91.81 325 ALA A N 1
ATOM 2507 C CA . ALA A 1 325 ? 26.365 11.161 -14.797 1.00 91.81 325 ALA A CA 1
ATOM 2508 C C . ALA A 1 325 ? 26.861 12.335 -13.943 1.00 91.81 325 ALA A C 1
ATOM 2510 O O . ALA A 1 325 ? 26.026 13.033 -13.364 1.00 91.81 325 ALA A O 1
ATOM 2511 N N . LYS A 1 326 ? 28.183 12.568 -13.867 1.00 88.69 326 LYS A N 1
ATOM 2512 C CA . LYS A 1 326 ? 28.812 13.611 -13.043 1.00 88.69 326 LYS A CA 1
ATOM 2513 C C . LYS A 1 326 ? 28.747 14.997 -13.682 1.00 88.69 326 LYS A C 1
ATOM 2515 O O . LYS A 1 326 ? 28.372 15.964 -13.022 1.00 88.69 326 LYS A O 1
ATOM 2520 N N . SER A 1 327 ? 29.116 15.095 -14.948 1.00 87.81 327 SER A N 1
ATOM 2521 C CA . SER A 1 327 ? 29.202 16.356 -15.687 1.00 87.81 327 SER A CA 1
ATOM 2522 C C . SER A 1 327 ? 27.925 16.698 -16.451 1.00 87.81 327 SER A C 1
ATOM 2524 O O . SER A 1 327 ? 27.734 17.852 -16.821 1.00 87.81 327 SER A O 1
ATOM 2526 N N . GLY A 1 328 ? 27.048 15.721 -16.701 1.00 89.06 328 GLY A N 1
ATOM 2527 C CA . GLY A 1 328 ? 25.881 15.905 -17.566 1.00 89.06 328 GLY A CA 1
ATOM 2528 C C . GLY A 1 328 ? 26.214 15.918 -19.055 1.00 89.06 328 GLY A C 1
ATOM 2529 O O . GLY A 1 328 ? 25.328 16.153 -19.873 1.00 89.06 328 GLY A O 1
ATOM 2530 N N . THR A 1 329 ? 27.478 15.680 -19.418 1.00 91.06 329 THR A N 1
ATOM 2531 C CA . THR A 1 329 ? 27.915 15.716 -20.813 1.00 91.06 329 THR A CA 1
ATOM 2532 C C . THR A 1 329 ? 27.400 14.501 -21.567 1.00 91.06 329 THR A C 1
ATOM 2534 O O . THR A 1 329 ? 27.482 13.370 -21.089 1.00 91.06 329 THR A O 1
ATOM 2537 N N . LEU A 1 330 ? 26.863 14.728 -22.762 1.00 93.56 330 LEU A N 1
ATOM 2538 C CA . LEU A 1 330 ? 26.508 13.641 -23.656 1.00 93.56 330 LEU A CA 1
ATOM 2539 C C . LEU A 1 330 ? 27.791 12.987 -24.180 1.00 93.56 330 LEU A C 1
ATOM 2541 O O . LEU A 1 330 ? 28.639 13.663 -24.760 1.00 93.56 330 LEU A O 1
ATOM 2545 N N . LYS A 1 331 ? 27.930 11.680 -23.959 1.00 91.62 331 LYS A N 1
ATOM 2546 C CA . LYS A 1 331 ? 29.089 10.891 -24.399 1.00 91.62 331 LYS A CA 1
ATOM 2547 C C . LYS A 1 331 ? 28.809 10.164 -25.711 1.00 91.62 331 LYS A C 1
ATOM 2549 O O . LYS A 1 331 ? 29.715 10.033 -26.528 1.00 91.62 331 LYS A O 1
ATOM 2554 N N . ARG A 1 332 ? 27.577 9.676 -25.910 1.00 92.25 332 ARG A N 1
ATOM 2555 C CA . ARG A 1 332 ? 27.200 8.894 -27.100 1.00 92.25 332 ARG A CA 1
ATOM 2556 C C . ARG A 1 332 ? 25.703 8.963 -27.394 1.00 92.25 332 ARG A C 1
ATOM 2558 O O . ARG A 1 332 ? 24.894 8.916 -26.460 1.00 92.25 332 ARG A O 1
ATOM 2565 N N . LYS A 1 333 ? 25.355 9.014 -28.686 1.00 94.50 333 LYS A N 1
ATOM 2566 C CA . LYS A 1 333 ? 23.989 8.818 -29.200 1.00 94.50 333 LYS A CA 1
ATOM 2567 C C . LYS A 1 333 ? 23.905 7.464 -29.896 1.00 94.50 333 LYS A C 1
ATOM 2569 O O . LYS A 1 333 ? 24.756 7.127 -30.715 1.00 94.50 333 LYS A O 1
ATOM 2574 N N . PHE A 1 334 ? 22.867 6.712 -29.581 1.00 94.12 334 PHE A N 1
ATOM 2575 C CA . PHE A 1 334 ? 22.541 5.448 -30.219 1.00 94.12 334 PHE A CA 1
ATOM 2576 C C . PHE A 1 334 ? 21.278 5.666 -31.043 1.00 94.12 334 PHE A C 1
ATOM 2578 O O . PHE A 1 334 ? 20.192 5.876 -30.490 1.00 94.12 334 PHE A O 1
ATOM 2585 N N . GLN A 1 335 ? 21.445 5.697 -32.361 1.00 92.06 335 GLN A N 1
ATOM 2586 C CA . GLN A 1 335 ? 20.379 6.009 -33.301 1.00 92.06 335 GLN A CA 1
ATOM 2587 C C . GLN A 1 335 ? 20.056 4.766 -34.121 1.00 92.06 335 GLN A C 1
ATOM 2589 O O . GLN A 1 335 ? 20.952 4.066 -34.576 1.00 92.06 335 GLN A O 1
ATOM 2594 N N . GLY A 1 336 ? 18.766 4.471 -34.283 1.00 88.62 336 GLY A N 1
ATOM 2595 C CA . GLY A 1 336 ? 18.346 3.372 -35.146 1.00 88.62 336 GLY A CA 1
ATOM 2596 C C . GLY A 1 336 ? 16.918 2.886 -34.941 1.00 88.62 336 GLY A C 1
ATOM 2597 O O . GLY A 1 336 ? 16.391 2.250 -35.851 1.00 88.62 336 GLY A O 1
ATOM 2598 N N . HIS A 1 337 ? 16.279 3.141 -33.791 1.00 94.56 337 HIS A N 1
ATOM 2599 C CA . HIS A 1 337 ? 14.843 2.871 -33.667 1.00 94.56 337 HIS A CA 1
ATOM 2600 C C . HIS A 1 337 ? 14.036 3.894 -34.465 1.00 94.56 337 HIS A C 1
ATOM 2602 O O . HIS A 1 337 ? 14.408 5.065 -34.554 1.00 94.56 337 HIS A O 1
ATOM 2608 N N . THR A 1 338 ? 12.922 3.448 -35.039 1.00 93.75 338 THR A N 1
ATOM 2609 C CA . THR A 1 338 ? 12.009 4.304 -35.816 1.00 93.75 338 THR A CA 1
ATOM 2610 C C . THR A 1 338 ? 10.815 4.788 -34.993 1.00 93.75 338 THR A C 1
ATOM 2612 O O . THR A 1 338 ? 9.974 5.524 -35.503 1.00 93.75 338 THR A O 1
ATOM 2615 N N . SER A 1 339 ? 10.711 4.355 -33.735 1.00 94.88 339 SER A N 1
ATOM 2616 C CA . SER A 1 339 ? 9.666 4.748 -32.788 1.00 94.88 339 SER A CA 1
ATOM 2617 C C . SER A 1 339 ? 10.206 4.787 -31.354 1.00 94.88 339 SER A C 1
ATOM 2619 O O . SER A 1 339 ? 11.361 4.437 -31.104 1.00 94.88 339 SER A O 1
ATOM 2621 N N . ALA A 1 340 ? 9.359 5.190 -30.409 1.00 95.44 340 ALA A N 1
ATOM 2622 C CA . ALA A 1 340 ? 9.694 5.406 -29.006 1.00 95.44 340 ALA A CA 1
ATOM 2623 C C . ALA A 1 340 ? 10.413 4.221 -28.346 1.00 95.44 340 ALA A C 1
ATOM 2625 O O . ALA A 1 340 ? 9.966 3.079 -28.455 1.00 95.44 340 ALA A O 1
ATOM 2626 N N . VAL A 1 341 ? 11.492 4.509 -27.611 1.00 97.00 341 VAL A N 1
ATOM 2627 C CA . VAL A 1 341 ? 12.192 3.524 -26.775 1.00 97.00 341 VAL A CA 1
ATOM 2628 C C . VAL A 1 341 ? 11.400 3.302 -25.487 1.00 97.00 341 VAL A C 1
ATOM 2630 O O . VAL A 1 341 ? 11.287 4.203 -24.655 1.00 97.00 341 VAL A O 1
ATOM 2633 N N . THR A 1 342 ? 10.870 2.096 -25.307 1.00 95.06 342 THR A N 1
ATOM 2634 C CA . THR A 1 342 ? 9.966 1.732 -24.204 1.00 95.06 342 THR A CA 1
ATOM 2635 C C . THR A 1 342 ? 10.700 1.183 -22.989 1.00 95.06 342 THR A C 1
ATOM 2637 O O . THR A 1 342 ? 10.319 1.454 -21.850 1.00 95.06 342 THR A O 1
ATOM 2640 N N . SER A 1 343 ? 11.775 0.425 -23.214 1.00 94.69 343 SER A N 1
ATOM 2641 C CA . SER A 1 343 ? 12.558 -0.218 -22.162 1.00 94.69 343 SER A CA 1
ATOM 2642 C C . SER A 1 343 ? 14.039 -0.250 -22.515 1.00 94.69 343 SER A C 1
ATOM 2644 O O . SER A 1 343 ? 14.422 -0.282 -23.685 1.00 94.69 343 SER A O 1
ATOM 2646 N N . LEU A 1 344 ? 14.878 -0.241 -21.481 1.00 95.69 344 LEU A N 1
ATOM 2647 C CA . LEU A 1 344 ? 16.329 -0.256 -21.602 1.00 95.69 344 LEU A CA 1
ATOM 2648 C C . LEU A 1 344 ? 16.944 -1.076 -20.469 1.00 95.69 344 LEU A C 1
ATOM 2650 O O . LEU A 1 344 ? 16.614 -0.877 -19.294 1.00 95.69 344 LEU A O 1
ATOM 2654 N N . VAL A 1 345 ? 17.878 -1.953 -20.823 1.00 95.19 345 VAL A N 1
ATOM 2655 C CA . VAL A 1 345 ? 18.721 -2.710 -19.892 1.00 95.19 345 VAL A CA 1
ATOM 2656 C C . VAL A 1 345 ? 20.194 -2.542 -20.269 1.00 95.19 345 VAL A C 1
ATOM 2658 O O . VAL A 1 345 ? 20.527 -2.240 -21.414 1.00 95.19 345 VAL A O 1
ATOM 2661 N N . VAL A 1 346 ? 21.076 -2.684 -19.282 1.00 94.25 346 VAL A N 1
ATOM 2662 C CA . VAL A 1 346 ? 22.530 -2.622 -19.470 1.00 94.25 346 VAL A CA 1
ATOM 2663 C C . VAL A 1 346 ? 23.094 -3.963 -19.040 1.00 94.25 346 VAL A C 1
ATOM 2665 O O . VAL A 1 346 ? 22.765 -4.453 -17.963 1.00 94.25 346 VAL A O 1
ATOM 2668 N N . CYS A 1 347 ? 23.907 -4.537 -19.909 1.00 91.44 347 CYS A N 1
ATOM 2669 C CA . CYS A 1 347 ? 24.451 -5.874 -19.829 1.00 91.44 347 CYS A CA 1
ATOM 2670 C C . CYS A 1 347 ? 25.975 -5.761 -19.825 1.00 91.44 347 CYS A C 1
ATOM 2672 O O . CYS A 1 347 ? 26.533 -5.059 -20.670 1.00 91.44 347 CYS A O 1
ATOM 2674 N N . VAL A 1 348 ? 26.650 -6.424 -18.888 1.00 88.88 348 VAL A N 1
ATOM 2675 C CA . VAL A 1 348 ? 28.117 -6.432 -18.829 1.00 88.88 348 VAL A CA 1
ATOM 2676 C C . VAL A 1 348 ? 28.606 -7.864 -18.836 1.00 88.88 348 VAL A C 1
ATOM 2678 O O . VAL A 1 348 ? 28.218 -8.658 -17.984 1.00 88.88 348 VAL A O 1
ATOM 2681 N N . HIS A 1 349 ? 29.466 -8.172 -19.797 1.00 83.44 349 HIS A N 1
ATOM 2682 C CA . HIS A 1 349 ? 30.133 -9.459 -19.913 1.00 83.44 349 HIS A CA 1
ATOM 2683 C C . HIS A 1 349 ? 31.634 -9.280 -19.800 1.00 83.44 349 HIS A C 1
ATOM 2685 O O . HIS A 1 349 ? 32.172 -8.275 -20.249 1.00 83.44 349 HIS A O 1
ATOM 2691 N N . GLU A 1 350 ? 32.322 -10.277 -19.263 1.00 80.44 350 GLU A N 1
ATOM 2692 C CA . GLU A 1 350 ? 33.774 -10.352 -19.370 1.00 80.44 350 GLU A CA 1
ATOM 2693 C C . GLU A 1 350 ? 34.144 -11.180 -20.598 1.00 80.44 350 GLU A C 1
ATOM 2695 O O . GLU A 1 350 ? 33.692 -12.315 -20.763 1.00 80.44 350 GLU A O 1
ATOM 2700 N N . HIS A 1 351 ? 34.984 -10.622 -21.464 1.00 75.50 351 HIS A N 1
ATOM 2701 C CA . HIS A 1 351 ? 35.569 -11.347 -22.582 1.00 75.50 351 HIS A CA 1
ATOM 2702 C C . HIS A 1 351 ? 37.080 -11.148 -22.561 1.00 75.50 351 HIS A C 1
ATOM 2704 O O . HIS A 1 351 ? 37.562 -10.023 -22.613 1.00 75.50 351 HIS A O 1
ATOM 2710 N N . GLN A 1 352 ? 37.833 -12.247 -22.456 1.00 78.56 352 GLN A N 1
ATOM 2711 C CA . GLN A 1 352 ? 39.304 -12.224 -22.393 1.00 78.56 352 GLN A CA 1
ATOM 2712 C C . GLN A 1 352 ? 39.874 -11.324 -21.275 1.00 78.56 352 GLN A C 1
ATOM 2714 O O . GLN A 1 352 ? 40.968 -10.786 -21.404 1.00 78.56 352 GLN A O 1
ATOM 2719 N N . GLY A 1 353 ? 39.148 -11.182 -20.160 1.00 77.25 353 GLY A N 1
ATOM 2720 C CA . GLY A 1 353 ? 39.556 -10.355 -19.018 1.00 77.25 353 GLY A CA 1
ATOM 2721 C C . GLY A 1 353 ? 39.201 -8.870 -19.137 1.00 77.25 353 GLY A C 1
ATOM 2722 O O . GLY A 1 353 ? 39.483 -8.119 -18.207 1.00 77.25 353 GLY A O 1
ATOM 2723 N N . GLU A 1 354 ? 38.558 -8.444 -20.229 1.00 80.75 354 GLU A N 1
ATOM 2724 C CA . GLU A 1 354 ? 38.056 -7.078 -20.393 1.00 80.75 354 GLU A CA 1
ATOM 2725 C C . GLU A 1 354 ? 36.521 -7.016 -20.288 1.00 80.75 354 GLU A C 1
ATOM 2727 O O . GLU A 1 354 ? 35.822 -7.888 -20.822 1.00 80.75 354 GLU A O 1
ATOM 2732 N N . PRO A 1 355 ? 35.963 -5.986 -19.622 1.00 84.62 355 PRO A N 1
ATOM 2733 C CA . PRO A 1 355 ? 34.523 -5.803 -19.526 1.00 84.62 355 PRO A CA 1
ATOM 2734 C C . PRO A 1 355 ? 33.950 -5.234 -20.832 1.00 84.62 355 PRO A C 1
ATOM 2736 O O . PRO A 1 355 ? 34.276 -4.124 -21.253 1.00 84.62 355 PRO A O 1
ATOM 2739 N N . ILE A 1 356 ? 33.031 -5.973 -21.445 1.00 87.12 356 ILE A N 1
ATOM 2740 C CA . ILE A 1 356 ? 32.203 -5.547 -22.570 1.00 87.12 356 ILE A CA 1
ATOM 2741 C C . ILE A 1 356 ? 30.858 -5.065 -22.033 1.00 87.12 356 ILE A C 1
ATOM 2743 O O . ILE A 1 356 ? 30.087 -5.846 -21.476 1.00 87.12 356 ILE A O 1
ATOM 2747 N N . THR A 1 357 ? 30.538 -3.796 -22.275 1.00 90.88 357 THR A N 1
ATOM 2748 C CA . THR A 1 357 ? 29.248 -3.208 -21.901 1.00 90.88 357 THR A CA 1
ATOM 2749 C C . THR A 1 357 ? 28.347 -3.136 -23.126 1.00 90.88 357 THR A C 1
ATOM 2751 O O . THR A 1 357 ? 28.654 -2.447 -24.102 1.00 90.88 357 THR A O 1
ATOM 2754 N N . ARG A 1 358 ? 27.198 -3.805 -23.066 1.00 92.38 358 ARG A N 1
ATOM 2755 C CA . ARG A 1 358 ? 26.130 -3.722 -24.065 1.00 92.38 358 ARG A CA 1
ATOM 2756 C C . ARG A 1 358 ? 24.930 -2.996 -23.474 1.00 92.38 358 ARG A C 1
ATOM 2758 O O . ARG A 1 358 ? 24.493 -3.287 -22.363 1.00 92.38 358 ARG A O 1
ATOM 2765 N N . VAL A 1 359 ? 24.371 -2.056 -24.224 1.00 95.06 359 VAL A N 1
ATOM 2766 C CA . VAL A 1 359 ? 23.051 -1.490 -23.915 1.00 95.06 359 VAL A CA 1
ATOM 2767 C C . VAL A 1 359 ? 22.051 -2.196 -24.808 1.00 95.06 359 VAL A C 1
ATOM 2769 O O . VAL A 1 359 ? 22.308 -2.346 -25.997 1.00 95.06 359 VAL A O 1
ATOM 2772 N N . ILE A 1 360 ? 20.926 -2.631 -24.255 1.00 95.69 360 ILE A N 1
ATOM 2773 C CA . ILE A 1 360 ? 19.865 -3.274 -25.026 1.00 95.69 360 ILE A CA 1
ATOM 2774 C C . ILE A 1 360 ? 18.592 -2.456 -24.853 1.00 95.69 360 ILE A C 1
ATOM 2776 O O . ILE A 1 360 ? 18.175 -2.175 -23.726 1.00 95.69 360 ILE A O 1
ATOM 2780 N N . SER A 1 361 ? 17.993 -2.043 -25.967 1.00 96.81 361 SER A N 1
ATOM 2781 C CA . SER A 1 361 ? 16.780 -1.227 -25.983 1.00 96.81 361 SER A CA 1
ATOM 2782 C C . SER A 1 361 ? 15.660 -1.893 -26.759 1.00 96.81 361 SER A C 1
ATOM 2784 O O . SER A 1 361 ? 15.893 -2.480 -27.811 1.00 96.81 361 SER A O 1
ATOM 2786 N N . ALA A 1 362 ? 14.442 -1.762 -26.243 1.00 96.25 362 ALA A N 1
ATOM 2787 C CA . ALA A 1 362 ? 13.210 -2.164 -26.908 1.00 96.25 362 ALA A CA 1
ATOM 2788 C C . ALA A 1 362 ? 12.414 -0.931 -27.328 1.00 96.25 362 ALA A C 1
ATOM 2790 O O . ALA A 1 362 ? 12.488 0.116 -26.676 1.00 96.25 362 ALA A O 1
ATOM 2791 N N . SER A 1 363 ? 11.645 -1.064 -28.406 1.00 96.50 363 SER A N 1
ATOM 2792 C CA . SER A 1 363 ? 10.872 0.035 -28.971 1.00 96.50 363 SER A CA 1
ATOM 2793 C C . SER A 1 363 ? 9.488 -0.399 -29.444 1.00 96.50 363 SER A C 1
ATOM 2795 O O . SER A 1 363 ? 9.233 -1.561 -29.774 1.00 96.50 363 SER A O 1
ATOM 2797 N N . ASN A 1 364 ? 8.603 0.592 -29.542 1.00 94.62 364 ASN A N 1
ATOM 2798 C CA . ASN A 1 364 ? 7.310 0.482 -30.212 1.00 94.62 364 ASN A CA 1
ATOM 2799 C C . ASN A 1 364 ? 7.423 0.161 -31.712 1.00 94.62 364 ASN A C 1
ATOM 2801 O O . ASN A 1 364 ? 6.417 -0.163 -32.334 1.00 94.62 364 ASN A O 1
ATOM 2805 N N . ASP A 1 365 ? 8.617 0.239 -32.306 1.00 94.00 365 ASP A N 1
ATOM 2806 C CA . ASP A 1 365 ? 8.855 -0.189 -33.689 1.00 94.00 365 ASP A CA 1
ATOM 2807 C C . ASP A 1 365 ? 8.916 -1.719 -33.873 1.00 94.00 365 ASP A C 1
ATOM 2809 O O . ASP A 1 365 ? 9.103 -2.193 -34.995 1.00 94.00 365 ASP A O 1
ATOM 2813 N N . GLY A 1 366 ? 8.760 -2.488 -32.790 1.00 93.12 366 GLY A N 1
ATOM 2814 C CA . GLY A 1 366 ? 8.774 -3.951 -32.812 1.00 93.12 366 GLY A CA 1
ATOM 2815 C C . GLY A 1 366 ? 10.175 -4.558 -32.853 1.00 93.12 366 GLY A C 1
ATOM 2816 O O . GLY A 1 366 ? 10.333 -5.748 -33.137 1.00 93.12 366 GLY A O 1
ATOM 2817 N N . THR A 1 367 ? 11.211 -3.757 -32.589 1.00 95.00 367 THR A N 1
ATOM 2818 C CA . THR A 1 367 ? 12.602 -4.211 -32.596 1.00 95.00 367 THR A CA 1
ATOM 2819 C C . THR A 1 367 ? 13.273 -4.071 -31.235 1.00 95.00 367 THR A C 1
ATOM 2821 O O . THR A 1 367 ? 12.976 -3.173 -30.441 1.00 95.00 367 THR A O 1
ATOM 2824 N N . ILE A 1 368 ? 14.224 -4.969 -30.987 1.00 95.50 368 ILE A N 1
ATOM 2825 C CA . ILE A 1 368 ? 15.217 -4.857 -29.923 1.00 95.50 368 ILE A CA 1
ATOM 2826 C C . ILE A 1 368 ? 16.546 -4.539 -30.594 1.00 95.50 368 ILE A C 1
ATOM 2828 O O . ILE A 1 368 ? 16.915 -5.183 -31.577 1.00 95.50 368 ILE A O 1
ATOM 2832 N N . LYS A 1 369 ? 17.274 -3.556 -30.074 1.00 95.19 369 LYS A N 1
ATOM 2833 C CA . LYS A 1 369 ? 18.603 -3.202 -30.574 1.00 95.19 369 LYS A CA 1
ATOM 2834 C C . LYS A 1 369 ? 19.643 -3.382 -29.491 1.00 95.19 369 LYS A C 1
ATOM 2836 O O . LYS A 1 369 ? 19.434 -2.971 -28.349 1.00 95.19 369 LYS A O 1
ATOM 2841 N N . VAL A 1 370 ? 20.758 -3.989 -29.878 1.00 94.31 370 VAL A N 1
ATOM 2842 C CA . VAL A 1 370 ? 21.934 -4.187 -29.029 1.00 94.31 370 VAL A CA 1
ATOM 2843 C C . VAL A 1 370 ? 22.997 -3.185 -29.458 1.00 94.31 370 VAL A C 1
ATOM 2845 O O . VAL A 1 370 ? 23.324 -3.082 -30.639 1.00 94.31 370 VAL A O 1
ATOM 2848 N N . TRP A 1 371 ? 23.543 -2.438 -28.505 1.00 93.88 371 TRP A N 1
ATOM 2849 C CA . TRP A 1 371 ? 24.480 -1.347 -28.751 1.00 93.88 371 TRP A CA 1
ATOM 2850 C C . TRP A 1 371 ? 25.800 -1.584 -28.030 1.00 93.88 371 TRP A C 1
ATOM 2852 O O . TRP A 1 371 ? 25.811 -1.972 -26.860 1.00 93.88 371 TRP A O 1
ATOM 2862 N N . ASN A 1 372 ? 26.911 -1.262 -28.694 1.00 90.56 372 ASN A N 1
ATOM 2863 C CA . ASN A 1 372 ? 28.220 -1.258 -28.053 1.00 90.56 372 ASN A CA 1
ATOM 2864 C C . ASN A 1 372 ? 28.388 -0.009 -27.172 1.00 90.56 372 ASN A C 1
ATOM 2866 O O . ASN A 1 372 ? 28.475 1.120 -27.669 1.00 90.56 372 ASN A O 1
ATOM 2870 N N . ALA A 1 373 ? 28.481 -0.218 -25.864 1.00 91.12 373 ALA A N 1
ATOM 2871 C CA . ALA A 1 373 ? 28.766 0.817 -24.878 1.00 91.12 373 ALA A CA 1
ATOM 2872 C C . ALA A 1 373 ? 30.110 0.601 -24.160 1.00 91.12 373 ALA A C 1
ATOM 2874 O O . ALA A 1 373 ? 30.413 1.299 -23.192 1.00 91.12 373 ALA A O 1
ATOM 2875 N N . THR A 1 374 ? 30.938 -0.327 -24.643 1.00 87.50 374 THR A N 1
ATOM 2876 C CA . THR A 1 374 ? 32.289 -0.556 -24.129 1.00 87.50 374 THR A CA 1
ATOM 2877 C C . THR A 1 374 ? 33.145 0.699 -24.306 1.00 87.50 374 THR A C 1
ATOM 2879 O O . THR A 1 374 ? 33.049 1.412 -25.313 1.00 87.50 374 THR A O 1
ATOM 2882 N N . GLY A 1 375 ? 33.963 0.994 -23.295 1.00 82.12 375 GLY A N 1
ATOM 2883 C CA . GLY A 1 375 ? 34.867 2.147 -23.281 1.00 82.12 375 GLY A CA 1
ATOM 2884 C C . GLY A 1 375 ? 34.199 3.500 -23.013 1.00 82.12 375 GLY A C 1
ATOM 2885 O O . GLY A 1 375 ? 34.885 4.519 -23.019 1.00 82.12 375 GLY A O 1
ATOM 2886 N N . ILE A 1 376 ? 32.884 3.553 -22.766 1.00 85.38 376 ILE A N 1
ATOM 2887 C CA . ILE A 1 376 ? 32.244 4.782 -22.283 1.00 85.38 376 ILE A CA 1
ATOM 2888 C C . ILE A 1 376 ? 32.535 4.909 -20.785 1.00 85.38 376 ILE A C 1
ATOM 2890 O O . ILE A 1 376 ? 31.963 4.176 -19.982 1.00 85.38 376 ILE A O 1
ATOM 2894 N N . SER A 1 377 ? 33.406 5.847 -20.415 1.00 77.00 377 SER A N 1
ATOM 2895 C CA . SER A 1 377 ? 33.730 6.152 -19.019 1.00 77.00 377 SER A CA 1
ATOM 2896 C C . SER A 1 377 ? 33.352 7.583 -18.630 1.00 77.00 377 SER A C 1
ATOM 2898 O O . SER A 1 377 ? 33.177 8.475 -19.476 1.00 77.00 377 SER A O 1
ATOM 2900 N N . ASP A 1 378 ? 33.216 7.799 -17.322 1.00 71.56 378 ASP A N 1
ATOM 2901 C CA . ASP A 1 378 ? 33.048 9.118 -16.712 1.00 71.56 378 ASP A CA 1
ATOM 2902 C C . ASP A 1 378 ? 34.384 9.868 -16.536 1.00 71.56 378 ASP A C 1
ATOM 2904 O O . ASP A 1 378 ? 34.402 11.042 -16.164 1.00 71.56 378 ASP A O 1
ATOM 2908 N N . GLU A 1 379 ? 35.509 9.223 -16.854 1.00 66.25 379 GLU A N 1
ATOM 2909 C CA . GLU A 1 379 ? 36.828 9.847 -16.832 1.00 66.25 379 GLU A CA 1
ATOM 2910 C C . GLU A 1 379 ? 37.048 10.738 -18.072 1.00 66.25 379 GLU A C 1
ATOM 2912 O O . GLU A 1 379 ? 36.557 10.447 -19.173 1.00 66.25 379 GLU A O 1
ATOM 2917 N N . PRO A 1 380 ? 37.746 11.879 -17.925 1.00 56.28 380 PRO A N 1
ATOM 2918 C CA . PRO A 1 380 ? 38.208 12.638 -19.078 1.00 56.28 380 PRO A CA 1
ATOM 2919 C C . PRO A 1 380 ? 39.187 11.779 -19.897 1.00 56.28 380 PRO A C 1
ATOM 2921 O O . PRO A 1 380 ? 39.900 10.960 -19.316 1.00 56.28 380 PRO A O 1
ATOM 2924 N N . PRO A 1 381 ? 39.254 11.953 -21.233 1.00 52.53 381 PRO A N 1
ATOM 2925 C CA . PRO A 1 381 ? 40.278 11.278 -22.021 1.00 52.53 381 PRO A CA 1
ATOM 2926 C C . PRO A 1 381 ? 41.655 11.602 -21.424 1.00 52.53 381 PRO A C 1
ATOM 2928 O O . PRO A 1 381 ? 41.853 12.748 -20.995 1.00 52.53 381 PRO A O 1
ATOM 2931 N N . PRO A 1 382 ? 42.586 10.631 -21.371 1.00 40.59 382 PRO A N 1
ATOM 2932 C CA . PRO A 1 382 ? 43.924 10.888 -20.865 1.00 40.59 382 PRO A CA 1
ATOM 2933 C C . PRO A 1 382 ? 44.495 12.097 -21.605 1.00 40.59 382 PRO A C 1
ATOM 2935 O O . PRO A 1 382 ? 44.382 12.199 -22.832 1.00 40.59 382 PRO A O 1
ATOM 2938 N N . LEU A 1 383 ? 45.032 13.057 -20.846 1.00 40.00 383 LEU A N 1
ATOM 2939 C CA . LEU A 1 383 ? 45.719 14.199 -21.437 1.00 40.00 383 LEU A CA 1
ATOM 2940 C C . LEU A 1 383 ? 46.807 13.648 -22.370 1.00 40.00 383 LEU A C 1
ATOM 2942 O O . LEU A 1 383 ? 47.477 12.685 -21.988 1.00 40.00 383 LEU A O 1
ATOM 2946 N N . PRO A 1 384 ? 46.977 14.204 -23.585 1.00 40.91 384 PRO A N 1
ATOM 2947 C CA . PRO A 1 384 ? 48.105 13.825 -24.420 1.00 40.91 384 PRO A CA 1
ATOM 2948 C C . PRO A 1 384 ? 49.369 14.014 -23.590 1.00 40.91 384 PRO A C 1
ATOM 2950 O O . PRO A 1 384 ? 49.489 15.029 -22.903 1.00 40.91 384 PRO A O 1
ATOM 2953 N N . ASP A 1 385 ? 50.237 13.010 -23.629 1.00 37.97 385 ASP A N 1
ATOM 2954 C CA . ASP A 1 385 ? 51.430 12.865 -22.802 1.00 37.97 385 ASP A CA 1
ATOM 2955 C C . ASP A 1 385 ? 52.363 14.078 -22.995 1.00 37.97 385 ASP A C 1
ATOM 2957 O O . ASP A 1 385 ? 53.263 14.094 -23.834 1.00 37.97 385 ASP A O 1
ATOM 2961 N N . TYR A 1 386 ? 52.078 15.168 -22.282 1.00 44.03 386 TYR A N 1
ATOM 2962 C CA . TYR A 1 386 ? 52.895 16.369 -22.228 1.00 44.03 386 TYR A CA 1
ATOM 2963 C C . TYR A 1 386 ? 53.821 16.192 -21.034 1.00 44.03 386 TYR A C 1
ATOM 2965 O O . TYR A 1 386 ? 53.523 16.613 -19.917 1.00 44.03 386 TYR A O 1
ATOM 2973 N N . GLN A 1 387 ? 54.948 15.529 -21.284 1.00 43.97 387 GLN A N 1
ATOM 2974 C CA . GLN A 1 387 ? 56.082 15.522 -20.371 1.00 43.97 387 GLN A CA 1
ATOM 2975 C C . GLN A 1 387 ? 56.632 16.947 -20.257 1.00 43.97 387 GLN A C 1
ATOM 2977 O O . GLN A 1 387 ? 57.514 17.344 -21.015 1.00 43.97 387 GLN A O 1
ATOM 2982 N N . ASP A 1 388 ? 56.106 17.730 -19.319 1.00 49.94 388 ASP A N 1
ATOM 2983 C CA . ASP A 1 388 ? 56.726 18.986 -18.912 1.00 49.94 388 ASP A CA 1
ATOM 2984 C C . ASP A 1 388 ? 56.866 19.004 -17.384 1.00 49.94 388 ASP A C 1
ATOM 2986 O O . ASP A 1 388 ? 55.975 19.422 -16.638 1.00 49.94 388 ASP A O 1
ATOM 2990 N N . HIS A 1 389 ? 58.017 18.501 -16.921 1.00 51.75 389 HIS A N 1
ATOM 2991 C CA . HIS A 1 389 ? 58.440 18.408 -15.515 1.00 51.75 389 HIS A CA 1
ATOM 2992 C C . HIS A 1 389 ? 58.379 19.747 -14.748 1.00 51.75 389 HIS A C 1
ATOM 2994 O O . HIS A 1 389 ? 58.484 19.774 -13.521 1.00 51.75 389 HIS A O 1
ATOM 3000 N N . ASP A 1 390 ? 58.189 20.863 -15.450 1.00 51.78 390 ASP A N 1
ATOM 3001 C CA . ASP A 1 390 ? 58.157 22.210 -14.890 1.00 51.78 390 ASP A CA 1
ATOM 3002 C C . ASP A 1 390 ? 56.788 22.580 -14.264 1.00 51.78 390 ASP A C 1
ATOM 3004 O O . ASP A 1 390 ? 56.700 23.498 -13.440 1.00 51.78 390 ASP A O 1
ATOM 3008 N N . TYR A 1 391 ? 55.703 21.866 -14.607 1.00 53.59 391 TYR A N 1
ATOM 3009 C CA . TYR A 1 391 ? 54.362 22.127 -14.055 1.00 53.59 391 TYR A CA 1
ATOM 3010 C C . TYR A 1 391 ? 54.150 21.476 -12.679 1.00 53.59 391 TYR A C 1
ATOM 3012 O O . TYR A 1 391 ? 53.618 22.119 -11.768 1.00 53.59 391 TYR A O 1
ATOM 3020 N N . GLU A 1 392 ? 54.628 20.242 -12.495 1.00 52.72 392 GLU A N 1
ATOM 3021 C CA . GLU A 1 392 ? 54.576 19.532 -11.208 1.00 52.72 392 GLU A CA 1
ATOM 3022 C C . GLU A 1 392 ? 55.445 20.226 -10.151 1.00 52.72 392 GLU A C 1
ATOM 3024 O O . GLU A 1 392 ? 54.968 20.496 -9.048 1.00 52.72 392 GLU A O 1
ATOM 3029 N N . GLN A 1 393 ? 56.653 20.675 -10.516 1.00 55.12 393 GLN A N 1
ATOM 3030 C CA . GLN A 1 393 ? 57.508 21.448 -9.605 1.00 55.12 393 GLN A CA 1
ATOM 3031 C C . GLN A 1 393 ? 56.877 22.785 -9.187 1.00 55.12 393 GLN A C 1
ATOM 3033 O O . GLN A 1 393 ? 57.056 23.238 -8.054 1.00 55.12 393 GLN A O 1
ATOM 3038 N N . LYS A 1 394 ? 56.102 23.434 -10.068 1.00 61.00 394 LYS A N 1
ATOM 3039 C CA . LYS A 1 394 ? 55.366 24.668 -9.735 1.00 61.00 394 LYS A CA 1
ATOM 3040 C C . LYS A 1 394 ? 54.179 24.418 -8.801 1.00 61.00 394 LYS A C 1
ATOM 3042 O O . LYS A 1 394 ? 53.852 25.309 -8.012 1.00 61.00 394 LYS A O 1
ATOM 3047 N N . GLN A 1 395 ? 53.537 23.252 -8.879 1.00 53.84 395 GLN A N 1
ATOM 3048 C CA . GLN A 1 395 ? 52.466 22.851 -7.962 1.00 53.84 395 GLN A CA 1
ATOM 3049 C C . GLN A 1 395 ? 53.012 22.463 -6.585 1.00 53.84 395 GLN A C 1
ATOM 3051 O O . GLN A 1 395 ? 52.522 22.992 -5.587 1.00 53.84 395 GLN A O 1
ATOM 3056 N N . GLU A 1 396 ? 54.071 21.653 -6.522 1.00 60.81 396 GLU A N 1
ATOM 3057 C CA . GLU A 1 396 ? 54.719 21.279 -5.256 1.00 60.81 396 GLU A CA 1
ATOM 3058 C C . GLU A 1 396 ? 55.265 22.500 -4.517 1.00 60.81 396 GLU A C 1
ATOM 3060 O O . GLU A 1 396 ? 55.064 22.642 -3.313 1.00 60.81 396 GLU A O 1
ATOM 3065 N N . LYS A 1 397 ? 55.879 23.448 -5.235 1.00 68.19 397 LYS A N 1
ATOM 3066 C CA . LYS A 1 397 ? 56.407 24.675 -4.623 1.00 68.19 397 LYS A CA 1
ATOM 3067 C C . LYS A 1 397 ? 55.301 25.568 -4.053 1.00 68.19 397 LYS A C 1
ATOM 3069 O O . LYS A 1 397 ? 55.479 26.159 -2.992 1.00 68.19 397 LYS A O 1
ATOM 3074 N N . LYS A 1 398 ? 54.134 25.626 -4.711 1.00 70.00 398 LYS A N 1
ATOM 3075 C CA . LYS A 1 398 ? 52.952 26.336 -4.191 1.00 70.00 398 LYS A CA 1
ATOM 3076 C C . LYS A 1 398 ? 52.354 25.653 -2.965 1.00 70.00 398 LYS A C 1
ATOM 3078 O O . LYS A 1 398 ? 51.904 26.357 -2.066 1.00 70.00 398 LYS A O 1
ATOM 3083 N N . LEU A 1 399 ? 52.334 24.322 -2.935 1.00 62.09 399 LEU A N 1
ATOM 3084 C CA . LEU A 1 399 ? 51.831 23.552 -1.798 1.00 62.09 399 LEU A CA 1
ATOM 3085 C C . LEU A 1 399 ? 52.767 23.700 -0.587 1.00 62.09 399 LEU A C 1
ATOM 3087 O O . LEU A 1 399 ? 52.306 24.008 0.507 1.00 62.09 399 LEU A O 1
ATOM 3091 N N . TYR A 1 400 ? 54.081 23.637 -0.819 1.00 71.12 400 TYR A N 1
ATOM 3092 C CA . TYR A 1 400 ? 55.116 23.846 0.194 1.00 71.12 400 TYR A CA 1
ATOM 3093 C C . TYR A 1 400 ? 55.087 25.265 0.792 1.00 71.12 400 TYR A C 1
ATOM 3095 O O . TYR A 1 400 ? 55.166 25.441 2.009 1.00 71.12 400 TYR A O 1
ATOM 3103 N N . ASP A 1 401 ? 54.903 26.295 -0.043 1.00 65.81 401 ASP A N 1
ATOM 3104 C CA . ASP A 1 401 ? 54.752 27.680 0.424 1.00 65.81 401 ASP A CA 1
ATOM 3105 C C . ASP A 1 401 ? 53.443 27.894 1.211 1.00 65.81 401 ASP A C 1
ATOM 3107 O O . ASP A 1 401 ? 53.387 28.747 2.100 1.00 65.81 401 ASP A O 1
ATOM 3111 N N . LEU A 1 402 ? 52.386 27.127 0.916 1.00 62.91 402 LEU A N 1
ATOM 3112 C CA . LEU A 1 402 ? 51.112 27.184 1.637 1.00 62.91 402 LEU A CA 1
ATOM 3113 C C . LEU A 1 402 ? 51.207 26.495 3.007 1.00 62.91 402 LEU A C 1
ATOM 3115 O O . LEU A 1 402 ? 50.755 27.054 4.007 1.00 62.91 402 LEU A O 1
ATOM 3119 N N . GLU A 1 403 ? 51.841 25.324 3.067 1.00 64.19 403 GLU A N 1
ATOM 3120 C CA . GLU A 1 403 ? 52.073 24.566 4.303 1.00 64.19 403 GLU A CA 1
ATOM 3121 C C . GLU A 1 403 ? 52.974 25.331 5.278 1.00 64.19 403 GLU A C 1
ATOM 3123 O O . GLU A 1 403 ? 52.673 25.413 6.470 1.00 64.19 403 GLU A O 1
ATOM 3128 N N . ARG A 1 404 ? 54.013 25.999 4.763 1.00 61.62 404 ARG A N 1
ATOM 3129 C CA . ARG A 1 404 ? 54.887 26.868 5.562 1.00 61.62 404 ARG A CA 1
ATOM 3130 C C . ARG A 1 404 ? 54.141 28.063 6.164 1.00 61.62 404 ARG A C 1
ATOM 3132 O O . ARG A 1 404 ? 54.391 28.438 7.304 1.00 61.62 404 ARG A O 1
ATOM 3139 N N . ARG A 1 405 ? 53.196 28.655 5.426 1.00 63.19 405 ARG A N 1
ATOM 3140 C CA . ARG A 1 405 ? 52.369 29.769 5.932 1.00 63.19 405 ARG A CA 1
ATOM 3141 C C . ARG A 1 405 ? 51.343 29.317 6.971 1.00 63.19 405 ARG A C 1
ATOM 3143 O O . ARG A 1 405 ? 50.948 30.121 7.810 1.00 63.19 405 ARG A O 1
ATOM 3150 N N . LEU A 1 406 ? 50.922 28.053 6.929 1.00 50.50 406 LEU A N 1
ATOM 3151 C CA . LEU A 1 406 ? 50.007 27.457 7.905 1.00 50.50 406 LEU A CA 1
ATOM 3152 C C . LEU A 1 406 ? 50.722 27.030 9.199 1.00 50.50 406 LEU A C 1
ATOM 3154 O O . LEU A 1 406 ? 50.116 27.115 10.267 1.00 50.50 406 LEU A O 1
ATOM 3158 N N . SER A 1 407 ? 52.005 26.647 9.141 1.00 52.56 407 SER A N 1
ATOM 3159 C CA . SER A 1 407 ? 52.783 26.280 10.337 1.00 52.56 407 SER A CA 1
ATOM 3160 C C . SER A 1 407 ? 53.139 27.467 11.238 1.00 52.56 407 SER A C 1
ATOM 3162 O O . SER A 1 407 ? 53.298 27.286 12.442 1.00 52.56 407 SER A O 1
ATOM 3164 N N . ASP A 1 408 ? 53.215 28.683 10.689 1.00 51.62 408 ASP A N 1
ATOM 3165 C CA . ASP A 1 408 ? 53.531 29.899 11.458 1.00 51.62 408 ASP A CA 1
ATOM 3166 C C . ASP A 1 408 ? 52.360 30.379 12.343 1.00 51.62 408 ASP A C 1
ATOM 3168 O O . ASP A 1 408 ? 52.563 31.165 13.268 1.00 51.62 408 ASP A O 1
ATOM 3172 N N . TYR A 1 409 ? 51.134 29.894 12.101 1.00 48.00 409 TYR A N 1
ATOM 3173 C CA . TYR A 1 409 ? 49.928 30.319 12.827 1.00 48.00 409 TYR A CA 1
ATOM 3174 C C . TYR A 1 409 ? 49.536 29.424 14.015 1.00 48.00 409 TYR A C 1
ATOM 3176 O O . TYR A 1 409 ? 48.667 29.813 14.796 1.00 48.00 409 TYR A O 1
ATOM 3184 N N . PHE A 1 410 ? 50.178 28.266 14.204 1.00 42.72 410 PHE A N 1
ATOM 3185 C CA . PHE A 1 410 ? 49.847 27.339 15.292 1.00 42.72 410 PHE A CA 1
ATOM 3186 C C . PHE A 1 410 ? 51.103 26.714 15.922 1.00 42.72 410 PHE A C 1
ATOM 3188 O O . PHE A 1 410 ? 51.615 25.720 15.405 1.00 42.72 410 PHE A O 1
ATOM 3195 N N . PRO A 1 411 ? 51.593 27.210 17.074 1.00 38.44 411 PRO A N 1
ATOM 3196 C CA . PRO A 1 411 ? 52.571 26.464 17.846 1.00 38.44 411 PRO A CA 1
ATOM 3197 C C . PRO A 1 411 ? 51.866 25.312 18.576 1.00 38.44 411 PRO A C 1
ATOM 3199 O O . PRO A 1 411 ? 50.911 25.504 19.330 1.00 38.44 411 PRO A O 1
ATOM 3202 N N . ALA A 1 412 ? 52.339 24.095 18.318 1.00 40.16 412 ALA A N 1
ATOM 3203 C CA . ALA A 1 412 ? 51.846 22.865 18.918 1.00 40.16 412 ALA A CA 1
ATOM 3204 C C . ALA A 1 412 ? 52.059 22.840 20.441 1.00 40.16 412 ALA A C 1
ATOM 3206 O O . ALA A 1 412 ? 53.158 23.116 20.914 1.00 40.16 412 ALA A O 1
ATOM 3207 N N . ASN A 1 413 ? 51.053 22.388 21.195 1.00 33.06 413 ASN A N 1
ATOM 3208 C CA . ASN A 1 413 ? 51.265 21.848 22.536 1.00 33.06 413 ASN A CA 1
ATOM 3209 C C . ASN A 1 413 ? 50.503 20.529 22.699 1.00 33.06 413 ASN A C 1
ATOM 3211 O O . ASN A 1 413 ? 49.276 20.479 22.645 1.00 33.06 413 ASN A O 1
ATOM 3215 N N . LYS A 1 414 ? 51.272 19.453 22.890 1.00 38.94 414 LYS A N 1
ATOM 3216 C CA . LYS A 1 414 ? 50.820 18.150 23.383 1.00 38.94 414 LYS A CA 1
ATOM 3217 C C . LYS A 1 414 ? 51.109 18.094 24.881 1.00 38.94 414 LYS A C 1
ATOM 3219 O O . LYS A 1 414 ? 52.275 18.217 25.229 1.00 38.94 414 LYS A O 1
ATOM 3224 N N . THR A 1 415 ? 50.112 17.771 25.703 1.00 30.84 415 THR A N 1
ATOM 3225 C CA . THR A 1 415 ? 50.250 16.848 26.849 1.00 30.84 415 THR A CA 1
ATOM 3226 C C . THR A 1 415 ? 48.875 16.426 27.383 1.00 30.84 415 THR A C 1
ATOM 3228 O O . THR A 1 415 ? 47.913 17.186 27.371 1.00 30.84 415 THR A O 1
ATOM 3231 N N . THR A 1 416 ? 48.808 15.156 27.783 1.00 29.84 416 THR A N 1
ATOM 3232 C CA . THR A 1 416 ? 47.659 14.349 28.239 1.00 29.84 416 THR A CA 1
ATOM 3233 C C . THR A 1 416 ? 47.505 14.376 29.787 1.00 29.84 416 THR A C 1
ATOM 3235 O O . THR A 1 416 ? 48.115 15.227 30.427 1.00 29.84 416 THR A O 1
ATOM 3238 N N . PRO A 1 417 ? 46.749 13.459 30.435 1.00 44.31 417 PRO A N 1
ATOM 3239 C CA . PRO A 1 417 ? 45.394 13.661 30.957 1.00 44.31 417 PRO A CA 1
ATOM 3240 C C . PRO A 1 417 ? 45.323 13.650 32.501 1.00 44.31 417 PRO A C 1
ATOM 3242 O O . PRO A 1 417 ? 46.071 12.920 33.146 1.00 44.31 417 PRO A O 1
ATOM 3245 N N . THR A 1 418 ? 44.358 14.341 33.115 1.00 27.67 418 THR A N 1
ATOM 3246 C CA . THR A 1 418 ? 44.018 14.112 34.533 1.00 27.67 418 THR A CA 1
ATOM 3247 C C . THR A 1 418 ? 42.541 14.330 34.859 1.00 27.67 418 THR A C 1
ATOM 3249 O O . THR A 1 418 ? 41.801 15.055 34.205 1.00 27.67 418 THR A O 1
ATOM 3252 N N . THR A 1 419 ? 42.166 13.584 35.889 1.00 27.89 419 THR A N 1
ATOM 3253 C CA . THR A 1 419 ? 40.881 13.234 36.488 1.00 27.89 419 THR A CA 1
ATOM 3254 C C . THR A 1 419 ? 40.127 14.343 37.233 1.00 27.89 419 THR A C 1
ATOM 3256 O O . THR A 1 419 ? 40.730 15.267 37.770 1.00 27.89 419 THR A O 1
ATOM 3259 N N . SER A 1 420 ? 38.836 14.048 37.449 1.00 26.22 420 SER A N 1
ATOM 3260 C CA . SER A 1 420 ? 37.886 14.531 38.479 1.00 26.22 420 SER A CA 1
ATOM 3261 C C . SER A 1 420 ? 37.013 15.765 38.158 1.00 26.22 420 SER A C 1
ATOM 3263 O O . SER A 1 420 ? 37.512 16.732 37.585 1.00 26.22 420 SER A O 1
ATOM 3265 N N . PRO A 1 421 ? 35.705 15.738 38.518 1.00 43.66 421 PRO A N 1
ATOM 3266 C CA . PRO A 1 421 ? 34.755 16.820 38.259 1.00 43.66 421 PRO A CA 1
ATOM 3267 C C . PRO A 1 421 ? 34.601 17.759 39.470 1.00 43.66 421 PRO A C 1
ATOM 3269 O O . PRO A 1 421 ? 34.748 17.324 40.615 1.00 43.66 421 PRO A O 1
ATOM 3272 N N . PRO A 1 422 ? 34.236 19.029 39.238 1.00 29.62 422 PRO A N 1
ATOM 3273 C CA . PRO A 1 422 ? 33.508 19.802 40.248 1.00 29.62 422 PRO A CA 1
ATOM 3274 C C . PRO A 1 422 ? 32.374 20.644 39.586 1.00 29.62 422 PRO A C 1
ATOM 3276 O O . PRO A 1 422 ? 32.128 20.496 38.390 1.00 29.62 422 PRO A O 1
ATOM 3279 N N . PRO A 1 423 ? 31.627 21.490 40.316 1.00 33.72 423 PRO A N 1
ATOM 3280 C CA . PRO A 1 423 ? 30.360 21.128 40.945 1.00 33.72 423 PRO A CA 1
ATOM 3281 C C . PRO A 1 423 ? 29.170 21.977 40.448 1.00 33.72 423 PRO A C 1
ATOM 3283 O O . PRO A 1 423 ? 29.331 22.992 39.772 1.00 33.72 423 PRO A O 1
ATOM 3286 N N . GLU A 1 424 ? 27.967 21.558 40.839 1.00 29.89 424 GLU A N 1
ATOM 3287 C CA . GLU A 1 424 ? 26.725 22.335 40.773 1.00 29.89 424 GLU A CA 1
ATOM 3288 C C . GLU A 1 424 ? 26.831 23.664 41.541 1.00 29.89 424 GLU A C 1
ATOM 3290 O O . GLU A 1 424 ? 27.404 23.722 42.633 1.00 29.89 424 GLU A O 1
ATOM 3295 N N . LEU A 1 425 ? 26.207 24.716 40.998 1.00 26.38 425 LEU A N 1
ATOM 3296 C CA . LEU A 1 425 ? 25.858 25.918 41.749 1.00 26.38 425 LEU A CA 1
ATOM 3297 C C . LEU A 1 425 ? 24.467 26.424 41.333 1.00 26.38 425 LEU A C 1
ATOM 3299 O O . LEU A 1 425 ? 24.282 26.996 40.259 1.00 26.38 425 LEU A O 1
ATOM 3303 N N . ASP A 1 426 ? 23.510 26.209 42.231 1.00 26.56 426 ASP A N 1
ATOM 3304 C CA . ASP A 1 426 ? 22.226 26.901 42.334 1.00 26.56 426 ASP A CA 1
ATOM 3305 C C . ASP A 1 426 ? 22.422 28.400 42.595 1.00 26.56 426 ASP A C 1
ATOM 3307 O O . ASP A 1 426 ? 23.082 28.746 43.575 1.00 26.56 426 ASP A O 1
ATOM 3311 N N . ILE A 1 427 ? 21.749 29.277 41.831 1.00 26.44 427 ILE A N 1
ATOM 3312 C CA . ILE A 1 427 ? 21.293 30.605 42.297 1.00 26.44 427 ILE A CA 1
ATOM 3313 C C . ILE A 1 427 ? 19.938 30.979 41.647 1.00 26.44 427 ILE A C 1
ATOM 3315 O O . ILE A 1 427 ? 19.861 31.384 40.492 1.00 26.44 427 ILE A O 1
ATOM 3319 N N . LEU A 1 428 ? 18.881 30.840 42.457 1.00 24.86 428 LEU A N 1
ATOM 3320 C CA . LEU A 1 428 ? 17.766 31.766 42.752 1.00 24.86 428 LEU A CA 1
ATOM 3321 C C . LEU A 1 428 ? 17.070 32.605 41.648 1.00 24.86 428 LEU A C 1
ATOM 3323 O O . LEU A 1 428 ? 17.581 33.602 41.152 1.00 24.86 428 LEU A O 1
ATOM 3327 N N . GLN A 1 429 ? 15.785 32.268 41.462 1.00 25.47 429 GLN A N 1
ATOM 3328 C CA . GLN A 1 429 ? 14.572 33.106 41.608 1.00 25.47 429 GLN A CA 1
ATOM 3329 C C . GLN A 1 429 ? 14.674 34.642 41.446 1.00 25.47 429 GLN A C 1
ATOM 3331 O O . GLN A 1 429 ? 15.318 35.318 42.242 1.00 25.47 429 GLN A O 1
ATOM 3336 N N . SER A 1 430 ? 13.800 35.229 40.610 1.00 23.75 430 SER A N 1
ATOM 3337 C CA . SER A 1 430 ? 12.664 36.055 41.086 1.00 23.75 430 SER A CA 1
ATOM 3338 C C . SER A 1 430 ? 11.835 36.672 39.944 1.00 23.75 430 SER A C 1
ATOM 3340 O O . SER A 1 430 ? 12.285 36.788 38.809 1.00 23.75 430 SER A O 1
ATOM 3342 N N . THR A 1 431 ? 10.645 37.147 40.334 1.00 25.53 431 THR A N 1
ATOM 3343 C CA . THR A 1 431 ? 9.629 37.947 39.619 1.00 25.53 431 THR A CA 1
ATOM 3344 C C . THR A 1 431 ? 8.564 37.154 38.855 1.00 25.53 431 THR A C 1
ATOM 3346 O O . THR A 1 431 ? 8.859 36.265 38.077 1.00 25.53 431 THR A O 1
ATOM 3349 N N . ALA A 1 432 ? 7.271 37.412 39.009 1.00 25.61 432 ALA A N 1
ATOM 3350 C CA . ALA A 1 432 ? 6.519 38.099 40.050 1.00 25.61 432 ALA A CA 1
ATOM 3351 C C . ALA A 1 432 ? 5.067 37.621 39.906 1.00 25.61 432 ALA A C 1
ATOM 3353 O O . ALA A 1 432 ? 4.540 37.550 38.798 1.00 25.61 432 ALA A O 1
ATOM 3354 N N . GLY A 1 433 ? 4.415 37.300 41.021 1.00 23.48 433 GLY A N 1
ATOM 3355 C CA . GLY A 1 433 ? 2.974 37.094 41.037 1.00 23.48 433 GLY A CA 1
ATOM 3356 C C . GLY A 1 433 ? 2.224 38.424 41.003 1.00 23.48 433 GLY A C 1
ATOM 3357 O O . GLY A 1 433 ? 2.632 39.391 41.644 1.00 23.48 433 GLY A O 1
ATOM 3358 N N . VAL A 1 434 ? 1.061 38.426 40.356 1.00 26.27 434 VAL A N 1
ATOM 3359 C CA . VAL A 1 434 ? -0.055 39.290 40.746 1.00 26.27 434 VAL A CA 1
ATOM 3360 C C . VAL A 1 434 ? -1.212 38.383 41.146 1.00 26.27 434 VAL A C 1
ATOM 3362 O O . VAL A 1 434 ? -1.744 37.609 40.357 1.00 26.27 434 VAL A O 1
ATOM 3365 N N . LYS A 1 435 ? -1.534 38.458 42.438 1.00 26.23 435 LYS A N 1
ATOM 3366 C CA . LYS A 1 435 ? -2.644 37.791 43.117 1.00 26.23 435 LYS A CA 1
ATOM 3367 C C . LYS A 1 435 ? -3.982 38.259 42.553 1.00 26.23 435 LYS A C 1
ATOM 3369 O O . LYS A 1 435 ? -4.197 39.460 42.410 1.00 26.23 435 LYS A O 1
ATOM 3374 N N . THR A 1 436 ? -4.963 37.365 42.543 1.00 25.62 436 THR A N 1
ATOM 3375 C CA . THR A 1 436 ? -6.266 37.727 43.116 1.00 25.62 436 THR A CA 1
ATOM 3376 C C . THR A 1 436 ? -6.895 36.524 43.811 1.00 25.62 436 THR A C 1
ATOM 3378 O O . THR A 1 436 ? -7.250 35.525 43.200 1.00 25.62 436 THR A O 1
ATOM 3381 N N . ARG A 1 437 ? -6.965 36.635 45.142 1.00 25.52 437 ARG A N 1
ATOM 3382 C CA . ARG A 1 437 ? -7.770 35.815 46.050 1.00 25.52 437 ARG A CA 1
ATOM 3383 C C . ARG A 1 437 ? -9.241 35.966 45.674 1.00 25.52 437 ARG A C 1
ATOM 3385 O O . ARG A 1 437 ? -9.698 37.099 45.664 1.00 25.52 437 ARG A O 1
ATOM 3392 N N . PHE A 1 438 ? -9.974 34.868 45.526 1.00 24.61 438 PHE A N 1
ATOM 3393 C CA . PHE A 1 438 ? -11.321 34.706 46.084 1.00 24.61 438 PHE A CA 1
ATOM 3394 C C . PHE A 1 438 ? -11.681 33.210 46.056 1.00 24.61 438 PHE A C 1
ATOM 3396 O O . PHE A 1 438 ? -11.399 32.540 45.071 1.00 24.61 438 PHE A O 1
ATOM 3403 N N . LEU A 1 439 ? -12.294 32.722 47.143 1.00 25.84 439 LEU A N 1
ATOM 3404 C CA . LEU A 1 439 ? -12.771 31.346 47.398 1.00 25.84 439 LEU A CA 1
ATOM 3405 C C . LEU A 1 439 ? -11.757 30.345 47.984 1.00 25.84 439 LEU A C 1
ATOM 3407 O O . LEU A 1 439 ? -11.455 29.295 47.429 1.00 25.84 439 LEU A O 1
ATOM 3411 N N . SER A 1 440 ? -11.326 30.635 49.212 1.00 26.44 440 SER A N 1
ATOM 3412 C CA . SER A 1 440 ? -11.094 29.601 50.224 1.00 26.44 440 SER A CA 1
ATOM 3413 C C . SER A 1 440 ? -12.446 29.116 50.764 1.00 26.44 440 SER A C 1
ATOM 3415 O O . SER A 1 440 ? -13.145 29.921 51.378 1.00 26.44 440 SER A O 1
ATOM 3417 N N . ASN A 1 441 ? -12.809 27.854 50.500 1.00 27.69 441 ASN A N 1
ATOM 3418 C CA . ASN A 1 441 ? -13.556 26.932 51.382 1.00 27.69 441 ASN A CA 1
ATOM 3419 C C . ASN A 1 441 ? -14.197 25.798 50.561 1.00 27.69 441 ASN A C 1
ATOM 3421 O O . ASN A 1 441 ? -15.326 25.952 50.113 1.00 27.69 441 ASN A O 1
ATOM 3425 N N . LEU A 1 442 ? -13.462 24.690 50.379 1.00 27.67 442 LEU A N 1
ATOM 3426 C CA . LEU A 1 442 ? -13.920 23.285 50.259 1.00 27.67 442 LEU A CA 1
ATOM 3427 C C . LEU A 1 442 ? -12.806 22.434 49.623 1.00 27.67 442 LEU A C 1
ATOM 3429 O O . LEU A 1 442 ? -12.935 21.911 48.521 1.00 27.67 442 LEU A O 1
ATOM 3433 N N . THR A 1 443 ? -11.675 22.286 50.314 1.00 27.77 443 THR A N 1
ATOM 3434 C CA . THR A 1 443 ? -10.631 21.338 49.901 1.00 27.77 443 THR A CA 1
ATOM 3435 C C . THR A 1 443 ? -10.969 19.961 50.465 1.00 27.77 443 THR A C 1
ATOM 3437 O O . THR A 1 443 ? -10.455 19.540 51.498 1.00 27.77 443 THR A O 1
ATOM 3440 N N . ARG A 1 444 ? -11.865 19.245 49.783 1.00 29.19 444 ARG A N 1
ATOM 3441 C CA . ARG A 1 444 ? -11.819 17.780 49.783 1.00 29.19 444 ARG A CA 1
ATOM 3442 C C . ARG A 1 444 ? -10.605 17.444 48.911 1.00 29.19 444 ARG A C 1
ATOM 3444 O O . ARG A 1 444 ? -10.571 17.874 47.764 1.00 29.19 444 ARG A O 1
ATOM 3451 N N . MET A 1 445 ? -9.568 16.809 49.463 1.00 28.98 445 MET A N 1
ATOM 3452 C CA . MET A 1 445 ? -8.396 16.374 48.687 1.00 28.98 445 MET A CA 1
ATOM 3453 C C . MET A 1 445 ? -8.856 15.384 47.606 1.00 28.98 445 MET A C 1
ATOM 3455 O O . MET A 1 445 ? -9.016 14.197 47.884 1.00 28.98 445 MET A O 1
ATOM 3459 N N . THR A 1 446 ? -9.123 15.872 46.396 1.00 37.03 446 THR A N 1
ATOM 3460 C CA . THR A 1 446 ? -9.448 15.046 45.234 1.00 37.03 446 THR A CA 1
ATOM 3461 C C . THR A 1 446 ? -8.145 14.561 44.606 1.00 37.03 446 THR A C 1
ATOM 3463 O O . THR A 1 446 ? -7.255 15.347 44.286 1.00 37.03 446 THR A O 1
ATOM 3466 N N . SER A 1 447 ? -8.000 13.243 44.468 1.00 53.19 447 SER A N 1
ATOM 3467 C CA . SER A 1 447 ? -6.978 12.637 43.613 1.00 53.19 447 SER A CA 1
ATOM 3468 C C . SER A 1 447 ? -7.208 13.115 42.181 1.00 53.19 447 SER A C 1
ATOM 3470 O O . SER A 1 447 ? -8.263 12.845 41.615 1.00 53.19 447 SER A O 1
ATOM 3472 N N . SER A 1 448 ? -6.266 13.859 41.604 1.00 70.94 448 SER A N 1
ATOM 3473 C CA . SER A 1 448 ? -6.431 14.415 40.261 1.00 70.94 448 SER A CA 1
ATOM 3474 C C . SER A 1 448 ? -6.334 13.314 39.202 1.00 70.94 448 SER A C 1
ATOM 3476 O O . SER A 1 448 ? -5.271 12.717 39.028 1.00 70.94 448 SER A O 1
ATOM 3478 N N . VAL A 1 449 ? -7.428 13.068 38.478 1.00 86.88 449 VAL A N 1
ATOM 3479 C CA . VAL A 1 449 ? -7.449 12.220 37.275 1.00 86.88 449 VAL A CA 1
ATOM 3480 C C . VAL A 1 449 ? -6.443 12.759 36.257 1.00 86.88 449 VAL A C 1
ATOM 3482 O O . VAL A 1 449 ? -6.491 13.935 35.893 1.00 86.88 449 VAL A O 1
ATOM 3485 N N . THR A 1 450 ? -5.535 11.902 35.788 1.00 89.69 450 THR A N 1
ATOM 3486 C CA . THR A 1 450 ? -4.540 12.272 34.773 1.00 89.69 450 THR A CA 1
ATOM 3487 C C . THR A 1 450 ? -5.076 11.936 33.386 1.00 89.69 450 THR A C 1
ATOM 3489 O O . THR A 1 450 ? -5.585 10.839 33.164 1.00 89.69 450 THR A O 1
ATOM 3492 N N . ARG A 1 451 ? -4.972 12.886 32.452 1.00 89.50 451 ARG A N 1
ATOM 3493 C CA . ARG A 1 451 ? -5.436 12.748 31.066 1.00 89.50 451 ARG A CA 1
ATOM 3494 C C . ARG A 1 451 ? -4.239 12.672 30.129 1.00 89.50 451 ARG A C 1
ATOM 3496 O O . ARG A 1 451 ? -3.473 13.628 30.034 1.00 89.50 451 ARG A O 1
ATOM 3503 N N . HIS A 1 452 ? -4.121 11.561 29.416 1.00 88.69 452 HIS A N 1
ATOM 3504 C CA . HIS A 1 452 ? -3.094 11.332 28.406 1.00 88.69 452 HIS A CA 1
ATOM 3505 C C . HIS A 1 452 ? -3.719 11.432 27.023 1.00 88.69 452 HIS A C 1
ATOM 3507 O O . HIS A 1 452 ? -4.755 10.825 26.762 1.00 88.69 452 HIS A O 1
ATOM 3513 N N . SER A 1 453 ? -3.076 12.180 26.133 1.00 86.75 453 SER A N 1
ATOM 3514 C CA . SER A 1 453 ? -3.424 12.222 24.715 1.00 86.75 453 SER A CA 1
ATOM 3515 C C . SER A 1 453 ? -2.304 11.548 23.938 1.00 86.75 453 SER A C 1
ATOM 3517 O O . SER A 1 453 ? -1.241 12.141 23.756 1.00 86.75 453 SER A O 1
ATOM 3519 N N . ILE A 1 454 ? -2.553 10.333 23.466 1.00 86.25 454 ILE A N 1
ATOM 3520 C CA . ILE A 1 454 ? -1.583 9.503 22.750 1.00 86.25 454 ILE A CA 1
ATOM 3521 C C . ILE A 1 454 ? -2.064 9.211 21.325 1.00 86.25 454 ILE A C 1
ATOM 3523 O O . ILE A 1 454 ? -3.217 9.465 20.968 1.00 86.25 454 ILE A O 1
ATOM 3527 N N . SER A 1 455 ? -1.162 8.685 20.500 1.00 82.25 455 SER A N 1
ATOM 3528 C CA . SER A 1 455 ? -1.482 8.170 19.171 1.00 82.25 455 SER A CA 1
ATOM 3529 C C . SER A 1 455 ? -1.281 6.663 19.180 1.00 82.25 455 SER A C 1
ATOM 3531 O O . SER A 1 455 ? -0.162 6.204 19.385 1.00 82.25 455 SER A O 1
ATOM 3533 N N . VAL A 1 456 ? -2.353 5.905 18.960 1.00 78.44 456 VAL A N 1
ATOM 3534 C CA . VAL A 1 456 ? -2.292 4.443 18.820 1.00 78.44 456 VAL A CA 1
ATOM 3535 C C . VAL A 1 456 ? -2.527 4.135 17.352 1.00 78.44 456 VAL A C 1
ATOM 3537 O O . VAL A 1 456 ? -3.583 4.477 16.817 1.00 78.44 456 VAL A O 1
ATOM 3540 N N . ARG A 1 457 ? -1.525 3.556 16.678 1.00 71.62 457 ARG A N 1
ATOM 3541 C CA . ARG A 1 457 ? -1.561 3.279 15.226 1.00 71.62 457 ARG A CA 1
ATOM 3542 C C . ARG A 1 457 ? -1.973 4.505 14.385 1.00 71.62 457 ARG A C 1
ATOM 3544 O O . ARG A 1 457 ? -2.722 4.395 13.421 1.00 71.62 457 ARG A O 1
ATOM 3551 N N . GLY A 1 458 ? -1.513 5.697 14.773 1.00 70.44 458 GLY A N 1
ATOM 3552 C CA . GLY A 1 458 ? -1.832 6.952 14.079 1.00 70.44 458 GLY A CA 1
ATOM 3553 C C . GLY A 1 458 ? -3.191 7.568 14.437 1.00 70.44 458 GLY A C 1
ATOM 3554 O O . GLY A 1 458 ? -3.503 8.650 13.944 1.00 70.44 458 GLY A O 1
ATOM 3555 N N . CYS A 1 459 ? -3.992 6.928 15.296 1.00 76.38 459 CYS A N 1
ATOM 3556 C CA . CYS A 1 459 ? -5.297 7.433 15.715 1.00 76.38 459 CYS A CA 1
ATOM 3557 C C . CYS A 1 459 ? -5.213 8.201 17.045 1.00 76.38 459 CYS A C 1
ATOM 3559 O O . CYS A 1 459 ? -4.709 7.649 18.034 1.00 76.38 459 CYS A O 1
ATOM 3561 N N . PRO A 1 460 ? -5.777 9.424 17.126 1.00 82.62 460 PRO A N 1
ATOM 3562 C CA . PRO A 1 460 ? -5.920 10.139 18.388 1.00 82.62 460 PRO A CA 1
ATOM 3563 C C . PRO A 1 460 ? -6.677 9.288 19.406 1.00 82.62 460 PRO A C 1
ATOM 3565 O O . PRO A 1 460 ? -7.779 8.805 19.129 1.00 82.62 460 PRO A O 1
ATOM 3568 N N . THR A 1 461 ? -6.059 9.086 20.565 1.00 89.31 461 THR A N 1
ATOM 3569 C CA . THR A 1 461 ? -6.593 8.259 21.645 1.00 89.31 461 THR A CA 1
ATOM 3570 C C . THR A 1 461 ? -6.380 8.960 22.969 1.00 89.31 461 THR A C 1
ATOM 3572 O O . THR A 1 461 ? -5.273 9.390 23.295 1.00 89.31 461 THR A O 1
ATOM 3575 N N . GLU A 1 462 ? -7.445 9.056 23.748 1.00 92.12 462 GLU A N 1
ATOM 3576 C CA . GLU A 1 462 ? -7.389 9.601 25.088 1.00 92.12 462 GLU A CA 1
ATOM 3577 C C . GLU A 1 462 ? -7.426 8.479 26.117 1.00 92.12 462 GLU A C 1
ATOM 3579 O O . GLU A 1 462 ? -8.264 7.578 26.043 1.00 92.12 462 GLU A O 1
ATOM 3584 N N . VAL A 1 463 ? -6.533 8.563 27.099 1.00 94.12 463 VAL A N 1
ATOM 3585 C CA . VAL A 1 463 ? -6.504 7.641 28.230 1.00 94.12 463 VAL A CA 1
ATOM 3586 C C . VAL A 1 463 ? -6.625 8.435 29.518 1.00 94.12 463 VAL A C 1
ATOM 3588 O O . VAL A 1 463 ? -5.810 9.318 29.792 1.00 94.12 463 VAL A O 1
ATOM 3591 N N . LEU A 1 464 ? -7.637 8.119 30.324 1.00 93.62 464 LEU A N 1
ATOM 3592 C CA . LEU A 1 464 ? -7.714 8.606 31.698 1.00 93.62 464 LEU A CA 1
ATOM 3593 C C . LEU A 1 464 ? -7.076 7.574 32.613 1.00 93.62 464 LEU A C 1
ATOM 3595 O O . LEU A 1 464 ? -7.441 6.401 32.563 1.00 93.62 464 LEU A O 1
ATOM 3599 N N . THR A 1 465 ? -6.162 8.017 33.471 1.00 94.19 465 THR A N 1
ATOM 3600 C CA . THR A 1 465 ? -5.526 7.172 34.486 1.00 94.19 465 THR A CA 1
ATOM 3601 C C . THR A 1 465 ? -5.707 7.777 35.870 1.00 94.19 465 THR A C 1
ATOM 3603 O O . THR A 1 465 ? -5.526 8.983 36.066 1.00 94.19 465 THR A O 1
ATOM 3606 N N . LEU A 1 466 ? -6.024 6.927 36.841 1.00 93.19 466 LEU A N 1
ATOM 3607 C CA . LEU A 1 466 ? -6.120 7.279 38.251 1.00 93.19 466 LEU A CA 1
ATOM 3608 C C . LEU A 1 466 ? -5.352 6.212 39.048 1.00 93.19 466 LEU A C 1
ATOM 3610 O O . LEU A 1 466 ? -5.603 5.019 38.880 1.00 93.19 466 LEU A O 1
ATOM 3614 N N . GLY A 1 467 ? -4.376 6.641 39.853 1.00 89.00 467 GLY A N 1
ATOM 3615 C CA . GLY A 1 467 ? -3.330 5.767 40.391 1.00 89.00 467 GLY A CA 1
ATOM 3616 C C . GLY A 1 467 ? -2.062 5.854 39.540 1.00 89.00 467 GLY A C 1
ATOM 3617 O O . GLY A 1 467 ? -1.647 6.957 39.185 1.00 89.00 467 GLY A O 1
ATOM 3618 N N . GLN A 1 468 ? -1.465 4.708 39.213 1.00 86.44 468 GLN A N 1
ATOM 3619 C CA . GLN A 1 468 ? -0.268 4.645 38.375 1.00 86.44 468 GLN A CA 1
ATOM 3620 C C . GLN A 1 468 ? -0.602 4.941 36.906 1.00 86.44 468 GLN A C 1
ATOM 3622 O O . GLN A 1 468 ? -1.663 4.560 36.397 1.00 86.44 468 GLN A O 1
ATOM 3627 N N . THR A 1 469 ? 0.295 5.662 36.241 1.00 85.12 469 THR A N 1
ATOM 3628 C CA . THR A 1 469 ? 0.120 6.193 34.877 1.00 85.12 469 THR A CA 1
ATOM 3629 C C . THR A 1 469 ? 0.696 5.263 33.801 1.00 85.12 469 THR A C 1
ATOM 3631 O O . THR A 1 469 ? 1.288 4.241 34.120 1.00 85.12 469 THR A O 1
ATOM 3634 N N . LEU A 1 470 ? 0.545 5.617 32.515 1.00 81.94 470 LEU A N 1
ATOM 3635 C CA . LEU A 1 470 ? 1.021 4.814 31.372 1.00 81.94 470 LEU A CA 1
ATOM 3636 C C . LEU A 1 470 ? 2.535 4.526 31.373 1.00 81.94 470 LEU A C 1
ATOM 3638 O O . LEU A 1 470 ? 2.970 3.581 30.728 1.00 81.94 470 LEU A O 1
ATOM 3642 N N . SER A 1 471 ? 3.344 5.344 32.052 1.00 76.50 471 SER A N 1
ATOM 3643 C CA . SER A 1 471 ? 4.796 5.139 32.176 1.00 76.50 471 SER A CA 1
ATOM 3644 C C . SER A 1 471 ? 5.192 4.251 33.359 1.00 76.50 471 SER A C 1
ATOM 3646 O O . SER A 1 471 ? 6.377 4.025 33.594 1.00 76.50 471 SER A O 1
ATOM 3648 N N . GLU A 1 472 ? 4.220 3.802 34.147 1.00 79.81 472 GLU A N 1
ATOM 3649 C CA . GLU A 1 472 ? 4.417 3.045 35.377 1.00 79.81 472 GLU A CA 1
ATOM 3650 C C . GLU A 1 472 ? 3.760 1.667 35.236 1.00 79.81 472 GLU A C 1
ATOM 3652 O O . GLU A 1 472 ? 2.761 1.520 34.539 1.00 79.81 472 GLU A O 1
ATOM 3657 N N . ASN A 1 473 ? 4.297 0.650 35.918 1.00 78.75 473 ASN A N 1
ATOM 3658 C CA . ASN A 1 473 ? 3.772 -0.718 35.853 1.00 78.75 473 ASN A CA 1
ATOM 3659 C C . ASN A 1 473 ? 2.864 -1.017 37.060 1.00 78.75 473 ASN A C 1
ATOM 3661 O O . ASN A 1 473 ? 3.377 -1.406 38.117 1.00 78.75 473 ASN A O 1
ATOM 3665 N N . PRO A 1 474 ? 1.531 -0.841 36.960 1.00 83.19 474 PRO A N 1
ATOM 3666 C CA . PRO A 1 474 ? 0.629 -1.163 38.050 1.00 83.19 474 PRO A CA 1
ATOM 3667 C C . PRO A 1 474 ? 0.561 -2.645 38.362 1.00 83.19 474 PRO A C 1
ATOM 3669 O O . PRO A 1 474 ? 0.329 -3.465 37.483 1.00 83.19 474 PRO A O 1
ATOM 3672 N N . SER A 1 475 ? 0.673 -2.998 39.642 1.00 83.56 475 SER A N 1
ATOM 3673 C CA . SER A 1 475 ? 0.525 -4.392 40.070 1.00 83.56 475 SER A CA 1
ATOM 3674 C C . SER A 1 475 ? -0.905 -4.895 39.874 1.00 83.56 475 SER A C 1
ATOM 3676 O O . SER A 1 475 ? -1.078 -6.016 39.416 1.00 83.56 475 SER A O 1
ATOM 3678 N N . ASN A 1 476 ? -1.917 -4.064 40.167 1.00 91.25 476 ASN A N 1
ATOM 3679 C CA . ASN A 1 476 ? -3.331 -4.365 39.927 1.00 91.25 476 ASN A CA 1
ATOM 3680 C C . ASN A 1 476 ? -3.970 -3.254 39.085 1.00 91.25 476 ASN A C 1
ATOM 3682 O O . ASN A 1 476 ? -3.957 -2.082 39.483 1.00 91.25 476 ASN A O 1
ATOM 3686 N N . LEU A 1 477 ? -4.537 -3.628 37.940 1.00 93.69 477 LEU A N 1
ATOM 3687 C CA . LEU A 1 477 ? -5.088 -2.712 36.947 1.00 93.69 477 LEU A CA 1
ATOM 3688 C C . LEU A 1 477 ? -6.550 -3.055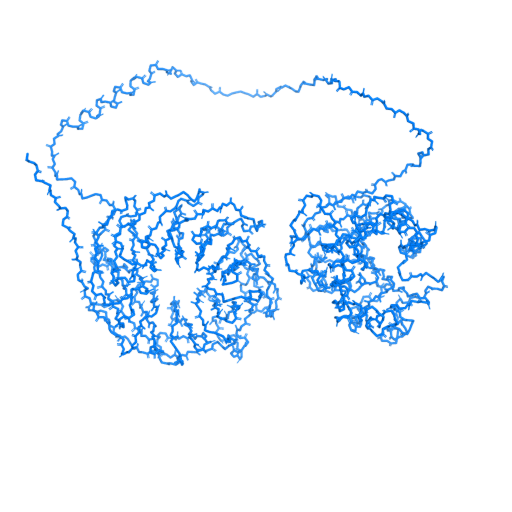 36.647 1.00 93.69 477 LEU A C 1
ATOM 3690 O O . LEU A 1 477 ? -6.867 -4.174 36.254 1.00 93.69 477 LEU A O 1
ATOM 3694 N N . ILE A 1 478 ? -7.434 -2.068 36.777 1.00 96.25 478 ILE A N 1
ATOM 3695 C CA . ILE A 1 478 ? -8.812 -2.129 36.290 1.00 96.25 478 ILE A CA 1
ATOM 3696 C C . ILE A 1 478 ? -8.875 -1.339 34.985 1.00 96.25 478 ILE A C 1
ATOM 3698 O O . ILE A 1 478 ? -8.758 -0.113 34.989 1.00 96.25 478 ILE A O 1
ATOM 3702 N N . LEU A 1 479 ? -9.061 -2.041 33.872 1.00 96.19 479 LEU A N 1
ATOM 3703 C CA . LEU A 1 479 ? -9.155 -1.446 32.545 1.00 96.19 479 LEU A CA 1
ATOM 3704 C C . LEU A 1 479 ? -10.615 -1.365 32.101 1.00 96.19 479 LEU A C 1
ATOM 3706 O O . LEU A 1 479 ? -11.290 -2.383 31.956 1.00 96.19 479 LEU A O 1
ATOM 3710 N N . ILE A 1 480 ? -11.078 -0.149 31.832 1.00 97.94 480 ILE A N 1
ATOM 3711 C CA . ILE A 1 480 ? -12.441 0.142 31.402 1.00 97.94 480 ILE A CA 1
ATOM 3712 C C . ILE A 1 480 ? -12.451 0.424 29.899 1.00 97.94 480 ILE A C 1
ATOM 3714 O O . ILE A 1 480 ? -11.836 1.385 29.425 1.00 97.94 480 ILE A O 1
ATOM 3718 N N . ILE A 1 481 ? -13.204 -0.390 29.159 1.00 97.69 481 ILE A N 1
ATOM 3719 C CA . ILE A 1 481 ? -13.526 -0.151 27.754 1.00 97.69 481 ILE A CA 1
ATOM 3720 C C . ILE A 1 481 ? -14.929 0.465 27.680 1.00 97.69 481 ILE A C 1
ATOM 3722 O O . ILE A 1 481 ? -15.912 -0.192 28.053 1.00 97.69 481 ILE A O 1
ATOM 3726 N N . PRO A 1 482 ? -15.042 1.732 27.241 1.00 96.88 482 PRO A N 1
ATOM 3727 C CA . PRO A 1 482 ? -16.314 2.430 27.204 1.00 96.88 482 PRO A CA 1
ATOM 3728 C C . PRO A 1 482 ? -17.238 1.852 26.126 1.00 96.88 482 PRO A C 1
ATOM 3730 O O . PRO A 1 482 ? -16.804 1.141 25.221 1.00 96.88 482 PRO A O 1
ATOM 3733 N N . GLY A 1 483 ? -18.517 2.198 26.233 1.00 94.88 483 GLY A N 1
ATOM 3734 C CA . GLY A 1 483 ? -19.479 2.046 25.149 1.00 94.88 483 GLY A CA 1
ATOM 3735 C C . GLY A 1 483 ? -19.522 3.297 24.273 1.00 94.88 483 GLY A C 1
ATOM 3736 O O . GLY A 1 483 ? -18.970 4.335 24.646 1.00 94.88 483 GLY A O 1
ATOM 3737 N N . ASN A 1 484 ? -20.234 3.237 23.151 1.00 92.81 484 ASN A N 1
ATOM 3738 C CA . ASN A 1 484 ? -20.478 4.384 22.277 1.00 92.81 484 ASN A CA 1
ATOM 3739 C C . ASN A 1 484 ? -21.219 5.496 23.069 1.00 92.81 484 ASN A C 1
ATOM 3741 O O . ASN A 1 484 ? -22.221 5.186 23.720 1.00 92.81 484 ASN A O 1
ATOM 3745 N N . PRO A 1 485 ? -20.742 6.764 23.130 1.00 92.81 485 PRO A N 1
ATOM 3746 C CA . PRO A 1 485 ? -19.867 7.483 22.194 1.00 92.81 485 PRO A CA 1
ATOM 3747 C C . PRO A 1 485 ? -18.352 7.300 22.370 1.00 92.81 485 PRO A C 1
ATOM 3749 O O . PRO A 1 485 ? -17.588 7.967 21.689 1.00 92.81 485 PRO A O 1
ATOM 3752 N N . GLY A 1 486 ? -17.858 6.466 23.285 1.00 91.25 486 GLY A N 1
ATOM 3753 C CA . GLY A 1 486 ? -16.419 6.209 23.436 1.00 91.25 486 GLY A CA 1
ATOM 3754 C C . GLY A 1 486 ? -15.591 7.363 24.006 1.00 91.25 486 GLY A C 1
ATOM 3755 O O . GLY A 1 486 ? -14.363 7.289 23.982 1.00 91.25 486 GLY A O 1
ATOM 3756 N N . ILE A 1 487 ? -16.244 8.418 24.504 1.00 92.44 487 ILE A N 1
ATOM 3757 C CA . ILE A 1 487 ? -15.611 9.594 25.114 1.00 92.44 487 ILE A CA 1
ATOM 3758 C C . ILE A 1 487 ? -15.356 9.307 26.598 1.00 92.44 487 ILE A C 1
ATOM 3760 O O . ILE A 1 487 ? -16.294 9.070 27.364 1.00 92.44 487 ILE A O 1
ATOM 3764 N N . THR A 1 488 ? -14.093 9.366 27.025 1.00 92.69 488 THR A N 1
ATOM 3765 C CA . THR A 1 488 ? -13.692 8.983 28.394 1.00 92.69 488 THR A CA 1
ATOM 3766 C C . THR A 1 488 ? -14.271 9.897 29.474 1.00 92.69 488 THR A C 1
ATOM 3768 O O . THR A 1 488 ? -14.548 9.442 30.582 1.00 92.69 488 THR A O 1
ATOM 3771 N N . SER A 1 489 ? -14.514 11.171 29.145 1.00 89.94 489 SER A N 1
ATOM 3772 C CA . SER A 1 489 ? -15.045 12.188 30.058 1.00 89.94 489 SER A CA 1
ATOM 3773 C C . SER A 1 489 ? -16.403 11.809 30.675 1.00 89.94 489 SER A C 1
ATOM 3775 O O . SER A 1 489 ? -16.717 12.285 31.762 1.00 89.94 489 SER A O 1
ATOM 3777 N N . TYR A 1 490 ? -17.199 10.934 30.042 1.00 91.75 490 TYR A N 1
ATOM 3778 C CA . TYR A 1 490 ? -18.442 10.422 30.648 1.00 91.75 490 TYR A CA 1
ATOM 3779 C C . TYR A 1 490 ? -18.196 9.502 31.853 1.00 91.75 490 TYR A C 1
ATOM 3781 O O . TYR A 1 490 ? -19.072 9.343 32.694 1.00 91.75 490 TYR A O 1
ATOM 3789 N N . TYR A 1 491 ? -17.015 8.894 31.955 1.00 94.00 491 TYR A N 1
ATOM 3790 C CA . TYR A 1 491 ? -16.709 7.851 32.935 1.00 94.00 491 TYR A CA 1
ATOM 3791 C C . TYR A 1 491 ? -15.921 8.356 34.147 1.00 94.00 491 TYR A C 1
ATOM 3793 O O . TYR A 1 491 ? -15.536 7.551 34.992 1.00 94.00 491 TYR A O 1
ATOM 3801 N N . THR A 1 492 ? -15.669 9.663 34.260 1.00 92.00 492 THR A N 1
ATOM 3802 C CA . THR A 1 492 ? -14.826 10.222 35.330 1.00 92.00 492 THR A CA 1
ATOM 3803 C C . THR A 1 492 ? -15.371 9.899 36.726 1.00 92.00 492 THR A C 1
ATOM 3805 O O . THR A 1 492 ? -14.654 9.310 37.529 1.00 92.00 492 THR A O 1
ATOM 3808 N N . ASP A 1 493 ? -16.655 10.153 36.990 1.00 91.38 493 ASP A N 1
ATOM 3809 C CA . ASP A 1 493 ? -17.267 9.861 38.298 1.00 91.38 493 ASP A CA 1
ATOM 3810 C C . ASP A 1 493 ? -17.278 8.351 38.611 1.00 91.38 493 ASP A C 1
ATOM 3812 O O . ASP A 1 493 ? -17.109 7.935 39.759 1.00 91.38 493 ASP A O 1
ATOM 3816 N N . PHE A 1 494 ? -17.466 7.510 37.586 1.00 94.38 494 PHE A N 1
ATOM 3817 C CA . PHE A 1 494 ? -17.443 6.049 37.716 1.00 94.38 494 PHE A CA 1
ATOM 3818 C C . PHE A 1 494 ? -16.045 5.554 38.108 1.00 94.38 494 PHE A C 1
ATOM 3820 O O . PHE A 1 494 ? -15.897 4.781 39.052 1.00 94.38 494 PHE A O 1
ATOM 3827 N N . MET A 1 495 ? -15.016 6.058 37.429 1.00 95.00 495 MET A N 1
ATOM 3828 C CA . MET A 1 495 ? -13.610 5.774 37.709 1.00 95.00 495 MET A CA 1
ATOM 3829 C C . MET A 1 495 ? -13.196 6.187 39.122 1.00 95.00 495 MET A C 1
ATOM 3831 O O . MET A 1 495 ? -12.561 5.400 39.822 1.00 95.00 495 MET A O 1
ATOM 3835 N N . GLU A 1 496 ? -13.558 7.401 39.543 1.00 93.88 496 GLU A N 1
ATOM 3836 C CA . GLU A 1 496 ? -13.259 7.909 40.887 1.00 93.88 496 GLU A CA 1
ATOM 3837 C C . GLU A 1 496 ? -13.915 7.041 41.963 1.00 93.88 496 GLU A C 1
ATOM 3839 O O . GLU A 1 496 ? -13.259 6.647 42.928 1.00 93.88 496 GLU A O 1
ATOM 3844 N N . THR A 1 497 ? -15.177 6.654 41.750 1.00 94.62 497 THR A N 1
ATOM 3845 C CA . THR A 1 497 ? -15.910 5.783 42.678 1.00 94.62 497 THR A CA 1
ATOM 3846 C C . THR A 1 497 ? -15.239 4.416 42.827 1.00 94.62 497 THR A C 1
ATOM 3848 O O . THR A 1 497 ? -15.108 3.911 43.943 1.00 94.62 497 THR A O 1
ATOM 3851 N N . ILE A 1 498 ? -14.771 3.821 41.723 1.00 95.75 498 ILE A N 1
ATOM 3852 C CA . ILE A 1 498 ? -14.043 2.545 41.759 1.00 95.75 498 ILE A CA 1
ATOM 3853 C C . ILE A 1 498 ? -12.724 2.709 42.509 1.00 95.75 498 ILE A C 1
ATOM 3855 O O . ILE A 1 498 ? -12.420 1.917 43.398 1.00 95.75 498 ILE A O 1
ATOM 3859 N N . TYR A 1 499 ? -11.944 3.735 42.175 1.00 94.88 499 TYR A N 1
ATOM 3860 C CA . TYR A 1 499 ? -10.635 3.951 42.779 1.00 94.88 499 TYR A CA 1
ATOM 3861 C C . TYR A 1 499 ? -10.720 4.154 44.297 1.00 94.88 499 TYR A C 1
ATOM 3863 O O . TYR A 1 499 ? -9.995 3.504 45.060 1.00 94.88 499 TYR A O 1
ATOM 3871 N N . ASP A 1 500 ? -11.646 5.004 44.745 1.00 93.50 500 ASP A N 1
ATOM 3872 C CA . ASP A 1 500 ? -11.890 5.238 46.166 1.00 93.50 500 ASP A CA 1
ATOM 3873 C C . ASP A 1 500 ? -12.462 3.987 46.847 1.00 93.50 500 ASP A C 1
ATOM 3875 O O . ASP A 1 500 ? -11.999 3.596 47.922 1.00 93.50 500 ASP A O 1
ATOM 3879 N N . GLY A 1 501 ? -13.410 3.298 46.205 1.00 92.62 501 GLY A N 1
ATOM 3880 C CA . GLY A 1 501 ? -14.016 2.073 46.724 1.00 92.62 501 GLY A CA 1
ATOM 3881 C C . GLY A 1 501 ? -13.025 0.913 46.869 1.00 92.62 501 GLY A C 1
ATOM 3882 O O . GLY A 1 501 ? -13.120 0.137 47.824 1.00 92.62 501 GLY A O 1
ATOM 3883 N N . MET A 1 502 ? -12.025 0.823 45.992 1.00 92.88 502 MET A N 1
ATOM 3884 C CA . MET A 1 502 ? -10.915 -0.137 46.075 1.00 92.88 502 MET A CA 1
ATOM 3885 C C . MET A 1 502 ? -9.827 0.281 47.080 1.00 92.88 502 MET A C 1
ATOM 3887 O O . MET A 1 502 ? -8.798 -0.389 47.200 1.00 92.88 502 MET A O 1
ATOM 3891 N N . GLY A 1 503 ? -10.020 1.382 47.813 1.00 89.25 503 GLY A N 1
ATOM 3892 C CA . GLY A 1 503 ? -9.054 1.874 48.793 1.00 89.25 503 GLY A CA 1
ATOM 3893 C C . GLY A 1 503 ? -7.750 2.357 48.158 1.00 89.25 503 GLY A C 1
ATOM 3894 O O . GLY A 1 503 ? -6.710 2.294 48.808 1.00 89.25 503 GLY A O 1
ATOM 3895 N N . LYS A 1 504 ? -7.792 2.814 46.895 1.00 88.50 504 LYS A N 1
ATOM 3896 C CA . LYS A 1 504 ? -6.637 3.354 46.150 1.00 88.50 504 LYS A CA 1
ATOM 3897 C C . LYS A 1 504 ? -5.501 2.349 45.919 1.00 88.50 504 LYS A C 1
ATOM 3899 O O . LYS A 1 504 ? -4.355 2.732 45.718 1.00 88.50 504 LYS A O 1
ATOM 3904 N N . THR A 1 505 ? -5.821 1.056 45.964 1.00 87.06 505 THR A N 1
ATOM 3905 C CA . THR A 1 505 ? -4.864 -0.050 45.770 1.00 87.06 505 THR A CA 1
ATOM 3906 C C . THR A 1 505 ? -4.772 -0.531 44.321 1.00 87.06 505 THR A C 1
ATOM 3908 O O . THR A 1 505 ? -3.814 -1.207 43.955 1.00 87.06 505 THR A O 1
ATOM 3911 N N . HIS A 1 506 ? -5.779 -0.210 43.509 1.00 91.75 506 HIS A N 1
ATOM 3912 C CA . HIS A 1 506 ? -5.872 -0.585 42.103 1.00 91.75 506 HIS A CA 1
ATOM 3913 C C . HIS A 1 506 ? -5.762 0.671 41.254 1.00 91.75 506 HIS A C 1
ATOM 3915 O O . HIS A 1 506 ? -6.442 1.658 41.533 1.00 91.75 506 HIS A O 1
ATOM 3921 N N . SER A 1 507 ? -4.946 0.623 40.206 1.00 94.06 507 SER A N 1
ATOM 3922 C CA . SER A 1 507 ? -4.965 1.673 39.191 1.00 94.06 507 SER A CA 1
ATOM 3923 C C . SER A 1 507 ? -6.175 1.462 38.290 1.00 94.06 507 SER A C 1
ATOM 3925 O O . SER A 1 507 ? -6.497 0.326 37.946 1.00 94.06 507 SER A O 1
ATOM 3927 N N . VAL A 1 508 ? -6.862 2.540 37.924 1.00 96.19 508 VAL A N 1
ATOM 3928 C CA . VAL A 1 508 ? -8.031 2.482 37.037 1.00 96.19 508 VAL A CA 1
ATOM 3929 C C . VAL A 1 508 ? -7.689 3.227 35.762 1.00 96.19 508 VAL A C 1
ATOM 3931 O O . VAL A 1 508 ? -7.268 4.380 35.836 1.00 96.19 508 VAL A O 1
ATOM 3934 N N . TRP A 1 509 ? -7.838 2.584 34.606 1.00 96.00 509 TRP A N 1
ATOM 3935 C CA . TRP A 1 509 ? -7.582 3.179 33.293 1.00 96.00 509 TRP A CA 1
ATOM 3936 C C . TRP A 1 509 ? -8.850 3.135 32.436 1.00 96.00 509 TRP A C 1
ATOM 3938 O O . TRP A 1 509 ? -9.556 2.129 32.424 1.00 96.00 509 TRP A O 1
ATOM 3948 N N . ILE A 1 510 ? -9.131 4.208 31.694 1.00 96.06 510 ILE A N 1
ATOM 3949 C CA . ILE A 1 510 ? -10.202 4.260 30.686 1.00 96.06 510 ILE A CA 1
ATOM 3950 C C . ILE A 1 510 ? -9.590 4.664 29.355 1.00 96.06 510 ILE A C 1
ATOM 3952 O O . ILE A 1 510 ? -8.891 5.673 29.295 1.00 96.06 510 ILE A O 1
ATOM 3956 N N . VAL A 1 511 ? -9.905 3.930 28.289 1.00 95.69 511 VAL A N 1
ATOM 3957 C CA . VAL A 1 511 ? -9.355 4.176 26.948 1.00 95.69 511 VAL A CA 1
ATOM 3958 C C . VAL A 1 511 ? -10.467 4.607 26.000 1.00 95.69 511 VAL A C 1
ATOM 3960 O O . VAL A 1 511 ? -11.417 3.854 25.787 1.00 95.69 511 VAL A O 1
ATOM 3963 N N . SER A 1 512 ? -10.352 5.791 25.395 1.00 94.81 512 SER A N 1
ATOM 3964 C CA . SER A 1 512 ? -11.324 6.287 24.412 1.00 94.81 512 SER A CA 1
ATOM 3965 C C . SER A 1 512 ? -11.391 5.381 23.189 1.00 94.81 512 SER A C 1
ATOM 3967 O O . SER A 1 512 ? -10.401 4.741 22.830 1.00 94.81 512 SER A O 1
ATOM 3969 N N . HIS A 1 513 ? -12.512 5.370 22.472 1.00 94.12 513 HIS A N 1
ATOM 3970 C CA . HIS A 1 513 ? -12.511 4.859 21.097 1.00 94.12 513 HIS A CA 1
ATOM 3971 C C . HIS A 1 513 ? -11.578 5.714 20.213 1.00 94.12 513 HIS A C 1
ATOM 3973 O O . HIS A 1 513 ? -11.347 6.899 20.488 1.00 94.12 513 HIS A O 1
ATOM 3979 N N . ALA A 1 514 ? -10.980 5.091 19.199 1.00 89.19 514 ALA A N 1
ATOM 3980 C CA . ALA A 1 514 ? -10.081 5.726 18.245 1.00 89.19 514 ALA A CA 1
ATOM 3981 C C . ALA A 1 514 ? -10.793 6.904 17.578 1.00 89.19 514 ALA A C 1
ATOM 3983 O O . ALA A 1 514 ? -11.890 6.736 17.049 1.00 89.19 514 ALA A O 1
ATOM 3984 N N . GLY A 1 515 ? -10.200 8.099 17.629 1.00 82.69 515 GLY A N 1
ATOM 3985 C CA . GLY A 1 515 ? -10.806 9.309 17.067 1.00 82.69 515 GLY A CA 1
ATOM 3986 C C . GLY A 1 515 ? -12.105 9.749 17.749 1.00 82.69 515 GLY A C 1
ATOM 3987 O O . GLY A 1 515 ? -12.867 10.505 17.158 1.00 82.69 515 GLY A O 1
ATOM 3988 N N . HIS A 1 516 ? -12.398 9.291 18.968 1.00 89.81 516 HIS A N 1
ATOM 3989 C CA . HIS A 1 516 ? -13.531 9.777 19.770 1.00 89.81 516 HIS A CA 1
ATOM 3990 C C . HIS A 1 516 ? -13.047 10.723 20.885 1.00 89.81 516 HIS A C 1
ATOM 3992 O O . HIS A 1 516 ? -13.598 10.770 21.983 1.00 89.81 516 HIS A O 1
ATOM 3998 N N . CYS A 1 517 ? -11.984 11.480 20.613 1.00 86.31 517 CYS A N 1
ATOM 3999 C CA . CYS A 1 517 ? -11.427 12.489 21.506 1.00 86.31 517 CYS A CA 1
ATOM 4000 C C . CYS A 1 517 ? -10.841 13.652 20.698 1.00 86.31 517 CYS A C 1
ATOM 4002 O O . CYS A 1 517 ? -10.390 13.470 19.567 1.00 86.31 517 CYS A O 1
ATOM 4004 N N . ILE A 1 518 ? -10.801 14.845 21.290 1.00 75.69 518 ILE A N 1
ATOM 4005 C CA . ILE A 1 518 ? -10.170 16.021 20.683 1.00 75.69 518 ILE A CA 1
ATOM 4006 C C . ILE A 1 518 ? -8.754 16.142 21.250 1.00 75.69 518 ILE A C 1
ATOM 4008 O O . ILE A 1 518 ? -8.587 16.445 22.429 1.00 75.69 518 ILE A O 1
ATOM 4012 N N . SER A 1 519 ? -7.732 15.917 20.418 1.00 65.38 519 SER A N 1
ATOM 4013 C CA . SER A 1 519 ? -6.333 16.092 20.821 1.00 65.38 519 SER A CA 1
ATOM 4014 C C . SER A 1 519 ? -5.782 17.449 20.360 1.00 65.38 519 SER A C 1
ATOM 4016 O O . SER A 1 519 ? -5.807 17.735 19.163 1.00 65.38 519 SER A O 1
ATOM 4018 N N . PRO A 1 520 ? -5.225 18.278 21.264 1.00 53.41 520 PRO A N 1
ATOM 4019 C CA . PRO A 1 520 ? -4.579 19.539 20.892 1.00 53.41 520 PRO A CA 1
ATOM 4020 C C . PRO A 1 520 ? -3.204 19.353 20.224 1.00 53.41 520 PRO A C 1
ATOM 4022 O O . PRO A 1 520 ? -2.696 20.293 19.617 1.00 53.41 520 PRO A O 1
ATOM 4025 N N . HIS A 1 521 ? -2.597 18.164 20.324 1.00 48.97 521 HIS A N 1
ATOM 4026 C CA . HIS A 1 521 ? -1.257 17.868 19.794 1.00 48.97 521 HIS A CA 1
ATOM 4027 C C . HIS A 1 521 ? -1.267 16.914 18.589 1.00 48.97 521 HIS A C 1
ATOM 4029 O O . HIS A 1 521 ? -0.265 16.810 17.886 1.00 48.97 521 HIS A O 1
ATOM 4035 N N . LEU A 1 522 ? -2.394 16.243 18.330 1.00 55.00 522 LEU A N 1
ATOM 4036 C CA . LEU A 1 522 ? -2.597 15.334 17.204 1.00 55.00 522 LEU A CA 1
ATOM 4037 C C . LEU A 1 522 ? -3.779 15.849 16.376 1.00 55.00 522 LEU A C 1
ATOM 4039 O O . LEU A 1 522 ? -4.932 15.509 16.623 1.00 55.00 522 LEU A O 1
ATOM 4043 N N . SER A 1 523 ? -3.485 16.718 15.409 1.00 43.44 523 SER A N 1
ATOM 4044 C CA . SER A 1 523 ? -4.477 17.317 14.505 1.00 43.44 523 SER A CA 1
ATOM 4045 C C . SER A 1 523 ? -4.752 16.480 13.252 1.00 43.44 523 SER A C 1
ATOM 4047 O O . SER A 1 523 ? -5.598 16.858 12.444 1.00 43.44 523 SER A O 1
ATOM 4049 N N . ILE A 1 524 ? -4.054 15.354 13.078 1.00 50.22 524 ILE A N 1
ATOM 4050 C CA . ILE A 1 524 ? -4.194 14.486 11.908 1.00 50.22 524 ILE A CA 1
ATOM 4051 C C . ILE A 1 524 ? -5.187 13.378 12.251 1.00 50.22 524 ILE A C 1
ATOM 4053 O O . ILE A 1 524 ? -4.903 12.490 13.052 1.00 50.22 524 ILE A O 1
ATOM 4057 N N . TRP A 1 525 ? -6.366 13.463 11.647 1.00 52.66 525 TRP A N 1
ATOM 4058 C CA . TRP A 1 525 ? -7.390 12.429 11.694 1.00 52.66 525 TRP A CA 1
ATOM 4059 C C . TRP A 1 525 ? -7.204 11.552 10.453 1.00 52.66 525 TRP A C 1
ATOM 4061 O O . TRP A 1 525 ? -7.030 12.105 9.366 1.00 52.66 525 TRP A O 1
ATOM 4071 N N . PRO A 1 526 ? -7.197 10.215 10.572 1.00 56.22 526 PRO A N 1
ATOM 4072 C CA . PRO A 1 526 ? -7.227 9.343 9.407 1.00 56.22 526 PRO A CA 1
ATOM 4073 C C . PRO A 1 526 ? -8.382 9.728 8.471 1.00 56.22 526 PRO A C 1
ATOM 4075 O O . PRO A 1 526 ? -9.542 9.732 8.871 1.00 56.22 526 PRO A O 1
ATOM 4078 N N . ASP A 1 527 ? -8.067 10.044 7.215 1.00 48.25 527 ASP A N 1
ATOM 4079 C CA . ASP A 1 527 ? -9.024 10.570 6.224 1.00 48.25 527 ASP A CA 1
ATOM 4080 C C . ASP A 1 527 ? -10.080 9.549 5.743 1.00 48.25 527 ASP A C 1
ATOM 4082 O O . ASP A 1 527 ? -10.847 9.819 4.815 1.00 48.25 527 ASP A O 1
ATOM 4086 N N . THR A 1 528 ? -10.107 8.350 6.317 1.00 57.59 528 THR A N 1
ATOM 4087 C CA . THR A 1 528 ? -11.027 7.275 5.945 1.00 57.59 528 THR A CA 1
ATOM 4088 C C . THR A 1 528 ? -11.916 6.932 7.128 1.00 57.59 528 THR A C 1
ATOM 4090 O O . THR A 1 528 ? -11.427 6.410 8.129 1.00 57.59 528 THR A O 1
ATOM 4093 N N . GLU A 1 529 ? -13.230 7.145 6.986 1.00 61.62 529 GLU A N 1
ATOM 4094 C CA . GLU A 1 529 ? -14.218 6.805 8.025 1.00 61.62 529 GLU A CA 1
ATOM 4095 C C . GLU A 1 529 ? -14.103 5.347 8.494 1.00 61.62 529 GLU A C 1
ATOM 4097 O O . GLU A 1 529 ? -14.335 5.071 9.665 1.00 61.62 529 GLU A O 1
ATOM 4102 N N . GLN A 1 530 ? -13.660 4.434 7.617 1.00 63.34 530 GLN A N 1
ATOM 4103 C CA . GLN A 1 530 ? -13.444 3.012 7.919 1.00 63.34 530 GLN A CA 1
ATOM 4104 C C . GLN A 1 530 ? -12.589 2.762 9.170 1.00 63.34 530 GLN A C 1
ATOM 4106 O O . GLN A 1 530 ? -12.838 1.783 9.872 1.00 63.34 530 GLN A O 1
ATOM 4111 N N . VAL A 1 531 ? -11.649 3.659 9.490 1.00 68.44 531 VAL A N 1
ATOM 4112 C CA . VAL A 1 531 ? -10.772 3.561 10.674 1.00 68.44 531 VAL A CA 1
ATOM 4113 C C . VAL A 1 531 ? -11.559 3.655 11.989 1.00 68.44 531 VAL A C 1
ATOM 4115 O O . VAL A 1 531 ? -11.085 3.216 13.030 1.00 68.44 531 VAL A O 1
ATOM 4118 N N . TYR A 1 532 ? -12.787 4.171 11.950 1.00 81.50 532 TYR A N 1
ATOM 4119 C CA . TYR A 1 532 ? -13.658 4.304 13.118 1.00 81.50 532 TYR A CA 1
ATOM 4120 C C . TYR A 1 532 ? -14.752 3.229 13.194 1.00 81.50 532 TYR A C 1
ATOM 4122 O O . TYR A 1 532 ? -15.619 3.311 14.060 1.00 81.50 532 TYR A O 1
ATOM 4130 N N . SER A 1 533 ? -14.729 2.229 12.305 1.00 87.12 533 SER A N 1
ATOM 4131 C CA . SER A 1 533 ? -15.643 1.076 12.362 1.00 87.12 533 SER A CA 1
ATOM 4132 C C . SER A 1 533 ? -15.427 0.233 13.620 1.00 87.12 533 SER A C 1
ATOM 4134 O O . SER A 1 533 ? -14.328 0.216 14.174 1.00 87.12 533 SER A O 1
ATOM 4136 N N . LEU A 1 534 ? -16.443 -0.521 14.048 1.00 90.31 534 LEU A N 1
ATOM 4137 C CA . LEU A 1 534 ? -16.353 -1.415 15.207 1.00 90.31 534 LEU A CA 1
ATOM 4138 C C . LEU A 1 534 ? -15.153 -2.370 15.123 1.00 90.31 534 LEU A C 1
ATOM 4140 O O . LEU A 1 534 ? -14.389 -2.469 16.084 1.00 90.31 534 LEU A O 1
ATOM 4144 N N . LYS A 1 535 ? -14.941 -3.020 13.972 1.00 87.50 535 LYS A N 1
ATOM 4145 C CA . LYS A 1 535 ? -13.770 -3.882 13.752 1.00 87.50 535 LYS A CA 1
ATOM 4146 C C . LYS A 1 535 ? -12.452 -3.148 1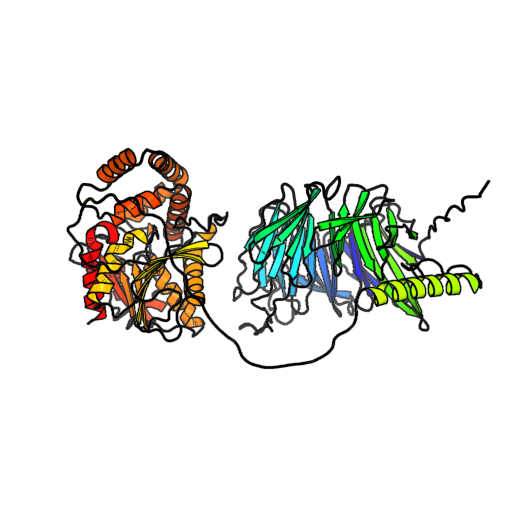4.023 1.00 87.50 535 LYS A C 1
ATOM 4148 O O . LYS A 1 535 ? -11.598 -3.657 14.738 1.00 87.50 535 LYS A O 1
ATOM 4153 N N . GLN A 1 536 ? -12.310 -1.923 13.520 1.00 84.88 536 GLN A N 1
ATOM 4154 C CA . GLN A 1 536 ? -11.104 -1.125 13.753 1.00 84.88 536 GLN A CA 1
ATOM 4155 C C . GLN A 1 536 ? -10.969 -0.656 15.205 1.00 84.88 536 GLN A C 1
ATOM 4157 O O . GLN A 1 536 ? -9.856 -0.516 15.701 1.00 84.88 536 GLN A O 1
ATOM 4162 N N . GLN A 1 537 ? -12.075 -0.474 15.931 1.00 92.31 537 GLN A N 1
ATOM 4163 C CA . GLN A 1 537 ? -12.031 -0.190 17.369 1.00 92.31 537 GLN A CA 1
ATOM 4164 C C . GLN A 1 537 ? -11.523 -1.385 18.182 1.00 92.31 537 GLN A C 1
ATOM 4166 O O . GLN A 1 537 ? -10.858 -1.183 19.198 1.00 92.31 537 GLN A O 1
ATOM 4171 N N . ILE A 1 538 ? -11.800 -2.615 17.741 1.00 92.44 538 ILE A N 1
ATOM 4172 C CA . ILE A 1 538 ? -11.242 -3.833 18.341 1.00 92.44 538 ILE A CA 1
ATOM 4173 C C . ILE A 1 538 ? -9.729 -3.876 18.109 1.00 92.44 538 ILE A C 1
ATOM 4175 O O . ILE A 1 538 ? -8.974 -3.942 19.080 1.00 92.44 538 ILE A O 1
ATOM 4179 N N . ASP A 1 539 ? -9.289 -3.745 16.854 1.00 86.81 539 ASP A N 1
ATOM 4180 C CA . ASP A 1 539 ? -7.865 -3.749 16.483 1.00 86.81 539 ASP A CA 1
ATOM 4181 C C . ASP A 1 539 ? -7.091 -2.638 17.211 1.00 86.81 539 ASP A C 1
ATOM 4183 O O . ASP A 1 539 ? -6.007 -2.854 17.751 1.00 86.81 539 ASP A O 1
ATOM 4187 N N . HIS A 1 540 ? -7.686 -1.447 17.305 1.00 89.69 540 HIS A N 1
ATOM 4188 C CA . HIS A 1 540 ? -7.143 -0.312 18.050 1.00 89.69 540 HIS A CA 1
ATOM 4189 C C . HIS A 1 540 ? -6.930 -0.625 19.532 1.00 89.69 540 HIS A C 1
ATOM 4191 O O . HIS A 1 540 ? -5.909 -0.242 20.104 1.00 89.69 540 HIS A O 1
ATOM 4197 N N . LYS A 1 541 ? -7.884 -1.311 20.170 1.00 93.56 541 LYS A N 1
ATOM 4198 C CA . LYS A 1 541 ? -7.783 -1.671 21.589 1.00 93.56 541 LYS A CA 1
ATOM 4199 C C . LYS A 1 541 ? -6.770 -2.777 21.821 1.00 93.56 541 LYS A C 1
ATOM 4201 O O . LYS A 1 541 ? -6.056 -2.707 22.814 1.00 93.56 541 LYS A O 1
ATOM 4206 N N . ILE A 1 542 ? -6.674 -3.739 20.910 1.00 90.25 542 ILE A N 1
ATOM 4207 C CA . ILE A 1 542 ? -5.623 -4.758 20.936 1.00 90.25 542 ILE A CA 1
ATOM 4208 C C . ILE A 1 542 ? -4.252 -4.082 20.839 1.00 90.25 542 ILE A C 1
ATOM 4210 O O . ILE A 1 542 ? -3.440 -4.268 21.738 1.00 90.25 542 ILE A O 1
ATOM 4214 N N . ALA A 1 543 ? -4.039 -3.210 19.849 1.00 84.75 543 ALA A N 1
ATOM 4215 C CA . ALA A 1 543 ? -2.778 -2.486 19.684 1.00 84.75 543 ALA A CA 1
ATOM 4216 C C . ALA A 1 543 ? -2.424 -1.631 20.912 1.00 84.75 543 ALA A C 1
ATOM 4218 O O . ALA A 1 543 ? -1.290 -1.650 21.375 1.00 84.75 543 ALA A O 1
ATOM 4219 N N . PHE A 1 544 ? -3.403 -0.924 21.490 1.00 90.62 544 PHE A N 1
ATOM 4220 C CA . PHE A 1 544 ? -3.184 -0.187 22.736 1.00 90.62 544 PHE A CA 1
ATOM 4221 C C . PHE A 1 544 ? -2.696 -1.107 23.866 1.00 90.62 544 PHE A C 1
ATOM 4223 O O . PHE A 1 544 ? -1.814 -0.728 24.632 1.00 90.62 544 PHE A O 1
ATOM 4230 N N . LEU A 1 545 ? -3.260 -2.309 23.989 1.00 89.12 545 LEU A N 1
ATOM 4231 C CA . LEU A 1 545 ? -2.835 -3.255 25.015 1.00 89.12 545 LEU A CA 1
ATOM 4232 C C . LEU A 1 545 ? -1.452 -3.832 24.716 1.00 89.12 545 LEU A C 1
ATOM 4234 O O . LEU A 1 545 ? -0.651 -3.952 25.629 1.00 89.12 545 LEU A O 1
ATOM 4238 N N . GLU A 1 546 ? -1.122 -4.135 23.468 1.00 85.75 546 GLU A N 1
ATOM 4239 C CA . GLU A 1 546 ? 0.232 -4.584 23.124 1.00 85.75 546 GLU A CA 1
ATOM 4240 C C . GLU A 1 546 ? 1.301 -3.532 23.454 1.00 85.75 546 GLU A C 1
ATOM 4242 O O . GLU A 1 546 ? 2.370 -3.882 23.954 1.00 85.75 546 GLU A O 1
ATOM 4247 N N . ASP A 1 547 ? 0.993 -2.255 23.222 1.00 84.81 547 ASP A N 1
ATOM 4248 C CA . ASP A 1 547 ? 1.947 -1.155 23.375 1.00 84.81 547 ASP A CA 1
ATOM 4249 C C . ASP A 1 547 ? 2.093 -0.674 24.832 1.00 84.81 547 ASP A C 1
ATOM 4251 O O . ASP A 1 547 ? 3.179 -0.260 25.244 1.00 84.81 547 ASP A O 1
ATOM 4255 N N . TYR A 1 548 ? 1.005 -0.690 25.612 1.00 84.94 548 TYR A N 1
ATOM 4256 C CA . TYR A 1 548 ? 0.942 -0.020 26.921 1.00 84.94 548 TYR A CA 1
ATOM 4257 C C . TYR A 1 548 ? 0.608 -0.938 28.092 1.00 84.94 548 TYR A C 1
ATOM 4259 O O . TYR A 1 548 ? 0.624 -0.484 29.241 1.00 84.94 548 TYR A O 1
ATOM 4267 N N . LEU A 1 549 ? 0.258 -2.201 27.848 1.00 80.88 549 LEU A N 1
ATOM 4268 C CA . LEU A 1 549 ? -0.097 -3.080 28.946 1.00 80.88 549 LEU A CA 1
ATOM 4269 C C . LEU A 1 549 ? 1.158 -3.490 29.733 1.00 80.88 549 LEU A C 1
ATOM 4271 O O . LEU A 1 549 ? 2.102 -4.039 29.159 1.00 80.88 549 LEU A O 1
ATOM 4275 N N . PRO A 1 550 ? 1.175 -3.291 31.057 1.00 72.69 550 PRO A N 1
ATOM 4276 C CA . PRO A 1 550 ? 2.337 -3.636 31.853 1.00 72.69 550 PRO A CA 1
ATOM 4277 C C . PRO A 1 550 ? 2.468 -5.155 32.030 1.00 72.69 550 PRO A C 1
ATOM 4279 O O . PRO A 1 550 ? 1.507 -5.859 32.352 1.00 72.69 550 PRO A O 1
ATOM 4282 N N . GLN A 1 551 ? 3.681 -5.676 31.827 1.00 73.94 551 GLN A N 1
ATOM 4283 C CA . GLN A 1 551 ? 3.964 -7.104 31.981 1.00 73.94 551 GLN A CA 1
ATOM 4284 C C . GLN A 1 551 ? 3.857 -7.531 33.453 1.00 73.94 551 GLN A C 1
ATOM 4286 O O . GLN A 1 551 ? 4.442 -6.905 34.337 1.00 73.94 551 GLN A O 1
ATOM 4291 N N . GLY A 1 552 ? 3.139 -8.629 33.710 1.00 74.75 552 GLY A N 1
ATOM 4292 C CA . GLY A 1 552 ? 2.968 -9.194 35.055 1.00 74.75 552 GLY A CA 1
ATOM 4293 C C . GLY A 1 552 ? 1.887 -8.523 35.912 1.00 74.75 552 GLY A C 1
ATOM 4294 O O . GLY A 1 552 ? 1.781 -8.839 37.096 1.00 74.75 552 GLY A O 1
ATOM 4295 N N . SER A 1 553 ? 1.086 -7.618 35.341 1.00 82.75 553 SER A N 1
ATOM 4296 C CA . SER A 1 553 ? -0.040 -6.983 36.029 1.00 82.75 553 SER A CA 1
ATOM 4297 C C . SER A 1 553 ? -1.248 -7.908 36.168 1.00 82.75 553 SER A C 1
ATOM 4299 O O . SER A 1 553 ? -1.660 -8.591 35.232 1.00 82.75 553 SER A O 1
ATOM 4301 N N . ASN A 1 554 ? -1.887 -7.837 37.328 1.00 88.50 554 ASN A N 1
ATOM 4302 C CA . ASN A 1 554 ? -3.194 -8.417 37.598 1.00 88.50 554 ASN A CA 1
ATOM 4303 C C . ASN A 1 554 ? -4.289 -7.545 36.973 1.00 88.50 554 ASN A C 1
ATOM 4305 O O . ASN A 1 554 ? -4.579 -6.459 37.481 1.00 88.50 554 ASN A O 1
ATOM 4309 N N . ILE A 1 555 ? -4.878 -7.997 35.864 1.00 92.12 555 ILE A N 1
ATOM 4310 C CA . ILE A 1 555 ? -5.786 -7.169 35.058 1.00 92.12 555 ILE A CA 1
ATOM 4311 C C . ILE A 1 555 ? -7.238 -7.605 35.237 1.00 92.12 555 ILE A C 1
ATOM 4313 O O . ILE A 1 555 ? -7.587 -8.762 34.999 1.00 92.12 555 ILE A O 1
ATOM 4317 N N . THR A 1 556 ? -8.091 -6.648 35.588 1.00 95.62 556 THR A N 1
ATOM 4318 C CA . THR A 1 556 ? -9.550 -6.783 35.603 1.00 95.62 556 THR A CA 1
ATOM 4319 C C . THR A 1 556 ? -10.133 -5.957 34.464 1.00 95.62 556 THR A C 1
ATOM 4321 O O . THR A 1 556 ? -9.898 -4.752 34.377 1.00 95.62 556 THR A O 1
ATOM 4324 N N . LEU A 1 557 ? -10.900 -6.601 33.588 1.00 96.69 557 LEU A N 1
ATOM 4325 C CA . LEU A 1 557 ? -11.508 -5.970 32.418 1.00 96.69 557 LEU A CA 1
ATOM 4326 C C . LEU A 1 557 ? -12.938 -5.529 32.737 1.00 96.69 557 LEU A C 1
ATOM 4328 O O . LEU A 1 557 ? -13.711 -6.289 33.314 1.00 96.69 557 LEU A O 1
ATOM 4332 N N . VAL A 1 558 ? -13.317 -4.317 32.342 1.00 98.19 558 VAL A N 1
ATOM 4333 C CA . VAL A 1 558 ? -14.667 -3.779 32.553 1.00 98.19 558 VAL A CA 1
ATOM 4334 C C . VAL A 1 558 ? -15.201 -3.230 31.239 1.00 98.19 558 VAL A C 1
ATOM 4336 O O . VAL A 1 558 ? -14.665 -2.264 30.703 1.00 98.19 558 VAL A O 1
ATOM 4339 N N . GLY A 1 559 ? -16.259 -3.838 30.712 1.00 97.50 559 GLY A N 1
ATOM 4340 C CA . GLY A 1 559 ? -16.897 -3.417 29.464 1.00 97.50 559 GLY A CA 1
ATOM 4341 C C . GLY A 1 559 ? -18.258 -2.811 29.722 1.00 97.50 559 GLY A C 1
ATOM 4342 O O . GLY A 1 559 ? -19.042 -3.388 30.469 1.00 97.50 559 GLY A O 1
ATOM 4343 N N . HIS A 1 560 ? -18.560 -1.689 29.077 1.00 97.00 560 HIS A N 1
ATOM 4344 C CA . HIS A 1 560 ? -19.913 -1.139 29.029 1.00 97.00 560 HIS A CA 1
ATOM 4345 C C . HIS A 1 560 ? -20.463 -1.200 27.605 1.00 97.00 560 HIS A C 1
ATOM 4347 O O . HIS A 1 560 ? -19.793 -0.723 26.689 1.00 97.00 560 HIS A O 1
ATOM 4353 N N . SER A 1 561 ? -21.695 -1.687 27.424 1.00 95.88 561 SER A N 1
ATOM 4354 C CA . SER A 1 561 ? -22.373 -1.680 26.121 1.00 95.88 561 SER A CA 1
ATOM 4355 C C . SER A 1 561 ? -21.509 -2.370 25.057 1.00 95.88 561 SER A C 1
ATOM 4357 O O . SER A 1 561 ? -21.088 -3.512 25.264 1.00 95.88 561 SER A O 1
ATOM 4359 N N . ILE A 1 562 ? -21.174 -1.688 23.959 1.00 96.44 562 ILE A N 1
ATOM 4360 C CA . ILE A 1 562 ? -20.318 -2.243 22.903 1.00 96.44 562 ILE A CA 1
ATOM 4361 C C . ILE A 1 562 ? -18.891 -2.540 23.381 1.00 96.44 562 ILE A C 1
ATOM 4363 O O . ILE A 1 562 ? -18.239 -3.453 22.874 1.00 96.44 562 ILE A O 1
ATOM 4367 N N . GLY A 1 563 ? -18.429 -1.863 24.436 1.00 96.81 563 GLY A N 1
ATOM 4368 C CA . GLY A 1 563 ? -17.174 -2.184 25.107 1.00 96.81 563 GLY A CA 1
ATOM 4369 C C . GLY A 1 563 ? -17.125 -3.629 25.610 1.00 96.81 563 GLY A C 1
ATOM 4370 O O . GLY A 1 563 ? -16.048 -4.218 25.664 1.00 96.81 563 GLY A O 1
ATOM 4371 N N . SER A 1 564 ? -18.276 -4.247 25.905 1.00 97.00 564 SER A N 1
ATOM 4372 C CA . SER A 1 564 ? -18.347 -5.671 26.236 1.00 97.00 564 SER A CA 1
ATOM 4373 C C . SER A 1 564 ? -18.028 -6.572 25.042 1.00 97.00 564 SER A C 1
ATOM 4375 O O . SER A 1 564 ? -17.273 -7.528 25.192 1.00 97.00 564 SER A O 1
ATOM 4377 N N . HIS A 1 565 ? -18.543 -6.249 23.852 1.00 96.38 565 HIS A N 1
ATOM 4378 C CA . HIS A 1 565 ? -18.219 -6.975 22.619 1.00 96.38 565 HIS A CA 1
ATOM 4379 C C . HIS A 1 565 ? -16.733 -6.831 22.263 1.00 96.38 565 HIS A C 1
ATOM 4381 O O . HIS A 1 565 ? -16.076 -7.808 21.905 1.00 96.38 565 HIS A O 1
ATOM 4387 N N . ILE A 1 566 ? -16.177 -5.629 22.437 1.00 96.88 566 ILE A N 1
ATOM 4388 C CA . ILE A 1 566 ? -14.747 -5.375 22.235 1.00 96.88 566 ILE A CA 1
ATOM 4389 C C . ILE A 1 566 ? -13.902 -6.232 23.189 1.00 96.88 566 ILE A C 1
ATOM 4391 O O . ILE A 1 566 ? -12.942 -6.859 22.752 1.00 96.88 566 ILE A O 1
ATOM 4395 N N . ILE A 1 567 ? -14.273 -6.324 24.470 1.00 96.69 567 ILE A N 1
ATOM 4396 C CA . ILE A 1 567 ? -13.549 -7.149 25.449 1.00 96.69 567 ILE A CA 1
ATOM 4397 C C . ILE A 1 567 ? -13.568 -8.636 25.092 1.00 96.69 567 ILE A C 1
ATOM 4399 O O . ILE A 1 567 ? -12.531 -9.283 25.215 1.00 96.69 567 ILE A O 1
ATOM 4403 N N . LEU A 1 568 ? -14.696 -9.181 24.629 1.00 95.62 568 LEU A N 1
ATOM 4404 C CA . LEU A 1 568 ? -14.743 -10.584 24.200 1.00 95.62 568 LEU A CA 1
ATOM 4405 C C . LEU A 1 568 ? -13.759 -10.851 23.050 1.00 95.62 568 LEU A C 1
ATOM 4407 O O . LEU A 1 568 ? -13.025 -11.837 23.086 1.00 95.62 568 LEU A O 1
ATOM 4411 N N . ASN A 1 569 ? -13.659 -9.928 22.089 1.00 94.75 569 ASN A N 1
ATOM 4412 C CA . ASN A 1 569 ? -12.688 -10.033 20.999 1.00 94.75 569 ASN A CA 1
ATOM 4413 C C . ASN A 1 569 ? -11.233 -9.856 21.472 1.00 94.75 569 ASN A C 1
ATOM 4415 O O . ASN A 1 569 ? -10.350 -10.558 20.983 1.00 94.75 569 ASN A O 1
ATOM 4419 N N . ILE A 1 570 ? -10.976 -8.978 22.450 1.00 93.19 570 ILE A N 1
ATOM 4420 C CA . ILE A 1 570 ? -9.657 -8.839 23.093 1.00 93.19 570 ILE A CA 1
ATOM 4421 C C . ILE A 1 570 ? -9.248 -10.165 23.743 1.00 93.19 570 ILE A C 1
ATOM 4423 O O . ILE A 1 570 ? -8.143 -10.642 23.501 1.00 93.19 570 ILE A O 1
ATOM 4427 N N . ILE A 1 571 ? -10.138 -10.783 24.529 1.00 91.94 571 ILE A N 1
ATOM 4428 C CA . ILE A 1 571 ? -9.882 -12.076 25.184 1.00 91.94 571 ILE A CA 1
ATOM 4429 C C . ILE A 1 571 ? -9.543 -13.142 24.138 1.00 91.94 571 ILE A C 1
ATOM 4431 O O . ILE A 1 571 ? -8.534 -13.833 24.272 1.00 91.94 571 ILE A O 1
ATOM 4435 N N . LYS A 1 572 ? -10.344 -13.230 23.071 1.00 90.25 572 LYS A N 1
ATOM 4436 C CA . LYS A 1 572 ? -10.150 -14.182 21.973 1.00 90.25 572 LYS A CA 1
ATOM 4437 C C . LYS A 1 572 ? -8.809 -14.001 21.259 1.00 90.25 572 LYS A C 1
ATOM 4439 O O . LYS A 1 572 ? -8.107 -14.981 21.027 1.00 90.25 572 LYS A O 1
ATOM 4444 N N . HIS A 1 573 ? -8.440 -12.761 20.934 1.00 87.06 573 HIS A N 1
ATOM 4445 C CA . HIS A 1 573 ? -7.170 -12.453 20.277 1.00 87.06 573 HIS A CA 1
ATOM 4446 C C . HIS A 1 573 ? -5.982 -12.884 21.141 1.00 87.06 573 HIS A C 1
ATOM 4448 O O . HIS A 1 573 ? -5.110 -13.628 20.704 1.00 87.06 573 HIS A O 1
ATOM 4454 N N . PHE A 1 574 ? -5.971 -12.448 22.396 1.00 83.69 574 PHE A N 1
ATOM 4455 C CA . PHE A 1 574 ? -4.844 -12.651 23.295 1.00 83.69 574 PHE A CA 1
ATOM 4456 C C . PHE A 1 574 ? -4.660 -14.093 23.768 1.00 83.69 574 PHE A C 1
ATOM 4458 O O . PHE A 1 574 ? -3.545 -14.497 24.112 1.00 83.69 574 PHE A O 1
ATOM 4465 N N . GLU A 1 575 ? -5.739 -14.868 23.758 1.00 82.06 575 GLU A N 1
ATOM 4466 C CA . GLU A 1 575 ? -5.686 -16.306 23.956 1.00 82.06 575 GLU A CA 1
ATOM 4467 C C . GLU A 1 575 ? -4.964 -17.013 22.800 1.00 82.06 575 GLU A C 1
ATOM 4469 O O . GLU A 1 575 ? -4.130 -17.880 23.056 1.00 82.06 575 GLU A O 1
ATOM 4474 N N . ALA A 1 576 ? -5.208 -16.605 21.550 1.00 74.25 576 ALA A N 1
ATOM 4475 C CA . ALA A 1 576 ? -4.550 -17.193 20.382 1.00 74.25 576 ALA A CA 1
ATOM 4476 C C . ALA A 1 576 ? -3.025 -16.980 20.400 1.00 74.25 576 ALA A C 1
ATOM 4478 O O . ALA A 1 576 ? -2.269 -17.890 20.075 1.00 74.25 576 ALA A O 1
ATOM 4479 N N . VAL A 1 577 ? -2.558 -15.813 20.857 1.00 75.25 577 VAL A N 1
ATOM 4480 C CA . VAL A 1 577 ? -1.119 -15.491 20.937 1.00 75.25 577 VAL A CA 1
ATOM 4481 C C . VAL A 1 577 ? -0.459 -15.838 22.279 1.00 75.25 577 VAL A C 1
ATOM 4483 O O . VAL A 1 577 ? 0.730 -15.579 22.446 1.00 75.25 577 VAL A O 1
ATOM 4486 N N . SER A 1 578 ? -1.180 -16.427 23.245 1.00 66.62 578 SER A N 1
ATOM 4487 C CA . SER A 1 578 ? -0.654 -16.822 24.573 1.00 66.62 578 SER A CA 1
ATOM 4488 C C . SER A 1 578 ? 0.090 -15.708 25.339 1.00 66.62 578 SER A C 1
ATOM 4490 O O . SER A 1 578 ? 1.012 -15.976 26.109 1.00 66.62 578 SER A O 1
ATOM 4492 N N . LYS A 1 579 ? -0.290 -14.441 25.133 1.00 65.69 579 LYS A N 1
ATOM 4493 C CA . LYS A 1 579 ? 0.455 -13.266 25.633 1.00 65.69 579 LYS A CA 1
ATOM 4494 C C . LYS A 1 579 ? -0.159 -12.584 26.853 1.00 65.69 579 LYS A C 1
ATOM 4496 O O . LYS A 1 579 ? 0.470 -11.698 27.427 1.00 65.69 579 LYS A O 1
ATOM 4501 N N . PHE A 1 580 ? -1.379 -12.943 27.245 1.00 69.88 580 PHE A N 1
ATOM 4502 C CA . PHE A 1 580 ? -2.146 -12.131 28.186 1.00 69.88 580 PHE A CA 1
ATOM 4503 C C . PHE A 1 580 ? -3.053 -12.973 29.076 1.00 69.88 580 PHE A C 1
ATOM 4505 O O . PHE A 1 580 ? -3.803 -13.834 28.619 1.00 69.88 580 PHE A O 1
ATOM 4512 N N . SER A 1 581 ? -2.992 -12.680 30.372 1.00 77.25 581 SER A N 1
ATOM 4513 C CA . SER A 1 581 ? -3.847 -13.269 31.393 1.00 77.25 581 SER A CA 1
ATOM 4514 C C . SER A 1 581 ? -4.603 -12.165 32.119 1.00 77.25 581 SER A C 1
ATOM 4516 O O . SER A 1 581 ? -3.993 -11.224 32.623 1.00 77.25 581 SER A O 1
ATOM 4518 N N . PHE A 1 582 ? -5.919 -12.312 32.227 1.00 89.19 582 PHE A N 1
ATOM 4519 C CA . PHE A 1 582 ? -6.765 -11.463 33.061 1.00 89.19 582 PHE A CA 1
ATOM 4520 C C . PHE A 1 582 ? -7.335 -12.271 34.234 1.00 89.19 582 PHE A C 1
ATOM 4522 O O . PHE A 1 582 ? -7.476 -13.501 34.162 1.00 89.19 582 PHE A O 1
ATOM 4529 N N . ILE A 1 583 ? -7.645 -11.562 35.321 1.00 90.00 583 ILE A N 1
ATOM 4530 C CA . ILE A 1 583 ? -8.259 -12.127 36.525 1.00 90.00 583 ILE A CA 1
ATOM 4531 C C . ILE A 1 583 ? -9.737 -12.373 36.263 1.00 90.00 583 ILE A C 1
ATOM 4533 O O . ILE A 1 583 ? -10.191 -13.511 36.333 1.00 90.00 583 ILE A O 1
ATOM 4537 N N . HIS A 1 584 ? -10.464 -11.300 35.949 1.00 95.50 584 HIS A N 1
ATOM 4538 C CA . HIS A 1 584 ? -11.912 -11.322 35.773 1.00 95.50 584 HIS A CA 1
ATOM 4539 C C . HIS A 1 584 ? -12.361 -10.251 34.782 1.00 95.50 584 HIS A C 1
ATOM 4541 O O . HIS A 1 584 ? -11.687 -9.233 34.598 1.00 95.50 584 HIS A O 1
ATOM 4547 N N . SER A 1 585 ? -13.513 -10.467 34.158 1.00 97.00 585 SER A N 1
ATOM 4548 C CA . SER A 1 585 ? -14.158 -9.535 33.244 1.00 97.00 585 SER A CA 1
ATOM 4549 C C . SER A 1 585 ? -15.593 -9.247 33.683 1.00 97.00 585 SER A C 1
ATOM 4551 O O . SER A 1 585 ? -16.389 -10.164 33.877 1.00 97.00 585 SER A O 1
ATOM 4553 N N . TYR A 1 586 ? -15.928 -7.966 33.830 1.00 97.69 586 TYR A N 1
ATOM 4554 C CA . TYR A 1 586 ? -17.259 -7.487 34.197 1.00 97.69 586 TYR A CA 1
ATOM 4555 C C . TYR A 1 586 ? -17.892 -6.749 33.018 1.00 97.69 586 TYR A C 1
ATOM 4557 O O . TYR A 1 586 ? -17.411 -5.696 32.597 1.00 97.69 586 TYR A O 1
ATOM 4565 N N . LEU A 1 587 ? -18.977 -7.300 32.478 1.00 97.56 587 LEU A N 1
ATOM 4566 C CA . LEU A 1 587 ? -19.651 -6.800 31.282 1.00 97.56 587 LEU A CA 1
ATOM 4567 C C . LEU A 1 587 ? -21.007 -6.186 31.661 1.00 97.56 587 LEU A C 1
ATOM 4569 O O . LEU A 1 587 ? -21.965 -6.901 31.949 1.00 97.56 587 LEU A O 1
ATOM 4573 N N . PHE A 1 588 ? -21.092 -4.857 31.672 1.00 96.50 588 PHE A N 1
ATOM 4574 C CA . PHE A 1 588 ? -22.298 -4.103 32.015 1.00 96.50 588 PHE A CA 1
ATOM 4575 C C . PHE A 1 588 ? -23.105 -3.731 30.773 1.00 96.50 588 PHE A C 1
ATOM 4577 O O . PHE A 1 588 ? -22.595 -3.083 29.860 1.00 96.50 588 PHE A O 1
ATOM 4584 N N . PHE A 1 589 ? -24.392 -4.080 30.792 1.00 95.81 589 PHE A N 1
ATOM 4585 C CA . PHE A 1 589 ? -25.351 -3.856 29.709 1.00 95.81 589 PHE A CA 1
ATOM 4586 C C . PHE A 1 589 ? -24.810 -4.343 28.351 1.00 95.81 589 PHE A C 1
ATOM 4588 O O . PHE A 1 589 ? -24.716 -3.556 27.413 1.00 95.81 589 PHE A O 1
ATOM 4595 N N . PRO A 1 590 ? -24.388 -5.619 28.249 1.00 96.06 590 PRO A N 1
ATOM 4596 C CA . PRO A 1 590 ? -23.526 -6.098 27.172 1.00 96.06 590 PRO A CA 1
ATOM 4597 C C . PRO A 1 590 ? -24.254 -6.131 25.825 1.00 96.06 590 PRO A C 1
ATOM 4599 O O . PRO A 1 590 ? -25.114 -6.982 25.592 1.00 96.06 590 PRO A O 1
ATOM 4602 N N . THR A 1 591 ? -23.872 -5.254 24.896 1.00 94.31 591 THR A N 1
ATOM 4603 C CA . THR A 1 591 ? -24.403 -5.277 23.527 1.00 94.31 591 THR A CA 1
ATOM 4604 C C . THR A 1 591 ? -23.574 -6.221 22.660 1.00 94.31 591 THR A C 1
ATOM 4606 O O . THR A 1 591 ? -22.771 -5.802 21.829 1.00 94.31 591 THR A O 1
ATOM 4609 N N . ILE A 1 592 ? -23.722 -7.518 22.913 1.00 93.94 592 ILE A N 1
ATOM 4610 C CA . ILE A 1 592 ? -22.958 -8.575 22.236 1.00 93.94 592 ILE A CA 1
ATOM 4611 C C . ILE A 1 592 ? -23.751 -9.273 21.129 1.00 93.94 592 ILE A C 1
ATOM 4613 O O . ILE A 1 592 ? -23.188 -10.104 20.430 1.00 93.94 592 ILE A O 1
ATOM 4617 N N . GLU A 1 593 ? -25.035 -8.946 20.958 1.00 90.75 593 GLU A N 1
ATOM 4618 C CA . GLU A 1 593 ? -25.905 -9.565 19.957 1.00 90.75 593 GLU A CA 1
ATOM 4619 C C . GLU A 1 593 ? -27.096 -8.680 19.562 1.00 90.75 593 GLU A C 1
ATOM 4621 O O . GLU A 1 593 ? -27.589 -7.887 20.367 1.00 90.75 593 GLU A O 1
ATOM 4626 N N . ARG A 1 594 ? -27.576 -8.866 18.323 1.00 91.50 594 ARG A N 1
ATOM 4627 C CA . ARG A 1 594 ? -28.868 -8.412 17.766 1.00 91.50 594 ARG A CA 1
ATOM 4628 C C . ARG A 1 594 ? -29.299 -6.979 18.103 1.00 91.50 594 ARG A C 1
ATOM 4630 O O . ARG A 1 594 ? -30.497 -6.693 18.133 1.00 91.50 594 ARG A O 1
ATOM 4637 N N . MET A 1 595 ? -28.365 -6.040 18.266 1.00 89.31 595 MET A N 1
ATOM 4638 C CA . MET A 1 595 ? -28.687 -4.660 18.668 1.00 89.31 595 MET A CA 1
ATOM 4639 C C . MET A 1 595 ? -29.732 -4.005 17.760 1.00 89.31 595 MET A C 1
ATOM 4641 O O . MET A 1 595 ? -30.647 -3.336 18.238 1.00 89.31 595 MET A O 1
ATOM 4645 N N . LYS A 1 596 ? -29.641 -4.236 16.447 1.00 89.25 596 LYS A N 1
ATOM 4646 C CA . LYS A 1 596 ? -30.563 -3.684 15.445 1.00 89.25 596 LYS A CA 1
ATOM 4647 C C . LYS A 1 596 ? -32.014 -4.127 15.619 1.00 89.25 596 LYS A C 1
ATOM 4649 O O . LYS A 1 596 ? -32.916 -3.381 15.249 1.00 89.25 596 LYS A O 1
ATOM 4654 N N . ALA A 1 597 ? -32.250 -5.308 16.186 1.00 90.06 597 ALA A N 1
ATOM 4655 C CA . ALA A 1 597 ? -33.594 -5.844 16.389 1.00 90.06 597 ALA A CA 1
ATOM 4656 C C . ALA A 1 597 ? -34.298 -5.263 17.627 1.00 90.06 597 ALA A C 1
ATOM 4658 O O . ALA A 1 597 ? -35.509 -5.431 17.768 1.00 90.06 597 ALA A O 1
ATOM 4659 N N . THR A 1 598 ? -33.563 -4.588 18.512 1.00 92.75 598 THR A N 1
ATOM 4660 C CA . THR A 1 598 ? -34.084 -4.044 19.774 1.00 92.75 598 THR A CA 1
ATOM 4661 C C . THR A 1 598 ? -34.940 -2.799 19.563 1.00 92.75 598 THR A C 1
ATOM 4663 O O . THR A 1 598 ? -34.880 -2.166 18.508 1.00 92.75 598 THR A O 1
ATOM 4666 N N . SER A 1 599 ? -35.739 -2.416 20.563 1.00 92.19 599 SER A N 1
ATOM 4667 C CA . SER A 1 599 ? -36.621 -1.246 20.459 1.00 92.19 599 SER A CA 1
ATOM 4668 C C . SER A 1 599 ? -35.840 0.037 20.171 1.00 92.19 599 SER A C 1
ATOM 4670 O O . SER A 1 599 ? -36.235 0.811 19.301 1.00 92.19 599 SER A O 1
ATOM 4672 N N . ASN A 1 600 ? -34.697 0.236 20.832 1.00 92.44 600 ASN A N 1
ATOM 4673 C CA . ASN A 1 600 ? -33.842 1.389 20.568 1.00 92.44 600 ASN A CA 1
ATOM 4674 C C . ASN A 1 600 ? -33.086 1.258 19.236 1.00 92.44 600 ASN A C 1
ATOM 4676 O O . ASN A 1 600 ? -32.954 2.245 18.509 1.00 92.44 600 ASN A O 1
ATOM 4680 N N . GLY A 1 601 ? -32.644 0.048 18.875 1.00 90.56 601 GLY A N 1
ATOM 4681 C CA . GLY A 1 601 ? -31.983 -0.219 17.595 1.00 90.56 601 GLY A CA 1
ATOM 4682 C C . GLY A 1 601 ? -32.868 0.088 16.387 1.00 90.56 601 GLY A C 1
ATOM 4683 O O . GLY A 1 601 ? -32.414 0.737 15.447 1.00 90.56 601 GLY A O 1
ATOM 4684 N N . GLN A 1 602 ? -34.149 -0.286 16.441 1.00 91.69 602 GLN A N 1
ATOM 4685 C CA . GLN A 1 602 ? -35.129 -0.001 15.387 1.00 91.69 602 GLN A CA 1
ATOM 4686 C C . GLN A 1 602 ? -35.392 1.500 15.204 1.00 91.69 602 GLN A C 1
ATOM 4688 O O . GLN A 1 602 ? -35.684 1.935 14.091 1.00 91.69 602 GLN A O 1
ATOM 4693 N N . ILE A 1 603 ? -35.264 2.296 16.272 1.00 92.38 603 ILE A N 1
ATOM 4694 C CA . ILE A 1 603 ? -35.402 3.758 16.220 1.00 92.38 603 ILE A CA 1
ATOM 4695 C C . ILE A 1 603 ? -34.128 4.405 15.663 1.00 92.38 603 ILE A C 1
ATOM 4697 O O . ILE A 1 603 ? -34.214 5.285 14.807 1.00 92.38 603 ILE A O 1
ATOM 4701 N N . LEU A 1 604 ? -32.946 3.984 16.129 1.00 91.19 604 LEU A N 1
ATOM 4702 C CA . LEU A 1 604 ? -31.675 4.592 15.722 1.00 91.19 604 LEU A CA 1
ATOM 4703 C C . LEU A 1 604 ? -31.292 4.234 14.280 1.00 91.19 604 LEU A C 1
ATOM 4705 O O . LEU A 1 604 ? -30.806 5.092 13.546 1.00 91.19 604 LEU A O 1
ATOM 4709 N N . TRP A 1 605 ? -31.537 2.995 13.854 1.00 89.25 605 TRP A N 1
ATOM 4710 C CA . TRP A 1 605 ? -31.170 2.487 12.530 1.00 89.25 605 TRP A CA 1
ATOM 4711 C C . TRP A 1 605 ? -31.562 3.411 11.354 1.00 89.25 605 TRP A C 1
ATOM 4713 O O . TRP A 1 605 ? -30.677 3.777 10.577 1.00 89.25 605 TRP A O 1
ATOM 4723 N N . PRO A 1 606 ? -32.826 3.861 11.206 1.00 87.50 606 PRO A N 1
ATOM 4724 C CA . PRO A 1 606 ? -33.200 4.785 10.133 1.00 87.50 606 PRO A CA 1
ATOM 4725 C C . PRO A 1 606 ? -32.556 6.174 10.275 1.00 87.50 606 PRO A C 1
ATOM 4727 O O . PRO A 1 606 ? -32.276 6.820 9.266 1.00 87.50 606 PRO A O 1
ATOM 4730 N N . ILE A 1 607 ? -32.280 6.633 11.500 1.00 89.44 607 ILE A N 1
ATOM 4731 C CA . ILE A 1 607 ? -31.654 7.940 11.760 1.00 89.44 607 ILE A CA 1
ATOM 4732 C C . ILE A 1 607 ? -30.209 7.963 11.246 1.00 89.44 607 ILE A C 1
ATOM 4734 O O . ILE A 1 607 ? -29.758 8.985 10.729 1.00 89.44 607 ILE A O 1
ATOM 4738 N N . LEU A 1 608 ? -29.494 6.837 11.314 1.00 88.81 608 LEU A N 1
ATOM 4739 C CA . LEU A 1 608 ? -28.107 6.746 10.847 1.00 88.81 608 LEU A CA 1
ATOM 4740 C C . LEU A 1 608 ? -27.966 6.907 9.324 1.00 88.81 608 LEU A C 1
ATOM 4742 O O . LEU A 1 608 ? -26.940 7.402 8.866 1.00 88.81 608 LEU A O 1
ATOM 4746 N N . TYR A 1 609 ? -29.002 6.618 8.527 1.00 83.31 609 TYR A N 1
ATOM 4747 C CA . TYR A 1 609 ? -29.007 6.968 7.095 1.00 83.31 609 TYR A CA 1
ATOM 4748 C C . TYR A 1 609 ? -29.063 8.483 6.851 1.00 83.31 609 TYR A C 1
ATOM 4750 O O . TYR A 1 609 ? -28.613 8.973 5.816 1.00 83.31 609 TYR A O 1
ATOM 4758 N N . LEU A 1 610 ? -29.576 9.239 7.823 1.00 88.00 610 LEU A N 1
ATOM 4759 C CA . LEU A 1 610 ? -29.603 10.700 7.838 1.00 88.00 610 LEU A CA 1
ATOM 4760 C C . LEU A 1 610 ? -28.477 11.280 8.710 1.00 88.00 610 LEU A C 1
ATOM 4762 O O . LEU A 1 610 ? -28.581 12.412 9.181 1.00 88.00 610 LEU A O 1
ATOM 4766 N N . ARG A 1 611 ? -27.375 10.538 8.910 1.00 89.00 611 ARG A N 1
ATOM 4767 C CA . ARG A 1 611 ? -26.218 10.952 9.727 1.00 89.00 611 ARG A CA 1
ATOM 4768 C C . ARG A 1 611 ? -25.742 12.370 9.417 1.00 89.00 611 ARG A C 1
ATOM 4770 O O . ARG A 1 611 ? -25.490 13.138 10.340 1.00 89.00 611 ARG A O 1
ATOM 4777 N N . TRP A 1 612 ? -25.656 12.737 8.138 1.00 88.50 612 TRP A N 1
ATOM 4778 C CA . TRP A 1 612 ? -25.225 14.075 7.715 1.00 88.50 612 TRP A CA 1
ATOM 4779 C C . TRP A 1 612 ? -26.101 15.189 8.310 1.00 88.50 612 TRP A C 1
ATOM 4781 O O . TRP A 1 612 ? -25.583 16.239 8.685 1.00 88.50 612 TRP A O 1
ATOM 4791 N N . LEU A 1 613 ? -27.411 14.952 8.450 1.00 89.38 613 LEU A N 1
ATOM 4792 C CA . LEU A 1 613 ? -28.353 15.909 9.024 1.00 89.38 613 LEU A CA 1
ATOM 4793 C C . LEU A 1 613 ? -28.148 16.028 10.536 1.00 89.38 613 LEU A C 1
ATOM 4795 O O . LEU A 1 613 ? -28.153 17.134 11.068 1.00 89.38 613 LEU A O 1
ATOM 4799 N N . VAL A 1 614 ? -27.910 14.909 11.223 1.00 91.69 614 VAL A N 1
ATOM 4800 C CA . VAL A 1 614 ? -27.607 14.901 12.664 1.00 91.69 614 VAL A CA 1
ATOM 4801 C C . VAL A 1 614 ? -26.313 15.669 12.947 1.00 91.69 614 VAL A C 1
ATOM 4803 O O . VAL A 1 614 ? -26.285 16.528 13.828 1.00 91.69 614 VAL A O 1
ATOM 4806 N N . VAL A 1 615 ? -25.264 15.420 12.155 1.00 92.06 615 VAL A N 1
ATOM 4807 C CA . VAL A 1 615 ? -23.981 16.134 12.254 1.00 92.06 615 VAL A CA 1
ATOM 4808 C C . VAL A 1 615 ? -24.156 17.624 11.960 1.00 92.06 615 VAL A C 1
ATOM 4810 O O . VAL A 1 615 ? -23.623 18.455 12.691 1.00 92.06 615 VAL A O 1
ATOM 4813 N N . PHE A 1 616 ? -24.943 17.979 10.942 1.00 90.31 616 PHE A N 1
ATOM 4814 C CA . PHE A 1 616 ? -25.257 19.371 10.621 1.00 90.31 616 PHE A CA 1
ATOM 4815 C C . PHE A 1 616 ? -25.960 20.089 11.784 1.00 90.31 616 PHE A C 1
ATOM 4817 O O . PHE A 1 616 ? -25.530 21.169 12.188 1.00 90.31 616 PHE A O 1
ATOM 4824 N N . LEU A 1 617 ? -26.995 19.481 12.372 1.00 91.69 617 LEU A N 1
ATOM 4825 C CA . LEU A 1 617 ? -27.721 20.062 13.506 1.00 91.69 617 LEU A CA 1
ATOM 4826 C C . LEU A 1 617 ? -26.817 20.234 14.734 1.00 91.69 617 LEU A C 1
ATOM 4828 O O . LEU A 1 617 ? -26.855 21.277 15.388 1.00 91.69 617 LEU A O 1
ATOM 4832 N N . ALA A 1 618 ? -25.964 19.250 15.025 1.00 90.44 618 ALA A N 1
ATOM 4833 C CA . ALA A 1 618 ? -24.985 19.358 16.102 1.00 90.44 618 ALA A CA 1
ATOM 4834 C C . ALA A 1 618 ? -23.958 20.468 15.838 1.00 90.44 618 ALA A C 1
ATOM 4836 O O . ALA A 1 618 ? -23.643 21.230 16.751 1.00 90.44 618 ALA A O 1
ATOM 4837 N N . ALA A 1 619 ? -23.504 20.628 14.590 1.00 89.75 619 ALA A N 1
ATOM 4838 C CA . ALA A 1 619 ? -22.609 21.711 14.193 1.00 89.75 619 ALA A CA 1
ATOM 4839 C C . ALA A 1 619 ? -23.243 23.092 14.429 1.00 89.75 619 ALA A C 1
ATOM 4841 O O . ALA A 1 619 ? -22.572 23.999 14.925 1.00 89.75 619 ALA A O 1
ATOM 4842 N N . CYS A 1 620 ? -24.544 23.246 14.154 1.00 90.50 620 CYS A N 1
ATOM 4843 C CA . CYS A 1 620 ? -25.273 24.477 14.466 1.00 90.50 620 CYS A CA 1
ATOM 4844 C C . CYS A 1 620 ? -25.235 24.804 15.966 1.00 90.50 620 CYS A C 1
ATOM 4846 O O . CYS A 1 620 ? -25.020 25.959 16.326 1.00 90.50 620 CYS A O 1
ATOM 4848 N N . VAL A 1 621 ? -25.399 23.803 16.840 1.00 89.56 621 VAL A N 1
ATOM 4849 C CA . VAL A 1 621 ? -25.303 23.987 18.301 1.00 89.56 621 VAL A CA 1
ATOM 4850 C C . VAL A 1 621 ? -23.859 24.256 18.731 1.00 89.56 621 VAL A C 1
ATOM 4852 O O . VAL A 1 621 ? -23.616 25.113 19.579 1.00 89.56 621 VAL A O 1
ATOM 4855 N N . TYR A 1 622 ? -22.886 23.569 18.133 1.00 89.06 622 TYR A N 1
ATOM 4856 C CA . TYR A 1 622 ? -21.466 23.681 18.468 1.00 89.06 622 TYR A CA 1
ATOM 4857 C C . TYR A 1 622 ? -20.913 25.106 18.286 1.00 89.06 622 TYR A C 1
ATOM 4859 O O . TYR A 1 622 ? -20.105 25.561 19.101 1.00 89.06 622 TYR A O 1
ATOM 4867 N N . ILE A 1 623 ? -21.383 25.822 17.257 1.00 90.69 623 ILE A N 1
ATOM 4868 C CA . ILE A 1 623 ? -20.953 27.191 16.914 1.00 90.69 623 ILE A CA 1
ATOM 4869 C C . ILE A 1 623 ? -21.573 28.253 17.848 1.00 90.69 623 ILE A C 1
ATOM 4871 O O . ILE A 1 623 ? -21.104 29.392 17.890 1.00 90.69 623 ILE A O 1
ATOM 4875 N N . LEU A 1 624 ? -22.602 27.912 18.635 1.00 90.38 624 LEU A N 1
ATOM 4876 C CA . LEU A 1 624 ? -23.228 28.862 19.558 1.00 90.38 624 LEU A CA 1
ATOM 4877 C C . LEU A 1 624 ? -22.240 29.349 20.642 1.00 90.38 624 LEU A C 1
ATOM 4879 O O . LEU A 1 624 ? -21.350 28.614 21.058 1.00 90.38 624 LEU A O 1
ATOM 4883 N N . PRO A 1 625 ? -22.402 30.567 21.182 1.00 90.19 625 PRO A N 1
ATOM 4884 C CA . PRO A 1 625 ? -21.696 31.002 22.389 1.00 90.19 625 PRO A CA 1
ATOM 4885 C C . PRO A 1 625 ? -21.867 30.020 23.564 1.00 90.19 625 PRO A C 1
ATOM 4887 O O . PRO A 1 625 ? -22.954 29.474 23.752 1.00 90.19 625 PRO A O 1
ATOM 4890 N N . GLU A 1 626 ? -20.840 29.851 24.410 1.00 85.00 626 GLU A N 1
ATOM 4891 C CA . GLU A 1 626 ? -20.838 28.876 25.527 1.00 85.00 626 GLU A CA 1
ATOM 4892 C C . GLU A 1 626 ? -22.078 28.952 26.429 1.00 85.00 626 GLU A C 1
ATOM 4894 O O . GLU A 1 626 ? -22.659 27.924 26.768 1.00 85.00 626 GLU A O 1
ATOM 4899 N N . ARG A 1 627 ? -22.548 30.165 26.749 1.00 83.50 627 ARG A N 1
ATOM 4900 C CA . ARG A 1 627 ? -23.767 30.354 27.553 1.00 83.50 627 ARG A CA 1
ATOM 4901 C C . ARG A 1 627 ? -25.016 29.794 26.871 1.00 83.50 627 ARG A C 1
ATOM 4903 O O . ARG A 1 627 ? -25.866 29.222 27.540 1.00 83.50 627 ARG A O 1
ATOM 4910 N N . LEU A 1 628 ? -25.138 29.953 25.551 1.00 85.38 628 LEU A N 1
ATOM 4911 C CA . LEU A 1 628 ? -26.272 29.409 24.799 1.00 85.38 628 LEU A CA 1
ATOM 4912 C C . LEU A 1 628 ? -26.169 27.888 24.673 1.00 85.38 628 LEU A C 1
ATOM 4914 O O . LEU A 1 628 ? -27.185 27.213 24.816 1.00 85.38 628 LEU A O 1
ATOM 4918 N N . LYS A 1 629 ? -24.958 27.340 24.494 1.00 85.38 629 LYS A N 1
ATOM 4919 C CA . LYS A 1 629 ? -24.738 25.886 24.544 1.00 85.38 629 LYS A CA 1
ATOM 4920 C C . LYS A 1 629 ? -25.193 25.296 25.877 1.00 85.38 629 LYS A C 1
ATOM 4922 O O . LYS A 1 629 ? -25.896 24.296 25.881 1.00 85.38 629 LYS A O 1
ATOM 4927 N N . GLU A 1 630 ? -24.849 25.922 27.000 1.00 81.31 630 GLU A N 1
ATOM 4928 C CA . GLU A 1 630 ? -25.267 25.460 28.333 1.00 81.31 630 GLU A CA 1
ATOM 4929 C C . GLU A 1 630 ? -26.784 25.517 28.536 1.00 81.31 630 GLU A C 1
ATOM 4931 O O . GLU A 1 630 ? -27.359 24.600 29.121 1.00 81.31 630 GLU A O 1
ATOM 4936 N N . VAL A 1 631 ? -27.458 26.536 27.997 1.00 82.06 631 VAL A N 1
ATOM 4937 C CA . VAL A 1 631 ? -28.928 26.602 28.008 1.00 82.06 631 VAL A CA 1
ATOM 4938 C C . VAL A 1 631 ? -29.534 25.472 27.170 1.00 82.06 631 VAL A C 1
ATOM 4940 O O . VAL A 1 631 ? -30.425 24.774 27.642 1.00 82.06 631 VAL A O 1
ATOM 4943 N N . VAL A 1 632 ? -29.030 25.232 25.955 1.00 83.81 632 VAL A N 1
ATOM 4944 C CA . VAL A 1 632 ? -29.529 24.146 25.090 1.00 83.81 632 VAL A CA 1
ATOM 4945 C C . VAL A 1 632 ? -29.301 22.777 25.736 1.00 83.81 632 VAL A C 1
ATOM 4947 O O . VAL A 1 632 ? -30.209 21.949 25.766 1.00 83.81 632 VAL A O 1
ATOM 4950 N N . LEU A 1 633 ? -28.112 22.547 26.301 1.00 82.00 633 LEU A N 1
ATOM 4951 C CA . LEU A 1 633 ? -27.779 21.290 26.968 1.00 82.00 633 LEU A CA 1
ATOM 4952 C C . LEU A 1 633 ? -28.586 21.089 28.258 1.00 82.00 633 LEU A C 1
ATOM 4954 O O . LEU A 1 633 ? -29.057 19.983 28.497 1.00 82.00 633 LEU A O 1
ATOM 4958 N N . SER A 1 634 ? -28.809 22.131 29.063 1.00 75.94 634 SER A N 1
ATOM 4959 C CA . SER A 1 634 ? -29.635 22.021 30.278 1.00 75.94 634 SER A CA 1
ATOM 4960 C C . SER A 1 634 ? -31.111 21.748 29.974 1.00 75.94 634 SER A C 1
ATOM 4962 O O . SER A 1 634 ? -31.746 20.993 30.707 1.00 75.94 634 SER A O 1
ATOM 4964 N N . LEU A 1 635 ? -31.648 22.275 28.867 1.00 80.00 635 LEU A N 1
ATOM 4965 C CA . LEU A 1 635 ? -32.992 21.922 28.390 1.00 80.00 635 LEU A CA 1
ATOM 4966 C C . LEU A 1 635 ? -33.090 20.458 27.938 1.00 80.00 635 LEU A C 1
ATOM 4968 O O . LEU A 1 635 ? -34.123 19.829 28.152 1.00 80.00 635 LEU A O 1
ATOM 4972 N N . TYR A 1 636 ? -32.033 19.915 27.328 1.00 77.69 636 TYR A N 1
ATOM 4973 C CA . TYR A 1 636 ? -31.990 18.522 26.874 1.00 77.69 636 TYR A CA 1
ATOM 4974 C C . TYR A 1 636 ? -31.840 17.524 28.032 1.00 77.69 636 TYR A C 1
ATOM 4976 O O . TYR A 1 636 ? -32.513 16.496 28.064 1.00 77.69 636 TYR A O 1
ATOM 4984 N N . PHE A 1 637 ? -30.963 17.826 28.988 1.00 71.50 637 PHE A N 1
ATOM 4985 C CA . PHE A 1 637 ? -30.612 16.927 30.087 1.00 71.50 637 PHE A CA 1
ATOM 4986 C C . PHE A 1 637 ? -31.525 17.041 31.315 1.00 71.50 637 PHE A C 1
ATOM 4988 O O . PHE A 1 637 ? -31.622 16.091 32.093 1.00 71.50 637 PHE A O 1
ATOM 4995 N N . GLY A 1 638 ? -32.201 18.176 31.500 1.00 68.44 638 GLY A N 1
ATOM 4996 C CA . GLY A 1 638 ? -32.915 18.487 32.736 1.00 68.44 638 GLY A CA 1
ATOM 4997 C C . GLY A 1 638 ? -31.977 18.928 33.878 1.00 68.44 638 GLY A C 1
ATOM 4998 O O . GLY A 1 638 ? -30.766 19.052 33.686 1.00 68.44 638 GLY A O 1
ATOM 4999 N N . PRO A 1 639 ? -32.521 19.205 35.079 1.00 61.47 639 PRO A N 1
ATOM 5000 C CA . PRO A 1 639 ? -31.782 19.856 36.168 1.00 61.47 639 PRO A CA 1
ATOM 5001 C C . PRO A 1 639 ? -30.775 18.967 36.928 1.00 61.47 639 PRO A C 1
ATOM 5003 O O . PRO A 1 639 ? -29.981 19.503 37.695 1.00 61.47 639 PRO A O 1
ATOM 5006 N N . GLU A 1 640 ? -30.778 17.642 36.741 1.00 64.25 640 GLU A N 1
ATOM 5007 C CA . GLU A 1 640 ? -30.061 16.680 37.608 1.00 64.25 640 GLU A CA 1
ATOM 5008 C C . GLU A 1 640 ? -28.911 15.912 36.915 1.00 64.25 640 GLU A C 1
ATOM 5010 O O . GLU A 1 640 ? -28.664 14.748 37.225 1.00 64.25 640 GLU A O 1
ATOM 5015 N N . VAL A 1 641 ? -28.188 16.520 35.967 1.00 66.88 641 VAL A N 1
ATOM 5016 C CA . VAL A 1 641 ? -27.098 15.829 35.241 1.00 66.88 641 VAL A CA 1
ATOM 5017 C C . VAL A 1 641 ? -25.707 16.212 35.746 1.00 66.88 641 VAL A C 1
ATOM 5019 O O . VAL A 1 641 ? -25.412 17.380 36.002 1.00 66.88 641 VAL A O 1
ATOM 5022 N N . ALA A 1 642 ? -24.834 15.206 35.872 1.00 71.31 642 ALA A N 1
ATOM 5023 C CA . ALA A 1 642 ? -23.465 15.365 36.348 1.00 71.31 642 ALA A CA 1
ATOM 5024 C C . ALA A 1 642 ? -22.644 16.312 35.453 1.00 71.31 642 ALA A C 1
ATOM 5026 O O . ALA A 1 642 ? -22.728 16.279 34.221 1.00 71.31 642 ALA A O 1
ATOM 5027 N N . ALA A 1 643 ? -21.788 17.133 36.069 1.00 74.12 643 ALA A N 1
ATOM 5028 C CA . ALA A 1 643 ? -20.975 18.121 35.356 1.00 74.12 643 ALA A CA 1
ATOM 5029 C C . ALA A 1 643 ? -20.034 17.484 34.311 1.00 74.12 643 ALA A C 1
ATOM 5031 O O . ALA A 1 643 ? -19.804 18.064 33.245 1.00 74.12 643 ALA A O 1
ATOM 5032 N N . CYS A 1 644 ? -19.531 16.273 34.579 1.00 75.00 644 CYS A N 1
ATOM 5033 C CA . CYS A 1 644 ? -18.711 15.499 33.645 1.00 75.00 644 CYS A CA 1
ATOM 5034 C C . CYS A 1 644 ? -19.477 15.134 32.360 1.00 75.00 644 CYS A C 1
ATOM 5036 O O . CYS A 1 644 ? -18.930 15.266 31.265 1.00 75.00 644 CYS A O 1
ATOM 5038 N N . SER A 1 645 ? -20.768 14.802 32.467 1.00 80.50 645 SER A N 1
ATOM 5039 C CA . SER A 1 645 ? -21.633 14.488 31.322 1.00 80.50 645 SER A CA 1
ATOM 5040 C C . SER A 1 645 ? -21.895 15.713 30.447 1.00 80.50 645 SER A C 1
ATOM 5042 O O . SER A 1 645 ? -21.840 15.620 29.221 1.00 80.50 645 SER A O 1
ATOM 5044 N N . VAL A 1 646 ? -22.101 16.890 31.050 1.00 80.12 646 VAL A N 1
ATOM 5045 C CA . VAL A 1 646 ? -22.250 18.147 30.294 1.00 80.12 646 VAL A CA 1
ATOM 5046 C C . VAL A 1 646 ? -20.972 18.460 29.515 1.00 80.12 646 VAL A C 1
ATOM 5048 O O . VAL A 1 646 ? -21.036 18.769 28.325 1.00 80.12 646 VAL A O 1
ATOM 5051 N N . ARG A 1 647 ? -19.801 18.332 30.155 1.00 81.00 647 ARG A N 1
ATOM 5052 C CA . ARG A 1 647 ? -18.500 18.520 29.496 1.00 81.00 647 ARG A CA 1
ATOM 5053 C C . ARG A 1 647 ? -18.304 17.542 28.335 1.00 81.00 647 ARG A C 1
ATOM 5055 O O . ARG A 1 647 ? -17.985 17.975 27.232 1.00 81.00 647 ARG A O 1
ATOM 5062 N N . ALA A 1 648 ? -18.539 16.255 28.567 1.00 84.75 648 ALA A N 1
ATOM 5063 C CA . ALA A 1 648 ? -18.403 15.221 27.546 1.00 84.75 648 ALA A CA 1
ATOM 5064 C C . ALA A 1 648 ? -19.380 15.431 26.373 1.00 84.75 648 ALA A C 1
ATOM 5066 O O . ALA A 1 648 ? -19.036 15.194 25.218 1.00 84.75 648 ALA A O 1
ATOM 5067 N N . THR A 1 649 ? -20.580 15.956 26.637 1.00 86.69 649 THR A N 1
ATOM 5068 C CA . THR A 1 649 ? -21.541 16.285 25.573 1.00 86.69 649 THR A CA 1
ATOM 5069 C C . THR A 1 649 ? -21.074 17.471 24.734 1.00 86.69 649 THR A C 1
ATOM 5071 O O . THR A 1 649 ? -21.248 17.466 23.518 1.00 86.69 649 THR A O 1
ATOM 5074 N N . LYS A 1 650 ? -20.430 18.476 25.343 1.00 86.31 650 LYS A N 1
ATOM 5075 C CA . LYS A 1 650 ? -19.803 19.571 24.584 1.00 86.31 650 LYS A CA 1
ATOM 5076 C C . LYS A 1 650 ? -18.701 19.051 23.650 1.00 86.31 650 LYS A C 1
ATOM 5078 O O . LYS A 1 650 ? -18.605 19.536 22.526 1.00 86.31 650 LYS A O 1
ATOM 5083 N N . GLU A 1 651 ? -17.916 18.062 24.088 1.00 87.56 651 GLU A N 1
ATOM 5084 C CA . GLU A 1 651 ? -16.916 17.374 23.251 1.00 87.56 651 GLU A CA 1
ATOM 5085 C C . GLU A 1 651 ? -17.596 16.610 22.095 1.00 87.56 651 GLU A C 1
ATOM 5087 O O . GLU A 1 651 ? -17.175 16.729 20.944 1.00 87.56 651 GLU A O 1
ATOM 5092 N N . LEU A 1 652 ? -18.704 15.912 22.378 1.00 90.75 652 LEU A N 1
ATOM 5093 C CA . LEU A 1 652 ? -19.501 15.174 21.389 1.00 90.75 652 LEU A CA 1
ATOM 5094 C C . LEU A 1 652 ? -20.102 16.055 20.288 1.00 90.75 652 LEU A C 1
ATOM 5096 O O . LEU A 1 652 ? -20.239 15.595 19.162 1.00 90.75 652 LEU A O 1
ATOM 5100 N N . LEU A 1 653 ? -20.443 17.313 20.578 1.00 90.25 653 LEU A N 1
ATOM 5101 C CA . LEU A 1 653 ? -21.007 18.234 19.582 1.00 90.25 653 LEU A CA 1
ATOM 5102 C C . LEU A 1 653 ? -20.023 18.609 18.460 1.00 90.25 653 LEU A C 1
ATOM 5104 O O . LEU A 1 653 ? -20.447 19.176 17.452 1.00 90.25 653 LEU A O 1
ATOM 5108 N N . HIS A 1 654 ? -18.727 18.313 18.608 1.00 89.62 654 HIS A N 1
ATOM 5109 C CA . HIS A 1 654 ? -17.752 18.560 17.552 1.00 89.62 654 HIS A CA 1
ATOM 5110 C C . HIS A 1 654 ? -18.109 17.750 16.286 1.00 89.62 654 HIS A C 1
ATOM 5112 O O . HIS A 1 654 ? -18.176 16.520 16.365 1.00 89.62 654 HIS A O 1
ATOM 5118 N N . PRO A 1 655 ? -18.278 18.380 15.102 1.00 87.38 655 PRO A N 1
ATOM 5119 C CA . PRO A 1 655 ? -18.852 17.716 13.925 1.00 87.38 655 PRO A CA 1
ATOM 5120 C C . PRO A 1 655 ? -18.117 16.442 13.501 1.00 87.38 655 PRO A C 1
ATOM 5122 O O . PRO A 1 655 ? -18.747 15.420 13.239 1.00 87.38 655 PRO A O 1
ATOM 5125 N N . GLN A 1 656 ? -16.781 16.479 13.492 1.00 84.19 656 GLN A N 1
ATOM 5126 C CA . GLN A 1 656 ? -15.970 15.314 13.134 1.00 84.19 656 GLN A CA 1
ATOM 5127 C C . GLN A 1 656 ? -16.116 14.176 14.150 1.00 84.19 656 GLN A C 1
ATOM 5129 O O . GLN A 1 656 ? -16.201 13.013 13.771 1.00 84.19 656 GLN A O 1
ATOM 5134 N N . LEU A 1 657 ? -16.164 14.516 15.441 1.00 87.88 657 LEU A N 1
ATOM 5135 C CA . LEU A 1 657 ? -16.214 13.526 16.511 1.00 87.88 657 LEU A CA 1
ATOM 5136 C C . LEU A 1 657 ? -17.575 12.832 16.498 1.00 87.88 657 LEU A C 1
ATOM 5138 O O . LEU A 1 657 ? -17.645 11.607 16.537 1.00 87.88 657 LEU A O 1
ATOM 5142 N N . LEU A 1 658 ? -18.650 13.608 16.334 1.00 91.81 658 LEU A N 1
ATOM 5143 C CA . LEU A 1 658 ? -19.989 13.061 16.178 1.00 91.81 658 LEU A CA 1
ATOM 5144 C C . LEU A 1 658 ? -20.119 12.187 14.928 1.00 91.81 658 LEU A C 1
ATOM 5146 O O . LEU A 1 658 ? -20.756 11.140 14.987 1.00 91.81 658 LEU A O 1
ATOM 5150 N N . ASN A 1 659 ? -19.522 12.589 13.801 1.00 90.44 659 ASN A N 1
ATOM 5151 C CA . ASN A 1 659 ? -19.566 11.788 12.579 1.00 90.44 659 ASN A CA 1
ATOM 5152 C C . ASN A 1 659 ? -18.912 10.412 12.780 1.00 90.44 659 ASN A C 1
ATOM 5154 O O . ASN A 1 659 ? -19.488 9.405 12.370 1.00 90.44 659 ASN A O 1
ATOM 5158 N N . ASN A 1 660 ? -17.766 10.366 13.464 1.00 89.94 660 ASN A N 1
ATOM 5159 C CA . ASN A 1 660 ? -17.071 9.121 13.797 1.00 89.94 660 ASN A CA 1
ATOM 5160 C C . ASN A 1 660 ? -17.906 8.242 14.740 1.00 89.94 660 ASN A C 1
ATOM 5162 O O . ASN A 1 660 ? -18.121 7.068 14.453 1.00 89.94 660 ASN A O 1
ATOM 5166 N N . VAL A 1 661 ? -18.464 8.837 15.799 1.00 92.81 661 VAL A N 1
ATOM 5167 C CA . VAL A 1 661 ? -19.369 8.172 16.753 1.00 92.81 661 VAL A CA 1
ATOM 5168 C C . VAL A 1 661 ? -20.572 7.539 16.051 1.00 92.81 661 VAL A C 1
ATOM 5170 O O . VAL A 1 661 ? -20.909 6.380 16.296 1.00 92.81 661 VAL A O 1
ATOM 5173 N N . LEU A 1 662 ? -21.215 8.278 15.143 1.00 92.31 662 LEU A N 1
ATOM 5174 C CA . LEU A 1 662 ? -22.373 7.790 14.394 1.00 92.31 662 LEU A CA 1
ATOM 5175 C C . LEU A 1 662 ? -21.989 6.745 13.340 1.00 92.31 662 LEU A C 1
ATOM 5177 O O . LEU A 1 662 ? -22.780 5.845 13.065 1.00 92.31 662 LEU A O 1
ATOM 5181 N N . PHE A 1 663 ? -20.794 6.838 12.750 1.00 90.69 663 PHE A N 1
ATOM 5182 C CA . PHE A 1 663 ? -20.278 5.790 11.869 1.00 90.69 663 PHE A CA 1
ATOM 5183 C C . PHE A 1 663 ? -20.024 4.489 12.634 1.00 90.69 663 PHE A C 1
ATOM 5185 O O . PHE A 1 663 ? -20.464 3.430 12.188 1.00 90.69 663 PHE A O 1
ATOM 5192 N N . MET A 1 664 ? -19.404 4.572 13.814 1.00 92.31 664 MET A N 1
ATOM 5193 C CA . MET A 1 664 ? -19.227 3.419 14.692 1.00 92.31 664 MET A CA 1
ATOM 5194 C C . MET A 1 664 ? -20.590 2.809 15.045 1.00 92.31 664 MET A C 1
ATOM 5196 O O . MET A 1 664 ? -20.790 1.622 14.804 1.00 92.31 664 MET A O 1
ATOM 5200 N N . ALA A 1 665 ? -21.572 3.625 15.456 1.00 92.62 665 ALA A N 1
ATOM 5201 C CA . ALA A 1 665 ? -22.942 3.175 15.747 1.00 92.62 665 ALA A CA 1
ATOM 5202 C C . ALA A 1 665 ? -23.597 2.425 14.573 1.00 92.62 665 ALA A C 1
ATOM 5204 O O . ALA A 1 665 ? -24.332 1.456 14.764 1.00 92.62 665 ALA A O 1
ATOM 5205 N N . TYR A 1 666 ? -23.335 2.870 13.341 1.00 91.25 666 TYR A N 1
ATOM 5206 C CA . TYR A 1 666 ? -23.821 2.198 12.139 1.00 91.25 666 TYR A CA 1
ATOM 5207 C C . TYR A 1 666 ? -23.196 0.810 11.978 1.00 91.25 666 TYR A C 1
ATOM 5209 O O . TYR A 1 666 ? -23.920 -0.159 11.747 1.00 91.25 666 TYR A O 1
ATOM 5217 N N . THR A 1 667 ? -21.875 0.700 12.141 1.00 89.56 667 THR A N 1
ATOM 5218 C CA . THR A 1 667 ? -21.172 -0.591 12.059 1.00 89.56 667 THR A CA 1
ATOM 5219 C C . THR A 1 667 ? -21.560 -1.532 13.198 1.00 89.56 667 THR A C 1
ATOM 5221 O O . THR A 1 667 ? -21.797 -2.707 12.947 1.00 89.56 667 THR A O 1
ATOM 5224 N N . GLU A 1 668 ? -21.767 -1.014 14.412 1.00 91.94 668 GLU A N 1
ATOM 5225 C CA . GLU A 1 668 ? -22.263 -1.774 15.567 1.00 91.94 668 GLU A CA 1
ATOM 5226 C C . GLU A 1 668 ? -23.584 -2.482 15.256 1.00 91.94 668 GLU A C 1
ATOM 5228 O O . GLU A 1 668 ? -23.704 -3.694 15.428 1.00 91.94 668 GLU A O 1
ATOM 5233 N N . LEU A 1 669 ? -24.567 -1.741 14.735 1.00 90.19 669 LEU A N 1
ATOM 5234 C CA . LEU A 1 669 ? -25.885 -2.286 14.401 1.00 90.19 669 LEU A CA 1
ATOM 5235 C C . LEU A 1 669 ? -25.855 -3.270 13.221 1.00 90.19 669 LEU A C 1
ATOM 5237 O O . LEU A 1 669 ? -26.797 -4.046 13.060 1.00 90.19 669 LEU A O 1
ATOM 5241 N N . MET A 1 670 ? -24.825 -3.218 12.378 1.00 87.56 670 MET A N 1
ATOM 5242 C CA . MET A 1 670 ? -24.689 -4.088 11.208 1.00 87.56 670 MET A CA 1
ATOM 5243 C C . MET A 1 670 ? -23.904 -5.365 11.494 1.00 87.56 670 MET A C 1
ATOM 5245 O O . MET A 1 670 ? -24.233 -6.417 10.947 1.00 87.56 670 MET A O 1
ATOM 5249 N N . GLU A 1 671 ? -22.865 -5.271 12.317 1.00 87.75 671 GLU A N 1
ATOM 5250 C CA . GLU A 1 671 ? -21.889 -6.341 12.526 1.00 87.75 671 GLU A CA 1
ATOM 5251 C C . GLU A 1 671 ? -22.231 -7.199 13.752 1.00 87.75 671 GLU A C 1
ATOM 5253 O O . GLU A 1 671 ? -22.021 -8.413 13.728 1.00 87.75 671 GLU A O 1
ATOM 5258 N N . VAL A 1 672 ? -22.821 -6.612 14.802 1.00 90.19 672 VAL A N 1
ATOM 5259 C CA . VAL A 1 672 ? -23.135 -7.321 16.054 1.00 90.19 672 VAL A CA 1
ATOM 5260 C C . VAL A 1 672 ? -24.469 -8.057 15.939 1.00 90.19 672 VAL A C 1
ATOM 5262 O O . VAL A 1 672 ? -25.520 -7.601 16.401 1.00 90.19 672 VAL A O 1
ATOM 5265 N N . ASN A 1 673 ? -24.415 -9.222 15.298 1.00 87.50 673 ASN A N 1
ATOM 5266 C CA . ASN A 1 673 ? -25.591 -10.041 15.020 1.00 87.50 673 ASN A CA 1
ATOM 5267 C C . ASN A 1 673 ? -25.781 -11.173 16.029 1.00 87.50 673 ASN A C 1
ATOM 5269 O O . ASN A 1 673 ? -26.893 -11.347 16.508 1.00 87.50 673 ASN A O 1
ATOM 5273 N N . GLU A 1 674 ? -24.729 -11.895 16.407 1.00 89.25 674 GLU A N 1
ATOM 5274 C CA . GLU A 1 674 ? -24.816 -13.055 17.302 1.00 89.25 674 GLU A CA 1
ATOM 5275 C C . GLU A 1 674 ? -23.809 -12.952 18.448 1.00 89.25 674 GLU A C 1
ATOM 5277 O O . GLU A 1 674 ? -22.712 -12.423 18.272 1.00 89.25 674 GLU A O 1
ATOM 5282 N N . ALA A 1 675 ? -24.190 -13.460 19.623 1.00 89.62 675 ALA A N 1
ATOM 5283 C CA . ALA A 1 675 ? -23.310 -13.495 20.785 1.00 89.62 675 ALA A CA 1
ATOM 5284 C C . ALA A 1 675 ? -22.169 -14.500 20.569 1.00 89.62 675 ALA A C 1
ATOM 5286 O O . ALA A 1 675 ? -22.410 -15.615 20.106 1.00 89.62 675 ALA A O 1
ATOM 5287 N N . ASP A 1 676 ? -20.949 -14.142 20.982 1.00 90.06 676 ASP A N 1
ATOM 5288 C CA . ASP A 1 676 ? -19.798 -15.056 21.017 1.00 90.06 676 ASP A CA 1
ATOM 5289 C C . ASP A 1 676 ? -19.941 -16.037 22.197 1.00 90.06 676 ASP A C 1
ATOM 5291 O O . ASP A 1 676 ? -19.350 -15.883 23.270 1.00 90.06 676 ASP A O 1
ATOM 5295 N N . VAL A 1 677 ? -20.826 -17.019 22.011 1.00 92.69 677 VAL A N 1
ATOM 5296 C CA . VAL A 1 677 ? -21.171 -18.040 23.009 1.00 92.69 677 VAL A CA 1
ATOM 5297 C C . VAL A 1 677 ? -19.951 -18.885 23.366 1.00 92.69 677 VAL A C 1
ATOM 5299 O O . VAL A 1 677 ? -19.790 -19.247 24.530 1.00 92.69 677 VAL A O 1
ATOM 5302 N N . ASP A 1 678 ? -19.076 -19.156 22.400 1.00 92.19 678 ASP A N 1
ATOM 5303 C CA . ASP A 1 678 ? -17.890 -19.990 22.593 1.00 92.19 678 ASP A CA 1
ATOM 5304 C C . ASP A 1 678 ? -16.908 -19.341 23.569 1.00 92.19 678 ASP A C 1
ATOM 5306 O O . ASP A 1 678 ? -16.493 -19.971 24.547 1.00 92.19 678 ASP A O 1
ATOM 5310 N N . THR A 1 679 ? -16.592 -18.060 23.361 1.00 92.19 679 THR A N 1
ATOM 5311 C CA . THR A 1 679 ? -15.691 -17.307 24.243 1.00 92.19 679 THR A CA 1
ATOM 5312 C C . THR A 1 679 ? -16.296 -17.159 25.636 1.00 92.19 679 THR A C 1
ATOM 5314 O O . THR A 1 679 ? -15.605 -17.363 26.638 1.00 92.19 679 THR A O 1
ATOM 5317 N N . VAL A 1 680 ? -17.598 -16.863 25.721 1.00 94.56 680 VAL A N 1
ATOM 5318 C CA . VAL A 1 680 ? -18.298 -16.746 27.008 1.00 94.56 680 VAL A CA 1
ATOM 5319 C C . VAL A 1 680 ? -18.310 -18.078 27.756 1.00 94.56 680 VAL A C 1
ATOM 5321 O O . VAL A 1 680 ? -18.023 -18.097 28.948 1.00 94.56 680 VAL A O 1
ATOM 5324 N N . ASN A 1 681 ? -18.601 -19.195 27.085 1.00 94.88 681 ASN A N 1
ATOM 5325 C CA . ASN A 1 681 ? -18.630 -20.516 27.713 1.00 94.88 681 ASN A CA 1
ATOM 5326 C C . ASN A 1 681 ? -17.244 -20.948 28.197 1.00 94.88 681 ASN A C 1
ATOM 5328 O O . ASN A 1 681 ? -17.108 -21.457 29.309 1.00 94.88 681 ASN A O 1
ATOM 5332 N N . LYS A 1 682 ? -16.209 -20.706 27.388 1.00 93.62 682 LYS A N 1
ATOM 5333 C CA . LYS A 1 682 ? -14.827 -21.058 27.720 1.00 93.62 682 LYS A CA 1
ATOM 5334 C C . LYS A 1 682 ? -14.307 -20.319 28.953 1.00 93.62 682 LYS A C 1
ATOM 5336 O O . LYS A 1 682 ? -13.598 -20.907 29.763 1.00 93.62 682 LYS A O 1
ATOM 5341 N N . HIS A 1 683 ? -14.687 -19.051 29.112 1.00 93.50 683 HIS A N 1
ATOM 5342 C CA . HIS A 1 683 ? -14.229 -18.183 30.203 1.00 93.50 683 HIS A CA 1
ATOM 5343 C C . HIS A 1 683 ? -15.333 -17.876 31.226 1.00 93.50 683 HIS A C 1
ATOM 5345 O O . HIS A 1 683 ? -15.245 -16.883 31.945 1.00 93.50 683 HIS A O 1
ATOM 5351 N N . LYS A 1 684 ? -16.372 -18.717 31.323 1.00 93.12 684 LYS A N 1
ATOM 5352 C CA . LYS A 1 684 ? -17.571 -18.452 32.142 1.00 93.12 684 LYS A CA 1
ATOM 5353 C C . LYS A 1 684 ? -17.295 -18.249 33.633 1.00 93.12 684 LYS A C 1
ATOM 5355 O O . LYS A 1 684 ? -18.014 -17.497 34.282 1.00 93.12 684 LYS A O 1
ATOM 5360 N N . ASP A 1 685 ? -16.229 -18.858 34.152 1.00 93.38 685 ASP A N 1
ATOM 5361 C CA . ASP A 1 685 ? -15.805 -18.704 35.550 1.00 93.38 685 ASP A CA 1
ATOM 5362 C C . ASP A 1 685 ? -15.123 -17.349 35.813 1.00 93.38 685 ASP A C 1
ATOM 5364 O O . ASP A 1 685 ? -15.009 -16.918 36.957 1.00 93.38 685 ASP A O 1
ATOM 5368 N N . LYS A 1 686 ? -14.686 -16.661 34.750 1.00 94.19 686 LYS A N 1
ATOM 5369 C CA . LYS A 1 686 ? -14.003 -15.360 34.789 1.00 94.19 686 LYS A CA 1
ATOM 5370 C C . LYS A 1 686 ? -14.821 -14.219 34.186 1.00 94.19 686 LYS A C 1
ATOM 5372 O O . LYS A 1 686 ? -14.332 -13.093 34.137 1.00 94.19 686 LYS A O 1
ATOM 5377 N N . ILE A 1 687 ? -16.022 -14.483 33.670 1.00 96.31 687 ILE A N 1
ATOM 5378 C CA . ILE A 1 687 ? -16.874 -13.480 33.022 1.00 96.31 687 ILE A CA 1
ATOM 5379 C C . ILE A 1 687 ? -18.175 -13.340 33.805 1.00 96.31 687 ILE A C 1
ATOM 5381 O O . ILE A 1 687 ? -18.941 -14.292 33.942 1.00 96.31 687 ILE A O 1
ATOM 5385 N N . THR A 1 688 ? -18.462 -12.116 34.240 1.00 96.88 688 THR A N 1
ATOM 5386 C CA . THR A 1 688 ? -19.731 -11.754 34.871 1.00 96.88 688 THR A CA 1
ATOM 5387 C C . THR A 1 688 ? -20.470 -10.734 34.012 1.00 96.88 688 THR A C 1
ATOM 5389 O O . THR A 1 688 ? -19.948 -9.655 33.730 1.00 96.88 688 THR A O 1
ATOM 5392 N N . LEU A 1 689 ? -21.704 -11.050 33.615 1.00 96.50 689 LEU A N 1
ATOM 5393 C CA . LEU A 1 689 ? -22.552 -10.188 32.791 1.00 96.50 689 LEU A CA 1
ATOM 5394 C C . LEU A 1 689 ? -23.684 -9.573 33.619 1.00 96.50 689 LEU A C 1
ATOM 5396 O O . LEU A 1 689 ? -24.362 -10.268 34.374 1.00 96.50 689 LEU A O 1
ATOM 5400 N N . TYR A 1 690 ? -23.936 -8.280 33.433 1.00 94.81 690 TYR A N 1
ATOM 5401 C CA . TYR A 1 690 ? -24.996 -7.531 34.108 1.00 94.81 690 TYR A CA 1
ATOM 5402 C C . TYR A 1 690 ? -25.979 -6.934 33.106 1.00 94.81 690 TYR A C 1
ATOM 5404 O O . TYR A 1 690 ? -25.605 -6.097 32.291 1.00 94.81 690 TYR A O 1
ATOM 5412 N N . TYR A 1 691 ? -27.251 -7.318 33.210 1.00 94.25 691 TYR A N 1
ATOM 5413 C CA . TYR A 1 691 ? -28.335 -6.861 32.336 1.00 94.25 691 TYR A CA 1
ATOM 5414 C C . TYR A 1 691 ? -29.289 -5.922 33.079 1.00 94.25 691 TYR A C 1
ATOM 5416 O O . TYR A 1 691 ? -29.595 -6.142 34.252 1.00 94.25 691 TYR A O 1
ATOM 5424 N N . GLY A 1 692 ? -29.797 -4.890 32.404 1.00 91.56 692 GLY A N 1
ATOM 5425 C CA . GLY A 1 692 ? -30.810 -3.992 32.962 1.00 91.56 692 GLY A CA 1
ATOM 5426 C C . GLY A 1 692 ? -32.219 -4.579 32.877 1.00 91.56 692 GLY A C 1
ATOM 5427 O O . GLY A 1 692 ? -32.580 -5.180 31.870 1.00 91.56 692 GLY A O 1
ATOM 5428 N N . ALA A 1 693 ? -33.046 -4.374 33.907 1.00 88.62 693 ALA A N 1
ATOM 5429 C CA . ALA A 1 693 ? -34.440 -4.834 33.893 1.00 88.62 693 ALA A CA 1
ATOM 5430 C C . ALA A 1 693 ? -35.318 -4.124 32.842 1.00 88.62 693 ALA A C 1
ATOM 5432 O O . ALA A 1 693 ? -36.304 -4.690 32.380 1.00 88.62 693 ALA A O 1
ATOM 5433 N N . THR A 1 694 ? -34.966 -2.892 32.465 1.00 86.00 694 THR A N 1
ATOM 5434 C CA . THR A 1 694 ? -35.729 -2.035 31.539 1.00 86.00 694 THR A CA 1
ATOM 5435 C C . THR A 1 694 ? -34.877 -1.544 30.362 1.00 86.00 694 THR A C 1
ATOM 5437 O O . THR A 1 694 ? -35.113 -0.466 29.816 1.00 86.00 694 THR A O 1
ATOM 5440 N N . ASP A 1 695 ? -33.855 -2.313 29.980 1.00 90.38 695 ASP A N 1
ATOM 5441 C CA . ASP A 1 695 ? -32.909 -1.928 28.935 1.00 90.38 695 ASP A CA 1
ATOM 5442 C C . ASP A 1 695 ? -33.497 -2.127 27.522 1.00 90.38 695 ASP A C 1
ATOM 5444 O O . ASP A 1 695 ? -33.818 -3.239 27.106 1.00 90.38 695 ASP A O 1
ATOM 5448 N N . GLY A 1 696 ? -33.642 -1.024 26.779 1.00 89.44 696 GLY A N 1
ATOM 5449 C CA . GLY A 1 696 ? -34.133 -1.023 25.396 1.00 89.44 696 GLY A CA 1
ATOM 5450 C C . GLY A 1 696 ? -33.079 -1.354 24.332 1.00 89.44 696 GLY A C 1
ATOM 5451 O O . GLY A 1 696 ? -33.438 -1.498 23.166 1.00 89.44 696 GLY A O 1
ATOM 5452 N N . TRP A 1 697 ? -31.800 -1.453 24.708 1.00 92.06 697 TRP A N 1
ATOM 5453 C CA . TRP A 1 697 ? -30.687 -1.889 23.853 1.00 92.06 697 TRP A CA 1
ATOM 5454 C C . TRP A 1 697 ? -30.300 -3.347 24.080 1.00 92.06 697 TRP A C 1
ATOM 5456 O O . TRP A 1 697 ? -29.748 -3.972 23.180 1.00 92.06 697 TRP A O 1
ATOM 5466 N N . VAL A 1 698 ? -30.563 -3.882 25.275 1.00 92.75 698 VAL A N 1
ATOM 5467 C CA . VAL A 1 698 ? -30.267 -5.276 25.633 1.00 92.75 698 VAL A CA 1
ATOM 5468 C C . VAL A 1 698 ? -31.451 -5.866 26.408 1.00 92.75 698 VAL A C 1
ATOM 5470 O O . VAL A 1 698 ? -31.465 -5.831 27.640 1.00 92.75 698 VAL A O 1
ATOM 5473 N N . PRO A 1 699 ? -32.467 -6.403 25.710 1.00 92.06 699 PRO A N 1
ATOM 5474 C CA . PRO A 1 699 ? -33.634 -6.999 26.347 1.00 92.06 699 PRO A CA 1
ATOM 5475 C C . PRO A 1 699 ? -33.268 -8.140 27.303 1.00 92.06 699 PRO A C 1
ATOM 5477 O O . PRO A 1 699 ? -32.315 -8.888 27.078 1.00 92.06 699 PRO A O 1
ATOM 5480 N N . THR A 1 700 ? -34.081 -8.344 28.341 1.00 92.19 700 THR A N 1
ATOM 5481 C CA . THR A 1 700 ? -33.879 -9.429 29.319 1.00 92.19 700 THR A CA 1
ATOM 5482 C C . THR A 1 700 ? -33.921 -10.822 28.690 1.00 92.19 700 THR A C 1
ATOM 5484 O O . THR A 1 700 ? -33.283 -11.738 29.204 1.00 92.19 700 THR A O 1
ATOM 5487 N N . THR A 1 701 ? -34.587 -10.974 27.542 1.00 93.06 701 THR A N 1
ATOM 5488 C CA . THR A 1 701 ? -34.601 -12.222 26.770 1.00 93.06 701 THR A CA 1
ATOM 5489 C C . THR A 1 701 ? -33.205 -12.639 26.311 1.00 93.06 701 THR A C 1
ATOM 5491 O O . THR A 1 701 ? -32.920 -13.830 26.302 1.00 93.06 701 THR A O 1
ATOM 5494 N N . TYR A 1 702 ? -32.298 -11.700 26.013 1.00 94.00 702 TYR A N 1
ATOM 5495 C CA . TYR A 1 702 ? -30.927 -12.029 25.589 1.00 94.00 702 TYR A CA 1
ATOM 5496 C C . TYR A 1 702 ? -30.141 -12.700 26.719 1.00 94.00 702 TYR A C 1
ATOM 5498 O O . TYR A 1 702 ? -29.458 -13.698 26.503 1.00 94.00 702 TYR A O 1
ATOM 5506 N N . ARG A 1 703 ? -30.323 -12.232 27.961 1.00 94.44 703 ARG A N 1
ATOM 5507 C CA . ARG A 1 703 ? -29.779 -12.897 29.157 1.00 94.44 703 ARG A CA 1
ATOM 5508 C C . ARG A 1 703 ? -30.304 -14.326 29.287 1.00 94.44 703 ARG A C 1
ATOM 5510 O O . ARG A 1 703 ? -29.540 -15.233 29.609 1.00 94.44 703 ARG A O 1
ATOM 5517 N N . ASP A 1 704 ? -31.608 -14.510 29.104 1.00 93.62 704 ASP A N 1
ATOM 5518 C CA . ASP A 1 704 ? -32.260 -15.809 29.290 1.00 93.62 704 ASP A CA 1
ATOM 5519 C C . ASP A 1 704 ? -31.826 -16.813 28.224 1.00 93.62 704 ASP A C 1
ATOM 5521 O O . ASP A 1 704 ? -31.492 -17.949 28.554 1.00 93.62 704 ASP A O 1
ATOM 5525 N N . GLU A 1 705 ? -31.732 -16.375 26.971 1.00 94.06 705 GLU A N 1
ATOM 5526 C CA . GLU A 1 705 ? -31.177 -17.166 25.874 1.00 94.06 705 GLU A CA 1
ATOM 5527 C C . GLU A 1 705 ? -29.702 -17.516 26.114 1.00 94.06 705 GLU A C 1
ATOM 5529 O O . GLU A 1 705 ? -29.304 -18.664 25.911 1.00 94.06 705 GLU A O 1
ATOM 5534 N N . LEU A 1 706 ? -28.887 -16.573 26.602 1.00 94.19 706 LEU A N 1
ATOM 5535 C CA . LEU A 1 706 ? -27.484 -16.843 26.920 1.00 94.19 706 LEU A CA 1
ATOM 5536 C C . LEU A 1 706 ? -27.347 -17.886 28.038 1.00 94.19 706 LEU A C 1
ATOM 5538 O O . LEU A 1 706 ? -26.525 -18.791 27.923 1.00 94.19 706 LEU A O 1
ATOM 5542 N N . LYS A 1 707 ? -28.183 -17.817 29.082 1.00 94.81 707 LYS A N 1
ATOM 5543 C CA . LYS A 1 707 ? -28.217 -18.830 30.153 1.00 94.81 707 LYS A CA 1
ATOM 5544 C C . LYS A 1 707 ? -28.646 -20.211 29.667 1.00 94.81 707 LYS A C 1
ATOM 5546 O O . LYS A 1 707 ? -28.201 -21.205 30.230 1.00 94.81 707 LYS A O 1
ATOM 5551 N N . GLN A 1 708 ? -29.508 -20.280 28.654 1.00 94.19 708 GLN A N 1
ATOM 5552 C CA . GLN A 1 708 ? -29.888 -21.550 28.032 1.00 94.19 708 GLN A CA 1
ATOM 5553 C C . GLN A 1 708 ? -28.746 -22.142 27.202 1.00 94.19 708 GLN A C 1
ATOM 5555 O O . GLN A 1 708 ? -28.580 -23.357 27.178 1.00 94.19 708 GLN A O 1
ATOM 5560 N N . LYS A 1 709 ? -27.959 -21.294 26.528 1.00 93.75 709 LYS A N 1
ATOM 5561 C CA . LYS A 1 709 ? -26.830 -21.722 25.686 1.00 93.75 709 LYS A CA 1
ATOM 5562 C C . LYS A 1 709 ? -25.564 -22.042 26.486 1.00 93.75 709 LYS A C 1
ATOM 5564 O O . LYS A 1 709 ? -24.805 -22.916 26.083 1.00 93.75 709 LYS A O 1
ATOM 5569 N N . VAL A 1 710 ? -25.328 -21.342 27.597 1.00 94.38 710 VAL A N 1
ATOM 5570 C CA . VAL A 1 710 ? -24.128 -21.480 28.432 1.00 94.38 710 VAL A CA 1
ATOM 5571 C C . VAL A 1 710 ? -24.522 -21.857 29.855 1.00 94.38 710 VAL A C 1
ATOM 5573 O O . VAL A 1 710 ? -24.849 -21.006 30.687 1.00 94.38 710 VAL A O 1
ATOM 5576 N N . GLU A 1 711 ? -24.460 -23.152 30.152 1.00 91.62 711 GLU A N 1
ATOM 5577 C CA . GLU A 1 711 ? -24.772 -23.661 31.484 1.00 91.62 711 GLU A CA 1
ATOM 5578 C C . GLU A 1 711 ? -23.769 -23.136 32.528 1.00 91.62 711 GLU A C 1
ATOM 5580 O O . GLU A 1 711 ? -22.548 -23.289 32.395 1.00 91.62 711 GLU A O 1
ATOM 5585 N N . GLY A 1 712 ? -24.300 -22.519 33.587 1.00 90.31 712 GLY A N 1
ATOM 5586 C CA . GLY A 1 712 ? -23.515 -21.968 34.694 1.00 90.31 712 GLY A CA 1
ATOM 5587 C C . GLY A 1 712 ? -22.945 -20.565 34.462 1.00 90.31 712 GLY A C 1
ATOM 5588 O O . GLY A 1 712 ? -22.165 -20.106 35.288 1.00 90.31 712 GLY A O 1
ATOM 5589 N N . VAL A 1 713 ? -23.316 -19.862 33.383 1.00 94.56 713 VAL A N 1
ATOM 5590 C CA . VAL A 1 713 ? -22.842 -18.485 33.145 1.00 94.56 713 VAL A CA 1
ATOM 5591 C C . VAL A 1 713 ? -23.319 -17.505 34.228 1.00 94.56 713 VAL A C 1
ATOM 5593 O O . VAL A 1 713 ? -24.509 -17.443 34.568 1.00 94.56 713 VAL A O 1
ATOM 5596 N N . SER A 1 714 ? -22.400 -16.673 34.728 1.00 94.69 714 SER A N 1
ATOM 5597 C CA . SER A 1 714 ? -22.675 -15.618 35.714 1.00 94.69 714 SER A CA 1
ATOM 5598 C C . SER A 1 714 ? -23.356 -14.405 35.070 1.00 94.69 714 SER A C 1
ATOM 5600 O O . SER A 1 714 ? -22.756 -13.348 34.890 1.00 94.69 714 SER A O 1
ATOM 5602 N N . ALA A 1 715 ? -24.626 -14.557 34.686 1.00 93.88 715 ALA A N 1
ATOM 5603 C CA . ALA A 1 715 ? -25.440 -13.491 34.099 1.00 93.88 715 ALA A CA 1
ATOM 5604 C C . ALA A 1 715 ? -26.522 -12.994 35.083 1.00 93.88 715 ALA A C 1
ATOM 5606 O O . ALA A 1 715 ? -27.503 -13.690 35.378 1.00 93.88 715 ALA A O 1
ATOM 5607 N N . HIS A 1 716 ? -26.364 -11.773 35.592 1.00 92.94 716 HIS A N 1
ATOM 5608 C CA . HIS A 1 716 ? -27.211 -11.166 36.621 1.00 92.94 716 HIS A CA 1
ATOM 5609 C C . HIS A 1 716 ? -28.175 -10.124 36.045 1.00 92.94 716 HIS A C 1
ATOM 5611 O O . HIS A 1 716 ? -27.889 -9.463 35.047 1.00 92.94 716 HIS A O 1
ATOM 5617 N N . LEU A 1 717 ? -29.326 -9.958 36.703 1.00 91.38 717 LEU A N 1
ATOM 5618 C CA . LEU A 1 717 ? -30.268 -8.873 36.425 1.00 91.38 717 LEU A CA 1
ATOM 5619 C C . LEU A 1 717 ? -30.098 -7.756 37.440 1.00 91.38 717 LEU A C 1
ATOM 5621 O O . LEU A 1 717 ? -30.077 -8.007 38.643 1.00 91.38 717 LEU A O 1
ATOM 5625 N N . CYS A 1 718 ? -30.060 -6.522 36.964 1.00 83.88 718 CYS A N 1
ATOM 5626 C CA . CYS A 1 718 ? -30.158 -5.353 37.810 1.00 83.88 718 CYS A CA 1
ATOM 5627 C C . CYS A 1 718 ? -31.628 -4.949 37.984 1.00 83.88 718 CYS A C 1
ATOM 5629 O O . CYS A 1 718 ? -32.210 -4.282 37.128 1.00 83.88 718 CYS A O 1
ATOM 5631 N N . GLU A 1 719 ? -32.217 -5.312 39.124 1.00 81.69 719 GLU A N 1
ATOM 5632 C CA . GLU A 1 719 ? -33.590 -4.922 39.491 1.00 81.69 719 GLU A CA 1
ATOM 5633 C C . GLU A 1 719 ? -33.697 -3.464 39.965 1.00 81.69 719 GLU A C 1
ATOM 5635 O O . GLU A 1 719 ? -34.788 -2.911 40.055 1.00 81.69 719 GLU A O 1
ATOM 5640 N N . LYS A 1 720 ? -32.560 -2.798 40.216 1.00 82.94 720 LYS A N 1
ATOM 5641 C CA . LYS A 1 720 ? -32.501 -1.407 40.700 1.00 82.94 720 LYS A CA 1
ATOM 5642 C C . LYS A 1 720 ? -32.872 -0.359 39.638 1.00 82.94 720 LYS A C 1
ATOM 5644 O O . LYS A 1 720 ? -32.845 0.832 39.932 1.00 82.94 720 LYS A O 1
ATOM 5649 N N . GLY A 1 721 ? -33.201 -0.783 38.415 1.00 81.81 721 GLY A N 1
ATOM 5650 C CA . GLY A 1 721 ? -33.690 0.101 37.353 1.00 81.81 721 GLY A CA 1
ATOM 5651 C C . GLY A 1 721 ? -32.630 1.021 36.739 1.00 81.81 721 GLY A C 1
ATOM 5652 O O . GLY A 1 721 ? -32.981 2.064 36.188 1.00 81.81 721 GLY A O 1
ATOM 5653 N N . TYR A 1 722 ? -31.342 0.670 36.829 1.00 88.50 722 TYR A N 1
ATOM 5654 C CA . TYR A 1 722 ? -30.281 1.434 36.169 1.00 88.50 722 TYR A CA 1
ATOM 5655 C C . TYR A 1 722 ? -30.462 1.412 34.647 1.00 88.50 722 TYR A C 1
ATOM 5657 O O . TYR A 1 722 ? -30.693 0.361 34.046 1.00 88.50 722 TYR A O 1
ATOM 5665 N N . LYS A 1 723 ? -30.361 2.593 34.031 1.00 86.94 723 LYS A N 1
ATOM 5666 C CA . LYS A 1 723 ? -30.457 2.763 32.576 1.00 86.94 723 LYS A CA 1
ATOM 5667 C C . LYS A 1 723 ? -29.193 2.252 31.886 1.00 86.94 723 LYS A C 1
ATOM 5669 O O . LYS A 1 723 ? -28.120 2.326 32.475 1.00 86.94 723 LYS A O 1
ATOM 5674 N N . HIS A 1 724 ? -29.331 1.861 30.615 1.00 90.94 724 HIS A N 1
ATOM 5675 C CA . HIS A 1 724 ? -28.229 1.426 29.747 1.00 90.94 724 HIS A CA 1
ATOM 5676 C C . HIS A 1 724 ? -27.021 2.367 29.835 1.00 90.94 724 HIS A C 1
ATOM 5678 O O . HIS A 1 724 ? -25.963 1.975 30.301 1.00 90.94 724 HIS A O 1
ATOM 5684 N N . ALA A 1 725 ? -27.211 3.651 29.510 1.00 88.38 725 ALA A N 1
ATOM 5685 C CA . ALA A 1 725 ? -26.197 4.693 29.667 1.00 88.38 725 ALA A CA 1
ATOM 5686 C C . ALA A 1 725 ? -26.072 5.144 31.137 1.00 88.38 725 ALA A C 1
ATOM 5688 O O . ALA A 1 725 ? -26.347 6.298 31.478 1.00 88.38 725 ALA A O 1
ATOM 5689 N N . PHE A 1 726 ? -25.685 4.223 32.023 1.00 90.81 726 PHE A N 1
ATOM 5690 C CA . PHE A 1 726 ? -25.612 4.468 33.464 1.00 90.81 726 PHE A CA 1
ATOM 5691 C C . PHE A 1 726 ? -24.663 5.617 33.814 1.00 90.81 726 PHE A C 1
ATOM 5693 O O . PHE A 1 726 ? -24.888 6.309 34.800 1.00 90.81 726 PHE A O 1
ATOM 5700 N N . VAL A 1 727 ? -23.656 5.874 32.978 1.00 88.50 727 VAL A N 1
ATOM 5701 C CA . VAL A 1 727 ? -22.668 6.945 33.165 1.00 88.50 727 VAL A CA 1
ATOM 5702 C C . VAL A 1 727 ? -23.263 8.361 33.234 1.00 88.50 727 VAL A C 1
ATOM 5704 O O . VAL A 1 727 ? -22.607 9.293 33.688 1.00 88.50 727 VAL A O 1
ATOM 5707 N N . LEU A 1 728 ? -24.517 8.536 32.805 1.00 84.50 728 LEU A N 1
ATOM 5708 C CA . LEU A 1 728 ? -25.198 9.833 32.824 1.00 84.50 728 LEU A CA 1
ATOM 5709 C C . LEU A 1 728 ? -25.848 10.165 34.175 1.00 84.50 728 LEU A C 1
ATOM 5711 O O . LEU A 1 728 ? -25.938 11.336 34.538 1.00 84.50 728 LEU A O 1
ATOM 5715 N N . CYS A 1 729 ? -26.335 9.155 34.905 1.00 84.38 729 CYS A N 1
ATOM 5716 C CA . CYS A 1 729 ? -27.157 9.364 36.111 1.00 84.38 729 CYS A CA 1
ATOM 5717 C C . CYS A 1 729 ? -26.837 8.410 37.273 1.00 84.38 729 CYS A C 1
ATOM 5719 O O . CYS A 1 729 ? -27.259 8.656 38.399 1.00 84.38 729 CYS A O 1
ATOM 5721 N N . TYR A 1 730 ? -26.135 7.310 37.006 1.00 88.81 730 TYR A N 1
ATOM 5722 C CA . TYR A 1 730 ? -25.933 6.195 37.931 1.00 88.81 730 TYR A CA 1
ATOM 5723 C C . TYR A 1 730 ? -24.458 5.761 38.048 1.00 88.81 730 TYR A C 1
ATOM 5725 O O . TYR A 1 730 ? -24.175 4.642 38.477 1.00 88.81 730 TYR A O 1
ATOM 5733 N N . SER A 1 731 ? -23.507 6.624 37.662 1.00 90.19 731 SER A N 1
ATOM 5734 C CA . SER A 1 731 ? -22.061 6.340 37.692 1.00 90.19 731 SER A CA 1
ATOM 5735 C C . SER A 1 731 ? -21.579 5.859 39.057 1.00 90.19 731 SER A C 1
ATOM 5737 O O . SER A 1 731 ? -20.883 4.853 39.140 1.00 90.19 731 SER A O 1
ATOM 5739 N N . GLN A 1 732 ? -21.977 6.538 40.135 1.00 91.00 732 GLN A N 1
ATOM 5740 C CA . GLN A 1 732 ? -21.539 6.187 41.489 1.00 91.00 732 GLN A CA 1
ATOM 5741 C C . GLN A 1 732 ? -22.113 4.834 41.920 1.00 91.00 732 GLN A C 1
ATOM 5743 O O . GLN A 1 732 ? -21.389 3.953 42.364 1.00 91.00 732 GLN A O 1
ATOM 5748 N N . GLN A 1 733 ? -23.407 4.614 41.699 1.00 93.12 733 GLN A N 1
ATOM 5749 C CA . GLN A 1 733 ? -24.098 3.407 42.143 1.00 93.12 733 GLN A CA 1
ATOM 5750 C C . GLN A 1 733 ? -23.610 2.152 41.404 1.00 93.12 733 GLN A C 1
ATOM 5752 O O . GLN A 1 733 ? -23.463 1.092 42.013 1.00 93.12 733 GLN A O 1
ATOM 5757 N N . VAL A 1 734 ? -23.341 2.257 40.098 1.00 93.44 734 VAL A N 1
ATOM 5758 C CA . VAL A 1 734 ? -22.757 1.148 39.325 1.00 93.44 734 VAL A CA 1
ATOM 5759 C C . VAL A 1 734 ? -21.278 0.953 39.681 1.00 93.44 734 VAL A C 1
ATOM 5761 O O . VAL A 1 734 ? -20.814 -0.184 39.732 1.00 93.44 734 VAL A O 1
ATOM 5764 N N . GLY A 1 735 ? -20.545 2.027 40.001 1.00 94.56 735 GLY A N 1
ATOM 5765 C CA . GLY A 1 735 ? -19.174 1.948 40.518 1.00 94.56 735 GLY A CA 1
ATOM 5766 C C . GLY A 1 735 ? -19.094 1.200 41.850 1.00 94.56 735 GLY A C 1
ATOM 5767 O O . GLY A 1 735 ? -18.295 0.278 41.994 1.00 94.56 735 GLY A O 1
ATOM 5768 N N . GLU A 1 736 ? -19.972 1.526 42.798 1.00 94.19 736 GLU A N 1
ATOM 5769 C CA . GLU A 1 736 ? -20.095 0.825 44.081 1.00 94.19 736 GLU A CA 1
ATOM 5770 C C . GLU A 1 736 ? -20.467 -0.650 43.899 1.00 94.19 736 GLU A C 1
ATOM 5772 O O . GLU A 1 736 ? -19.911 -1.512 44.580 1.00 94.19 736 GLU A O 1
ATOM 5777 N N . LEU A 1 737 ? -21.371 -0.953 42.960 1.00 94.00 737 LEU A N 1
ATOM 5778 C CA . LEU A 1 737 ? -21.719 -2.328 42.604 1.00 94.00 737 LEU A CA 1
ATOM 5779 C C . LEU A 1 737 ? -20.492 -3.095 42.096 1.00 94.00 737 LEU A C 1
ATOM 5781 O O . LEU A 1 737 ? -20.230 -4.195 42.571 1.00 94.00 737 LEU A O 1
ATOM 5785 N N . LEU A 1 738 ? -19.714 -2.521 41.175 1.00 94.94 738 LEU A N 1
ATOM 5786 C CA . LEU A 1 738 ? -18.492 -3.154 40.678 1.00 94.94 738 LEU A CA 1
ATOM 5787 C C . LEU A 1 738 ? -17.474 -3.389 41.803 1.00 94.94 738 LEU A C 1
ATOM 5789 O O . LEU A 1 738 ? -16.892 -4.465 41.888 1.00 94.94 738 LEU A O 1
ATOM 5793 N N . VAL A 1 739 ? -17.288 -2.419 42.699 1.00 95.56 739 VAL A N 1
ATOM 5794 C CA . VAL A 1 739 ? -16.394 -2.565 43.860 1.00 95.56 739 VAL A CA 1
ATOM 5795 C C . VAL A 1 739 ? -16.845 -3.706 44.772 1.00 95.56 739 VAL A C 1
ATOM 5797 O O . VAL A 1 739 ? -16.005 -4.450 45.274 1.00 95.56 739 VAL A O 1
ATOM 5800 N N . GLN A 1 740 ? -18.153 -3.859 44.996 1.00 92.94 740 GLN A N 1
ATOM 5801 C CA . GLN A 1 740 ? -18.691 -4.978 45.774 1.00 92.94 740 GLN A CA 1
ATOM 5802 C C . GLN A 1 740 ? -18.391 -6.319 45.104 1.00 92.94 740 GLN A C 1
ATOM 5804 O O . GLN A 1 740 ? -17.994 -7.249 45.796 1.00 92.94 740 GLN A O 1
ATOM 5809 N N . LEU A 1 741 ? -18.521 -6.391 43.779 1.00 91.56 741 LEU A N 1
ATOM 5810 C CA . LEU A 1 741 ? -18.281 -7.611 43.008 1.00 91.56 741 LEU A CA 1
ATOM 5811 C C . LEU A 1 741 ? -16.814 -8.011 42.943 1.00 91.56 741 LEU A C 1
ATOM 5813 O O . LEU A 1 741 ? -16.500 -9.185 43.028 1.00 91.56 741 LEU A O 1
ATOM 5817 N N . ILE A 1 742 ? -15.907 -7.043 42.825 1.00 91.69 742 ILE A N 1
ATOM 5818 C CA . ILE A 1 742 ? -14.468 -7.333 42.830 1.00 91.69 742 ILE A CA 1
ATOM 5819 C C . ILE A 1 742 ? -14.011 -7.824 44.215 1.00 91.69 742 ILE A C 1
ATOM 5821 O O . ILE A 1 742 ? -13.025 -8.550 44.315 1.00 91.69 742 ILE A O 1
ATOM 5825 N N . LYS A 1 743 ? -14.693 -7.409 45.290 1.00 89.00 743 LYS A N 1
ATOM 5826 C CA . LYS A 1 743 ? -14.356 -7.790 46.671 1.00 89.00 743 LYS A CA 1
ATOM 5827 C C . LYS A 1 743 ? -15.013 -9.088 47.144 1.00 89.00 743 LYS A C 1
ATOM 5829 O O . LYS A 1 743 ? -14.556 -9.620 48.156 1.00 89.00 743 LYS A O 1
ATOM 5834 N N . SER A 1 744 ? -16.096 -9.521 46.499 1.00 82.62 744 SER A N 1
ATOM 5835 C CA . SER A 1 744 ? -16.766 -10.802 46.765 1.00 82.62 744 SER A CA 1
ATOM 5836 C C . SER A 1 744 ? -16.019 -11.941 46.100 1.00 82.62 744 SER A C 1
ATOM 5838 O O . SER A 1 744 ? -15.856 -12.982 46.770 1.00 82.62 744 SER A O 1
#

InterPro domains:
  IPR001680 WD40 repeat [PF00400] (14-50)
  IPR001680 WD40 repeat [PF00400] (59-92)
  IPR001680 WD40 repeat [PF00400] (97-131)
  IPR001680 WD40 repeat [PF00400] (209-243)
  IPR001680 WD40 repeat [PF00400] (329-372)
  IPR001680 WD40 repeat [PS50082] (18-59)
  IPR001680 WD40 repeat [PS50082] (62-101)
  IPR001680 WD40 repeat [PS50082] (211-252)
  IPR001680 WD40 repeat [PS50082] (334-372)
  IPR001680 WD40 repeat [SM00320] (11-50)
  IPR001680 WD40 repeat [SM00320] (55-92)
  IPR001680 WD40 repeat [SM00320] (95-132)
  IPR001680 WD40 repeat [SM00320] (142-196)
  IPR001680 WD40 repeat [SM00320] (204-243)
  IPR001680 WD40 repeat [SM00320] (246-284)
  IPR001680 WD40 repeat [SM00320] (287-324)
  IPR001680 WD40 repeat [SM00320] (327-372)
  IPR015943 WD40/YVTN repeat-like-containing domain superfamily [G3DSA:2.130.10.10] (3-140)
  IPR015943 WD40/YVTN repeat-like-containing domain superfamily [G3DSA:2.130.10.10] (141-253)
  IPR015943 WD40/YVTN repeat-like-containing domain superfamily [G3DSA:2.130.10.10] (254-405)

pLDDT: mean 83.06, std 18.31, range [23.48, 98.19]

Sequence (744 aa):
MGNGSGKEEVVTEPLESLKHDNGGINCLALSADCSLMVSGGDDSTLRLWSTKTDPTEDLGVLRGHEGFIQCATIRDQWVVTGSKDCTVKLWDMVTAECVFTYPGHTGRINRLICTEEFIFSTSHDRTARAWLLDTSKVDEAEDSCIRVFEGHTGVVSAIIFVLGPSVGVPDEQGWNINPGDTIFTGSFDNTARSWSFDTGGCLKYSYAQVFKGHRMPITCMATDPKGLILYTGSQDKMIIAWDVNRGTIMKKVEEAHGSAVLHMRVENRLMYTCGMDNTARCWVREGLENTRVYKDHTDTVVTAKFHNGILYTGCNDGQVRAFDAKSGTLKRKFQGHTSAVTSLVVCVHEHQGEPITRVISASNDGTIKVWNATGISDEPPPLPDYQDHDYEQKQEKKLYDLERRLSDYFPANKTTPTTSPPPELDILQSTAGVKTRFLSNLTRMTSSVTRHSISVRGCPTEVLTLGQTLSENPSNLILIIPGNPGITSYYTDFMETIYDGMGKTHSVWIVSHAGHCISPHLSIWPDTEQVYSLKQQIDHKIAFLEDYLPQGSNITLVGHSIGSHIILNIIKHFEAVSKFSFIHSYLFFPTIERMKATSNGQILWPILYLRWLVVFLAACVYILPERLKEVVLSLYFGPEVAACSVRATKELLHPQLLNNVLFMAYTELMEVNEADVDTVNKHKDKITLYYGATDGWVPTTYRDELKQKVEGVSAHLCEKGYKHAFVLCYSQQVGELLVQLIKS

Foldseek 3Di:
DDDDPDPPFAAFEFPDKFFDPDFFWFEKEADPQRQKIWIWGQVQKIWIWGPVDVVIDTPDIQDDGPGTWNYWYDDDQWIWTWGQSQWIFIAGNVVSYTPAIQDDGPGGWADWDDDPFWIWTWGQSQKIWIFGPPCVLDPDNPLRTQEIEDDGPGGFHDKDKADAPDAFDQAPSRDSQRQRIWMWIFGQSQKIWIWGRPPDDSYNYTDIDIQHDGPGGWAEWDADNRRQWIWTWFQQQKIFIAGPVQSDTPDIDHNVDVGGWHYWDDDHQWIWTWFQNQWIFIAGPVVRDTDDIQDDGPGGWHDWDDDQQWIWTWGQCQKIWIARNNPSHTDHIHHDGPGGFNDKDWGWDDDPNAIWIWIWTTTSSRIIGITGPPPDHSDDDPDPPPPDPVVVVVVVVVVVVVVVVVVVVDDDDDDDDDDDDDDDDDDDDDDDDDDDDDDDDDPPPDQDWDWDFDAQVLFTKIKTKGQDDLVDAQQEEEEEEEDPVQQCLLQPLLQSLLCVLLVVNYMYMYMGQGLLFDDPVRPDHRPDLVCLALVNSLVSVLSCCVVRPHPNHAYEYEYAASRLLSVLSSLVVCVVVVRDDYQAYEYEQYLQAQQCVFPVNVVLQVVLVVLVVVLVVLLVLLPDDPVSVVVVVCVVLPDQWDPSVSVSVNSCSNSSSVSSSSSRVNNSNVPRHDHPLVSCQVCQVRYAYEHEPPERRRHPVNLVVSCVSRPNHNYDYDPVRQYSSNSTHNSNVVSSVVSVVVVD

Secondary structure (DSSP, 8-state):
----------EE--SEEEE-SSS-EEEEEE-TTS-EEEEEETTSEEEEEESSSSSPEEEEEEE--SS-EEEEEEETTEEEEEETTS-EEEEETTTTEEEEEE---SS-EEEEEE-SSEEEEEETTS-EEEEES-GGG-SSGGGGEEEEE---SS-EEEEEEE--SSPPPP-TTS----TT-EEEEEETTSEEEEEES---SS-S---EEEEE--SS-EEEEEE-TTSSEEEEEETTS-EEEEETTTTEEEEEETTSSSS-EEEEEEETTEEEEEETTS-EEEEETTTTEEEEEE---SS-EEEEEEETTEEEEEETTSEEEEEETTT--EEEEEE--SS-EEEEEEEEEEETTEEEEEEEEEETTSEEEEEE-TT--SSPPPPP----HHHHHHHHHHHHHHHHHHHTT----------------------------------------EEEEEEETTEEEEEEEESS-TTS--SEEEEEEPPTT--GGGGHHHHHHHHHHTTT-SEEEEEPPTT-S--SS-----S-GGGGSHHHHHHHHHHHHHHHPPTT-EEEEEEETHHHHHHHHHHHHHHHTT----SEEEEES---S-GGGSHHHHHHHHHHHTHHHHHHHHHHHHTS-HHHHHHHHHHHH-TT--HHHHHHHHHHTSHHHHHHHHHHHHHHHHH--S--HHHHHHTTTTEEEEEETT-SSS-HHHHHHHHHHSTT-EEEEETT---SSGGGT-HHHHHHHHHHHHH-